Protein AF-A0A933KL88-F1 (afdb_monomer)

Solvent-accessible surface area (backbone atoms only — not comparable to full-atom values): 32385 Å² total; per-residue (Å²): 132,87,79,74,75,41,72,62,46,71,28,42,40,29,30,40,75,36,37,40,25,54,46,57,71,41,48,44,57,28,49,48,54,51,18,50,75,52,71,33,67,76,51,72,70,63,48,58,71,41,65,68,48,38,50,62,62,43,23,50,46,39,34,72,66,16,49,31,92,62,56,46,70,56,41,38,51,53,42,50,52,48,29,47,59,48,43,73,76,52,72,50,65,30,69,37,33,69,60,52,49,51,48,38,50,75,68,71,41,49,28,28,38,44,35,46,54,45,59,85,54,51,53,57,59,56,67,75,43,65,88,80,66,50,82,45,78,41,33,33,80,78,49,94,49,54,56,47,42,27,53,50,49,43,50,45,22,52,76,71,73,46,58,29,66,44,21,33,29,40,22,19,33,59,38,42,44,45,7,32,38,71,37,42,18,45,30,37,34,28,49,58,94,46,84,56,77,89,60,88,63,48,46,77,38,90,39,60,67,69,57,53,49,45,73,60,22,46,79,74,93,85,78,84,82,84,81,80,88,85,84,83,86,85,91,88,90,83,70,78,77,70,55,70,76,62,73,81,66,84,89,70,84,77,73,83,62,77,74,76,74,62,57,36,45,31,30,29,33,35,38,61,96,40,39,69,46,19,36,51,44,35,64,76,47,18,47,41,31,53,32,38,20,44,46,44,36,31,32,68,50,46,80,40,73,44,66,56,91,89,59,56,69,68,58,54,50,50,37,54,51,38,36,51,76,38,70,19,39,46,28,37,30,38,33,58,61,54,61,79,53,44,60,49,50,37,43,61,37,70,67,42,36,51,42,31,44,48,44,54,51,50,50,33,63,73,73,64,39,49,23,38,24,43,35,70,49,49,67,77,75,64,31,60,77,85,51,31,80,68,34,27,62,27,51,52,53,50,51,46,55,38,31,57,57,29,49,77,69,73,20,44,34,33,36,46,41,68,44,32,57,42,88,80,67,48,89,78,14,46,49,52,48,59,52,52,40,63,45,56,77,50,43,64,32,42,33,33,44,43,45,68,71,35,74,95,52,87,52,56,35,44,38,47,63,60,38,49,44,27,52,52,25,48,46,73,42,25,93,54,46,63,30,36,21,45,31,40,51,23,32,30,41,34,30,64,77,46,73,48,74,46,62,37,96,82,60,80,65,70,42,80,38,32,37,49,53,45,61,58,51,33,63,76,61,72,38,68,76,45,75,40,81,80,38,40,34,35,34,37,54,45,78,45,81,45,69,74,89,83,35,46,19,36,34,38,34,42,31,24,27,28,40,50,67,26,45,46,54,53,53,51,45,36,39,73,70,55,38,40,21,36,28,35,46,35,42,51,21,57,41,76,67,36,53,59,58,42,66,76,48,37,43,46,54,82,78,76,114

Mean predicted aligned error: 15.86 Å

Foldseek 3Di:
DDDDFDAAFLAEEEEDDQTFFPLLVQLLVLLCVQLVVQVFDDDPVLSLVCVQPAQLVNLVSCVPRSVRPDDSVVSSVSSLVSSQVVVVVPTGGFPCNLVVLVVCVVVVHAYEYFYSADPVNVVSVQVVHPPRSHPYYFYNVNDPDGFPALGRLCVRCVVSVHQLLSYEYEEADPRPQNNSQVSNHQYEHAHGSDDDDDDPRYHYDPGNVPDDCSNNNHDDPPDDDDDDDDDDDDDDDPPPPVVVVVPPPDPPPPPPPDPPLAFAQEAAEQEQVLLVLLLVLCQVQLLLHQEYADAFWEDAFLQDIDGHPPHDPVSVVSSVVSNVVSPHFYAYEYEYPYDECRVLVLLLDPVSLVSNLVNVLCVCVVVVGQAYEYEYCRCQPPYDLVCLVSSLVSVLVSLQVSLVSQVVVNHFYEYEDEFAQAQPSDPNRHRCSHQLASCLVRGQAYEYAQFCPDDPDDDATHFPVSSLSRLVRSVVRYPDLLRYAYEDEQWWKKAQPDKDWFADPPDDGIDIAGLVCVVVVCVVFVWDWDADPRRRWIKTWGWDWHDPPPTIMITTMIIIGHHLRSRLSVSVSCSVSVGNHYYYPHRSSDDPSNSVSSVVRGDRPVNVD

Nearest PDB structures (foldseek):
  1z4o-assembly2_B  TM=8.300E-01  e=5.161E-13  Lactococcus lactis
  7ocr-assembly1_A  TM=4.753E-01  e=1.460E-17  Acinetobacter baumannii ATCC 19606 = CIP 70.34 = JCM 6841
  7ocs-assembly2_B  TM=4.943E-01  e=5.968E-17  Acinetobacter baumannii ATCC 19606 = CIP 70.34 = JCM 6841
  3s6j-assembly3_D  TM=8.040E-01  e=1.714E-09  Pseudomonas syringae pv. tomato
  4rn3-assembly1_A  TM=6.513E-01  e=1.439E-10  Geobacter sulfurreducens PCA

Sequence (609 aa):
MTTSAAARPAAILWDMDGTLVDTEPYWIATEFALVEEFGGQWNDSDARSLVGYDLRNAAAILRERGGVKLSDDEIVNRLLDGVIQRVHKKVPWRPGARTLLAELRRQHIPCALVTMSWRRFTDQIVRALPAGSFDVVITGDQVANGKPHPEPYLAAAAALGVKATDCVAIEDSPTGVRSAVEAGCRTFAVPNAVSVQPGRGYTVVDSLDRIDREALGLRSPLSGTRFGRWGARGQLATLLAMVAAATAIVFAVRDDSPPPLADIPISGWAPYWVLPQATETVGTNGALLHEVSPFWFTTTGAVTIEVAANVEPSAMQALIAQIRSTGGRVVPSITDGMGKAEMAAMLADPVSRSRHIATIADLVTREGFDGIDIDYEGFAFVDDYASWETTRPNWVIFLRQLATSLHARGARLVVSVPPIYDTERTPESGRWVYDYAAMGAIVDNIRIMGYDYSVSAPGPIAPIGWVRSAIQAAKEAVEDDSKLVLGIPLYGRNWVVSVVGTCPADAEGTVPITQASATELIAKRGAVPVYDYNINETMFTYQLELTDGVSTCTQNREVHYVDPVGSRARLDLARTERIGGVAFWALGFDNPQTWASVAEVATPIAAQV

Secondary structure (DSSP, 8-state):
---PPPPPPSEEEE--BTTTB--HHHHHHHHHHHHHHTT----HHHHHTTTT--HHHHHHHHHHTT---S-HHHHHHHHHHHHHHHHHH---BPTTHHHHHHHHHHTT--EEEE-SS-HHHHHHHHHTSPTTS-SEEE-GGG-SS-TTSSHHHHHHHHHTTS-GGGEEEEESSHHHHHHHHHTT-EEEE--SSS-----TTEEE-S-GGGS-TTTTTPPPS---------------SSSSSSSTTSSSS-------SPPP---B-EEEEEEGGGHHHHHHHHHHHGGGEEEEEEEEEEEEETTEEEEPTT--HHHHHHHHHHHHHTT-EE--EEEE-SPTTHHHHHHHSHHHHHHHHHHHHHHHHHHT-SEEEEE--HHHHTS-GGGHHHHHHHHHHHHHHHHHHHHTTT-EEEEEE--BS-SS-STTSBSTTS-HHHHHTT-SEEEE----SSSSSSS-SS-HHHHHHHHHHHHHH-S-GGGEEEEEESEEEEEEEEEEE---TT---SEEEEHHHHHHHHHHHT---EEETTTTEEEEEEEEEEE-SS-EEEEEEEEEE--HHHHHHHHHHHHHHT-SEEEEETTTS--HHHHHHHHTTBPPGGGG-

Structure (mmCIF, N/CA/C/O backbone):
data_AF-A0A933KL88-F1
#
_entry.id   AF-A0A933KL88-F1
#
loop_
_atom_site.group_PDB
_atom_site.id
_atom_site.type_symbol
_atom_site.label_atom_id
_atom_site.label_alt_id
_atom_site.label_comp_id
_atom_site.label_asym_id
_atom_site.label_entity_id
_atom_site.label_seq_id
_atom_site.pdbx_PDB_ins_code
_atom_site.Cartn_x
_atom_site.Cartn_y
_atom_site.Cartn_z
_atom_site.occupancy
_atom_site.B_iso_or_equiv
_atom_site.auth_seq_id
_atom_site.auth_comp_id
_atom_site.auth_asym_id
_atom_site.auth_atom_id
_atom_site.pdbx_PDB_model_num
ATOM 1 N N . MET A 1 1 ? -30.710 -21.611 -15.265 1.00 32.94 1 MET A N 1
ATOM 2 C CA . MET A 1 1 ? -30.359 -23.042 -15.392 1.00 32.94 1 MET A CA 1
ATOM 3 C C . MET A 1 1 ? -30.065 -23.541 -13.993 1.00 32.94 1 MET A C 1
ATOM 5 O O . MET A 1 1 ? -29.242 -22.940 -13.325 1.00 32.94 1 MET A O 1
ATOM 9 N N . THR A 1 2 ? -30.802 -24.536 -13.511 1.00 28.83 2 THR A N 1
ATOM 10 C CA . THR A 1 2 ? -30.616 -25.135 -12.183 1.00 28.83 2 THR A CA 1
ATOM 11 C C . THR A 1 2 ? -29.304 -25.917 -12.154 1.00 28.83 2 THR A C 1
ATOM 13 O O . THR A 1 2 ? -29.180 -26.919 -12.859 1.00 28.83 2 THR A O 1
ATOM 16 N N . THR A 1 3 ? -28.322 -25.454 -11.385 1.00 34.81 3 THR A N 1
ATOM 17 C CA . THR A 1 3 ? -27.070 -26.171 -11.117 1.00 34.81 3 THR A CA 1
ATOM 18 C C . THR A 1 3 ? -27.396 -27.447 -10.341 1.00 34.81 3 THR A C 1
ATOM 20 O O . THR A 1 3 ? -27.911 -27.400 -9.229 1.00 34.81 3 THR A O 1
ATOM 23 N N . SER A 1 4 ? -27.161 -28.606 -10.955 1.00 43.62 4 SER A N 1
ATOM 24 C CA . SER A 1 4 ? -27.211 -29.893 -10.259 1.00 43.62 4 SER A CA 1
ATOM 25 C C . SER A 1 4 ? -26.030 -29.965 -9.293 1.00 43.62 4 SER A C 1
ATOM 27 O O . SER A 1 4 ? -24.895 -29.783 -9.729 1.00 43.62 4 SER A O 1
ATOM 29 N N . ALA A 1 5 ? -26.282 -30.260 -8.015 1.00 56.94 5 ALA A N 1
ATOM 30 C CA . ALA A 1 5 ? -25.231 -30.503 -7.026 1.00 56.94 5 ALA A CA 1
ATOM 31 C C . ALA A 1 5 ? -24.243 -31.574 -7.529 1.00 56.94 5 ALA A C 1
ATOM 33 O O . ALA A 1 5 ? -24.657 -32.576 -8.126 1.00 56.94 5 ALA A O 1
ATOM 34 N N . ALA A 1 6 ? -22.942 -31.359 -7.309 1.00 68.44 6 ALA A N 1
ATOM 35 C CA . ALA A 1 6 ? -21.912 -32.301 -7.730 1.00 68.44 6 ALA A CA 1
ATOM 36 C C . ALA A 1 6 ? -21.984 -33.598 -6.904 1.00 68.44 6 ALA A C 1
ATOM 38 O O . ALA A 1 6 ? -22.348 -33.594 -5.726 1.00 68.44 6 ALA A O 1
ATOM 39 N N . ALA A 1 7 ? -21.628 -34.729 -7.517 1.00 79.94 7 ALA A N 1
ATOM 40 C CA . ALA A 1 7 ? -21.535 -35.997 -6.800 1.00 79.94 7 ALA A CA 1
ATOM 41 C C . ALA A 1 7 ? -20.430 -35.934 -5.730 1.00 79.94 7 ALA A C 1
ATOM 43 O O . ALA A 1 7 ? -19.369 -35.345 -5.952 1.00 79.94 7 ALA A O 1
ATOM 44 N N . ARG A 1 8 ? -20.681 -36.562 -4.574 1.00 89.06 8 ARG A N 1
ATOM 45 C CA . ARG A 1 8 ? -19.703 -36.667 -3.485 1.00 89.06 8 ARG A CA 1
ATOM 46 C C . ARG A 1 8 ? -18.453 -37.417 -3.977 1.00 89.06 8 ARG A C 1
ATOM 48 O O . ARG A 1 8 ? -18.615 -38.527 -4.484 1.00 89.06 8 ARG A O 1
ATOM 55 N N . PRO A 1 9 ? -17.242 -36.862 -3.807 1.00 93.38 9 PRO A N 1
ATOM 56 C CA . PRO A 1 9 ? -16.018 -37.490 -4.278 1.00 93.38 9 PRO A CA 1
ATOM 57 C C . PRO A 1 9 ? -15.659 -38.706 -3.426 1.00 93.38 9 PRO A C 1
ATOM 59 O O . PRO A 1 9 ? -15.926 -38.743 -2.220 1.00 93.38 9 PRO A O 1
ATOM 62 N N . ALA A 1 10 ? -15.023 -39.687 -4.060 1.00 95.19 10 ALA A N 1
ATOM 63 C CA . ALA A 1 10 ? -14.464 -40.852 -3.387 1.00 95.19 10 ALA A CA 1
ATOM 64 C C . ALA A 1 10 ? -13.236 -40.479 -2.538 1.00 95.19 10 ALA A C 1
ATOM 66 O O . ALA A 1 10 ? -13.038 -41.065 -1.477 1.00 95.19 10 ALA A O 1
ATOM 67 N N . ALA A 1 11 ? -12.455 -39.487 -2.979 1.00 97.62 11 ALA A N 1
ATOM 68 C CA . ALA A 1 11 ? -11.334 -38.907 -2.242 1.00 97.62 11 ALA A CA 1
ATOM 69 C C . ALA A 1 11 ? -10.982 -37.498 -2.750 1.00 97.62 11 ALA A C 1
ATOM 71 O O . ALA A 1 11 ? -11.326 -37.139 -3.883 1.00 97.62 11 ALA A O 1
ATOM 72 N N . ILE A 1 12 ? -10.259 -36.729 -1.929 1.00 97.62 12 ILE A N 1
ATOM 73 C CA . ILE A 1 12 ? -9.593 -35.486 -2.343 1.00 97.62 12 ILE A CA 1
ATOM 74 C C . ILE A 1 12 ? -8.080 -35.719 -2.429 1.00 97.62 12 ILE A C 1
ATOM 76 O O . ILE A 1 12 ? -7.463 -36.194 -1.476 1.00 97.62 12 ILE A O 1
ATOM 80 N N . LEU A 1 13 ? -7.482 -35.380 -3.566 1.00 98.31 13 LEU A N 1
ATOM 81 C CA . LEU A 1 13 ? -6.051 -35.496 -3.833 1.00 98.31 13 LEU A CA 1
ATOM 82 C C . LEU A 1 13 ? -5.450 -34.087 -3.835 1.00 98.31 13 LEU A C 1
ATOM 84 O O . LEU A 1 13 ? -5.786 -33.258 -4.674 1.00 98.31 13 LEU A O 1
ATOM 88 N N . TRP A 1 14 ? -4.611 -33.806 -2.854 1.00 98.19 14 TRP A N 1
ATOM 89 C CA . TRP A 1 14 ? -4.061 -32.487 -2.588 1.00 98.19 14 TRP A CA 1
ATOM 90 C C . TRP A 1 14 ? -2.643 -32.397 -3.106 1.00 98.19 14 TRP A C 1
ATOM 92 O O . TRP A 1 14 ? -1.817 -33.226 -2.736 1.00 98.19 14 TRP A O 1
ATOM 102 N N . ASP A 1 15 ? -2.328 -31.364 -3.866 1.00 97.44 15 ASP A N 1
ATOM 103 C CA . ASP A 1 15 ? -0.947 -30.921 -3.950 1.00 97.44 15 ASP A CA 1
ATOM 104 C C . ASP A 1 15 ? -0.476 -30.268 -2.627 1.00 97.44 15 ASP A C 1
ATOM 106 O O . ASP A 1 15 ? -1.283 -29.933 -1.750 1.00 97.44 15 ASP A O 1
ATOM 110 N N . MET A 1 16 ? 0.846 -30.173 -2.437 1.00 96.19 16 MET A N 1
ATOM 111 C CA . MET A 1 16 ? 1.462 -29.636 -1.224 1.00 96.19 16 MET A CA 1
ATOM 112 C C . MET A 1 16 ? 2.020 -28.221 -1.405 1.00 96.19 16 MET A C 1
ATOM 114 O O . MET A 1 16 ? 1.590 -27.319 -0.683 1.00 96.19 16 MET A O 1
ATOM 118 N N . ASP A 1 17 ? 3.008 -28.060 -2.285 1.00 92.81 17 ASP A N 1
ATOM 119 C CA . ASP A 1 17 ? 3.788 -26.833 -2.448 1.00 92.81 17 ASP A CA 1
ATOM 120 C C . ASP A 1 17 ? 2.968 -25.814 -3.245 1.00 92.81 17 ASP A C 1
ATOM 122 O O . ASP A 1 17 ? 2.479 -26.111 -4.318 1.00 92.81 17 ASP A O 1
ATOM 126 N N . GLY A 1 18 ? 2.722 -24.638 -2.674 1.00 89.19 18 GLY A N 1
ATOM 127 C CA . GLY A 1 18 ? 1.839 -23.613 -3.236 1.00 89.19 18 GLY A CA 1
ATOM 128 C C . GLY A 1 18 ? 0.334 -23.902 -3.107 1.00 89.19 18 GLY A C 1
ATOM 129 O O . GLY A 1 18 ? -0.469 -22.964 -3.069 1.00 89.19 18 GLY A O 1
ATOM 130 N N . THR A 1 19 ? -0.060 -25.163 -2.904 1.00 95.50 19 THR A N 1
ATOM 131 C CA . THR A 1 19 ? -1.455 -25.557 -2.638 1.00 95.50 19 THR A CA 1
ATOM 132 C C . THR A 1 19 ? -1.796 -25.609 -1.147 1.00 95.50 19 THR A C 1
ATOM 134 O O . THR A 1 19 ? -2.639 -24.848 -0.678 1.00 95.50 19 THR A O 1
ATOM 137 N N . LEU A 1 20 ? -1.173 -26.506 -0.376 1.00 96.19 20 LEU A N 1
ATOM 138 C CA . LEU A 1 20 ? -1.426 -26.684 1.063 1.00 96.19 20 LEU A CA 1
ATOM 139 C C . LEU A 1 20 ? -0.626 -25.669 1.893 1.00 96.19 20 LEU A C 1
ATOM 141 O O . LEU A 1 20 ? -1.119 -25.132 2.893 1.00 96.19 20 LEU A O 1
ATOM 145 N N . VAL A 1 21 ? 0.614 -25.418 1.474 1.00 96.00 21 VAL A N 1
ATOM 146 C CA . VAL A 1 21 ? 1.576 -24.517 2.114 1.00 96.00 21 VAL A CA 1
ATOM 147 C C . VAL A 1 21 ? 2.274 -23.661 1.061 1.00 96.00 21 VAL A C 1
ATOM 149 O O . VAL A 1 21 ? 2.675 -24.166 0.025 1.00 96.00 21 VAL A O 1
ATOM 152 N N . ASP A 1 22 ? 2.434 -22.368 1.318 1.00 94.25 22 ASP A N 1
ATOM 153 C CA . ASP A 1 22 ? 3.140 -21.427 0.447 1.00 94.25 22 ASP A CA 1
ATOM 154 C C . ASP A 1 22 ? 4.657 -21.504 0.681 1.00 94.25 22 ASP A C 1
ATOM 156 O O . ASP A 1 22 ? 5.265 -20.667 1.348 1.00 94.25 22 ASP A O 1
ATOM 160 N N . THR A 1 23 ? 5.259 -22.598 0.221 1.00 93.00 23 THR A N 1
ATOM 161 C CA . THR A 1 23 ? 6.682 -22.923 0.407 1.00 93.00 23 THR A CA 1
ATOM 162 C C . THR A 1 23 ? 7.578 -22.376 -0.699 1.00 93.00 23 THR A C 1
ATOM 164 O O . THR A 1 23 ? 8.798 -22.387 -0.538 1.00 93.00 23 THR A O 1
ATOM 167 N N . GLU A 1 24 ? 7.006 -21.828 -1.772 1.00 90.94 24 GLU A N 1
ATOM 168 C CA . GLU A 1 24 ? 7.748 -21.270 -2.910 1.00 90.94 24 GLU A CA 1
ATOM 169 C C . GLU A 1 24 ? 8.742 -20.170 -2.505 1.00 90.94 24 GLU A C 1
ATOM 171 O O . GLU A 1 24 ? 9.907 -20.255 -2.896 1.00 90.94 24 GLU A O 1
ATOM 176 N N . PRO A 1 25 ? 8.407 -19.211 -1.615 1.00 90.69 25 PRO A N 1
ATOM 177 C CA . PRO A 1 25 ? 9.396 -18.247 -1.129 1.00 90.69 25 PRO A CA 1
ATOM 178 C C . PRO A 1 25 ? 10.602 -18.897 -0.431 1.00 90.69 25 PRO A C 1
ATOM 180 O O . PRO A 1 25 ? 11.704 -18.348 -0.444 1.00 90.69 25 PRO A O 1
ATOM 183 N N . TYR A 1 26 ? 10.424 -20.064 0.197 1.00 94.06 26 TYR A N 1
ATOM 184 C CA . TYR A 1 26 ? 11.512 -20.775 0.873 1.00 94.06 26 TYR A CA 1
ATOM 185 C C . TYR A 1 26 ? 12.392 -21.540 -0.113 1.00 94.06 26 TYR A C 1
ATOM 187 O O . TYR A 1 26 ? 13.614 -21.550 0.074 1.00 94.06 26 TYR A O 1
ATOM 195 N N . TRP A 1 27 ? 11.792 -22.143 -1.143 1.00 93.25 27 TRP A N 1
ATOM 196 C CA . TRP A 1 27 ? 12.507 -22.765 -2.257 1.00 93.25 27 TRP A CA 1
ATOM 197 C C . TRP A 1 27 ? 13.358 -21.731 -2.986 1.00 93.25 27 TRP A C 1
ATOM 199 O O . TRP A 1 27 ? 14.582 -21.850 -2.971 1.00 93.25 27 TRP A O 1
ATOM 209 N N . ILE A 1 28 ? 12.734 -20.645 -3.448 1.00 91.44 28 ILE A N 1
ATOM 210 C CA . ILE A 1 28 ? 13.393 -19.538 -4.150 1.00 91.44 28 ILE A CA 1
ATOM 211 C C . ILE A 1 28 ? 14.556 -18.985 -3.316 1.00 91.44 28 ILE A C 1
ATOM 213 O O . ILE A 1 28 ? 15.689 -18.915 -3.785 1.00 91.44 28 ILE A O 1
ATOM 217 N N . ALA A 1 29 ? 14.335 -18.672 -2.034 1.00 91.00 29 ALA A N 1
ATOM 218 C CA . ALA A 1 29 ? 15.406 -18.166 -1.172 1.00 91.00 29 ALA A CA 1
ATOM 219 C C . ALA A 1 29 ? 16.572 -19.158 -0.993 1.00 91.00 29 ALA A C 1
ATOM 221 O O . ALA A 1 29 ? 17.702 -18.743 -0.731 1.00 91.00 29 ALA A O 1
ATOM 222 N N . THR A 1 30 ? 16.314 -20.464 -1.082 1.00 94.44 30 THR A N 1
ATOM 223 C CA . THR A 1 30 ? 17.360 -21.491 -0.986 1.00 94.44 30 THR A CA 1
ATOM 224 C C . THR A 1 30 ? 18.095 -21.673 -2.315 1.00 94.44 30 THR A C 1
ATOM 226 O O . THR A 1 30 ? 19.308 -21.863 -2.301 1.00 94.44 30 THR A O 1
ATOM 229 N N . GLU A 1 31 ? 17.401 -21.551 -3.446 1.00 95.44 31 GLU A N 1
ATOM 230 C CA . GLU A 1 31 ? 18.001 -21.534 -4.784 1.00 95.44 31 GLU A CA 1
ATOM 231 C C . GLU A 1 31 ? 18.959 -20.356 -4.954 1.00 95.44 31 GLU A C 1
ATOM 233 O O . GLU A 1 31 ? 20.117 -20.567 -5.308 1.00 95.44 31 GLU A O 1
ATOM 238 N N . PHE A 1 32 ? 18.512 -19.137 -4.626 1.00 94.25 32 PHE A N 1
ATOM 239 C CA . PHE A 1 32 ? 19.350 -17.936 -4.675 1.00 94.25 32 PHE A CA 1
ATOM 240 C C . PHE A 1 32 ? 20.610 -18.098 -3.824 1.00 94.25 32 PHE A C 1
ATOM 242 O O . PHE A 1 32 ? 21.713 -17.880 -4.320 1.00 94.25 32 PHE A O 1
ATOM 249 N N . ALA A 1 33 ? 20.459 -18.550 -2.575 1.00 93.44 33 ALA A N 1
ATOM 250 C CA . ALA A 1 33 ? 21.592 -18.770 -1.679 1.00 93.44 33 ALA A CA 1
ATOM 251 C C . ALA A 1 33 ? 22.570 -19.826 -2.223 1.00 93.44 33 ALA A C 1
ATOM 253 O O . ALA A 1 33 ? 23.783 -19.668 -2.101 1.00 93.44 33 ALA A O 1
ATOM 254 N N . LEU A 1 34 ? 22.052 -20.899 -2.834 1.00 96.50 34 LEU A N 1
ATOM 255 C CA . LEU A 1 34 ? 22.886 -21.943 -3.419 1.00 96.50 34 LEU A CA 1
ATOM 256 C C . LEU A 1 34 ? 23.626 -21.443 -4.663 1.00 96.50 34 LEU A C 1
ATOM 258 O O . LEU A 1 34 ? 24.803 -21.736 -4.818 1.00 96.50 34 LEU A O 1
ATOM 262 N N . VAL A 1 35 ? 22.977 -20.688 -5.546 1.00 95.88 35 VAL A N 1
ATOM 263 C CA . VAL A 1 35 ? 23.627 -20.144 -6.750 1.00 95.88 35 VAL A CA 1
ATOM 264 C C . VAL A 1 35 ? 24.683 -19.096 -6.388 1.00 95.88 35 VAL A C 1
ATOM 266 O O . VAL A 1 35 ? 25.786 -19.116 -6.941 1.00 95.88 35 VAL A O 1
ATOM 269 N N . GLU A 1 36 ? 24.385 -18.233 -5.416 1.00 93.81 36 GLU A N 1
ATOM 270 C CA . GLU A 1 36 ? 25.316 -17.230 -4.897 1.00 93.81 36 GLU A CA 1
ATOM 271 C C . GLU A 1 36 ? 26.580 -17.873 -4.299 1.00 93.81 36 GLU A C 1
ATOM 273 O O . GLU A 1 36 ? 27.688 -17.415 -4.581 1.00 93.81 36 GLU A O 1
ATOM 278 N N . GLU A 1 37 ? 26.448 -18.985 -3.562 1.00 94.75 37 GLU A N 1
ATOM 279 C CA . GLU A 1 37 ? 27.583 -19.741 -2.997 1.00 94.75 37 GLU A CA 1
ATOM 280 C C . GLU A 1 37 ? 28.597 -20.176 -4.071 1.00 94.75 37 GLU A C 1
ATOM 282 O O . GLU A 1 37 ? 29.801 -20.236 -3.810 1.00 94.75 37 GLU A O 1
ATOM 287 N N . PHE A 1 38 ? 28.133 -20.438 -5.295 1.00 95.56 38 PHE A N 1
ATOM 288 C CA . PHE A 1 38 ? 28.977 -20.837 -6.425 1.00 95.56 38 PHE A CA 1
ATOM 289 C C . PHE A 1 38 ? 29.344 -19.676 -7.363 1.00 95.56 38 PHE A C 1
ATOM 291 O O . PHE A 1 38 ? 29.992 -19.903 -8.390 1.00 95.56 38 PHE A O 1
ATOM 298 N N . GLY A 1 39 ? 28.991 -18.437 -7.005 1.00 92.25 39 GLY A N 1
ATOM 299 C CA . GLY A 1 39 ? 29.282 -17.232 -7.785 1.00 92.25 39 GLY A CA 1
ATOM 300 C C . GLY A 1 39 ? 28.492 -17.131 -9.092 1.00 92.25 39 GLY A C 1
ATOM 301 O O . GLY A 1 39 ? 28.942 -16.460 -10.023 1.00 92.25 39 GLY A O 1
ATOM 302 N N . GLY A 1 40 ? 27.360 -17.833 -9.192 1.00 90.69 40 GLY A N 1
ATOM 303 C CA . GLY A 1 40 ? 26.469 -17.773 -10.344 1.00 90.69 40 GLY A CA 1
ATOM 304 C C . GLY A 1 40 ? 25.516 -16.579 -10.299 1.00 90.69 40 GLY A C 1
ATOM 305 O O . GLY A 1 40 ? 25.455 -15.836 -9.320 1.00 90.69 40 GLY A O 1
ATOM 306 N N . GLN A 1 41 ? 24.753 -16.402 -11.376 1.00 85.00 41 GLN A N 1
ATOM 307 C CA . GLN A 1 41 ? 23.656 -15.438 -11.433 1.00 85.00 41 GLN A CA 1
ATOM 308 C C . GLN A 1 41 ? 22.332 -16.197 -11.461 1.00 85.00 41 GLN A C 1
ATOM 310 O O . GLN A 1 41 ? 22.152 -17.097 -12.276 1.00 85.00 41 GLN A O 1
ATOM 315 N N . TRP A 1 42 ? 21.419 -15.816 -10.572 1.00 91.69 42 TRP A N 1
ATOM 316 C CA . TRP A 1 42 ? 20.047 -16.312 -10.513 1.00 91.69 42 TRP A CA 1
ATOM 317 C C . TRP A 1 42 ? 19.115 -15.108 -10.512 1.00 91.69 42 TRP A C 1
ATOM 319 O O . TRP A 1 42 ? 19.431 -14.093 -9.892 1.00 91.69 42 TRP A O 1
ATOM 329 N N . ASN A 1 43 ? 17.994 -15.188 -11.217 1.00 81.19 43 ASN A N 1
ATOM 330 C CA . ASN A 1 43 ? 16.977 -14.140 -11.211 1.00 81.19 43 ASN A CA 1
ATOM 331 C C . ASN A 1 43 ? 15.594 -14.750 -10.953 1.00 81.19 43 ASN A C 1
ATOM 333 O O . ASN A 1 43 ? 15.406 -15.965 -11.027 1.00 81.19 43 ASN A O 1
ATOM 337 N N . ASP A 1 44 ? 14.613 -13.893 -10.684 1.00 77.25 44 ASP A N 1
ATOM 338 C CA . ASP A 1 44 ? 13.247 -14.316 -10.366 1.00 77.25 44 ASP A CA 1
ATOM 339 C C . ASP A 1 44 ? 12.584 -15.120 -11.489 1.00 77.25 44 ASP A C 1
ATOM 341 O O . ASP A 1 44 ? 11.765 -15.992 -11.213 1.00 77.25 44 ASP A O 1
ATOM 345 N N . SER A 1 45 ? 12.923 -14.853 -12.754 1.00 77.75 45 SER A N 1
ATOM 346 C CA . SER A 1 45 ? 12.393 -15.613 -13.889 1.00 77.75 45 SER A CA 1
ATOM 347 C C . SER A 1 45 ? 12.934 -17.044 -13.897 1.00 77.75 45 SER A C 1
ATOM 349 O O . SER A 1 45 ? 12.174 -17.978 -14.155 1.00 77.75 45 SER A O 1
ATOM 351 N N . ASP A 1 46 ? 14.222 -17.229 -13.601 1.00 83.38 46 ASP A N 1
ATOM 352 C CA . ASP A 1 46 ? 14.832 -18.554 -13.469 1.00 83.38 46 ASP A CA 1
ATOM 353 C C . ASP A 1 46 ? 14.224 -19.316 -12.288 1.00 83.38 46 ASP A C 1
ATOM 355 O O . ASP A 1 46 ? 13.764 -20.441 -12.476 1.00 83.38 46 ASP A O 1
ATOM 359 N N . ALA A 1 47 ? 14.109 -18.680 -11.120 1.00 82.81 47 ALA A N 1
ATOM 360 C CA . ALA A 1 47 ? 13.505 -19.290 -9.936 1.00 82.81 47 ALA A CA 1
ATOM 361 C C . ALA A 1 47 ? 12.028 -19.673 -10.168 1.00 82.81 47 ALA A C 1
ATOM 363 O O . ALA A 1 47 ? 11.615 -20.806 -9.931 1.00 82.81 47 ALA A O 1
ATOM 364 N N . ARG A 1 48 ? 11.222 -18.772 -10.753 1.00 78.62 48 ARG A N 1
ATOM 365 C CA . ARG A 1 48 ? 9.814 -19.061 -11.093 1.00 78.62 48 ARG A CA 1
ATOM 366 C C . ARG A 1 48 ? 9.662 -20.165 -12.134 1.00 78.62 48 ARG A C 1
ATOM 368 O O . ARG A 1 48 ? 8.644 -20.850 -12.137 1.00 78.62 48 ARG A O 1
ATOM 375 N N . SER A 1 49 ? 10.649 -20.354 -13.012 1.00 79.00 49 SER A N 1
ATOM 376 C CA . SER A 1 49 ? 10.624 -21.449 -13.987 1.00 79.00 49 SER A CA 1
ATOM 377 C C . SER A 1 49 ? 10.744 -22.834 -13.343 1.00 79.00 49 SER A C 1
ATOM 379 O O . SER A 1 49 ? 10.411 -23.821 -13.994 1.00 79.00 49 SER A O 1
ATOM 381 N N . LEU A 1 50 ? 11.181 -22.901 -12.078 1.00 83.38 50 LEU A N 1
ATOM 382 C CA . LEU A 1 50 ? 11.283 -24.134 -11.299 1.00 83.38 50 LEU A CA 1
ATOM 383 C C . LEU A 1 50 ? 10.024 -24.446 -10.477 1.00 83.38 50 LEU A C 1
ATOM 385 O O . LEU A 1 50 ? 9.880 -25.570 -9.998 1.00 83.38 50 LEU A O 1
ATOM 389 N N . VAL A 1 51 ? 9.088 -23.501 -10.347 1.00 77.88 51 VAL A N 1
ATOM 390 C CA . VAL A 1 51 ? 7.843 -23.702 -9.589 1.00 77.88 51 VAL A CA 1
ATOM 391 C C . VAL A 1 51 ? 7.051 -24.873 -10.178 1.00 77.88 51 VAL A C 1
ATOM 393 O O . VAL A 1 51 ? 6.744 -24.909 -11.374 1.00 77.88 51 VAL A O 1
ATOM 396 N N . GLY A 1 52 ? 6.713 -25.846 -9.332 1.00 71.56 52 GLY A N 1
ATOM 397 C CA . GLY A 1 52 ? 5.977 -27.051 -9.726 1.00 71.56 52 GLY A CA 1
ATOM 398 C C . GLY A 1 52 ? 6.774 -28.078 -10.549 1.00 71.56 52 GLY A C 1
ATOM 399 O O . GLY A 1 52 ? 6.167 -29.024 -11.068 1.00 71.56 52 GLY A O 1
ATOM 400 N N . TYR A 1 53 ? 8.096 -27.918 -10.695 1.00 79.00 53 TYR A N 1
ATOM 401 C CA . TYR A 1 53 ? 8.984 -28.932 -11.280 1.00 79.00 53 TYR A CA 1
ATOM 402 C C . TYR A 1 53 ? 9.414 -29.963 -10.232 1.00 79.00 53 TYR A C 1
ATOM 404 O O . TYR A 1 53 ? 9.357 -29.728 -9.025 1.00 79.00 53 TYR A O 1
ATOM 412 N N . ASP A 1 54 ? 9.868 -31.133 -10.681 1.00 82.56 54 ASP A N 1
ATOM 413 C CA . ASP A 1 54 ? 10.530 -32.069 -9.779 1.00 82.56 54 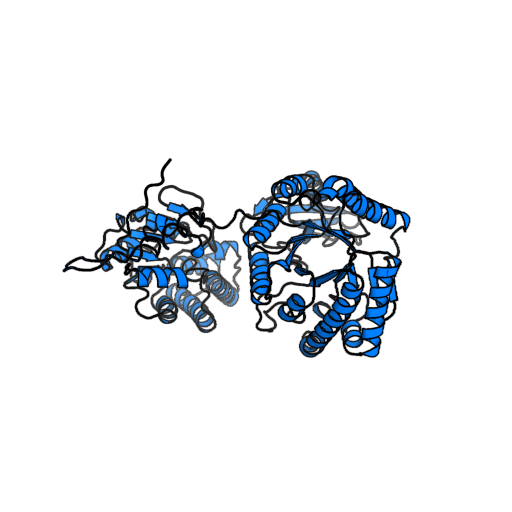ASP A CA 1
ATOM 414 C C . ASP A 1 54 ? 11.942 -31.595 -9.411 1.00 82.56 54 ASP A C 1
ATOM 416 O O . ASP A 1 54 ? 12.648 -30.950 -10.191 1.00 82.56 54 ASP A O 1
ATOM 420 N N . LEU A 1 55 ? 12.376 -31.987 -8.213 1.00 87.75 55 LEU A N 1
ATOM 421 C CA . LEU A 1 55 ? 13.647 -31.543 -7.650 1.00 87.75 55 LEU A CA 1
ATOM 422 C C . LEU A 1 55 ? 14.867 -31.970 -8.484 1.00 87.75 55 LEU A C 1
ATOM 424 O O . LEU A 1 55 ? 15.867 -31.256 -8.480 1.00 87.75 55 LEU A O 1
ATOM 428 N N . ARG A 1 56 ? 14.816 -33.088 -9.225 1.00 85.81 56 ARG A N 1
ATOM 429 C CA . ARG A 1 56 ? 15.957 -33.514 -10.056 1.00 85.81 56 ARG A CA 1
ATOM 430 C C . ARG A 1 56 ? 16.087 -32.641 -11.300 1.00 85.81 56 ARG A C 1
ATOM 432 O O . ARG A 1 56 ? 17.200 -32.250 -11.643 1.00 85.81 56 ARG A O 1
ATOM 439 N N . ASN A 1 57 ? 14.971 -32.280 -11.933 1.00 85.44 57 ASN A N 1
ATOM 440 C CA . ASN A 1 57 ? 14.986 -31.307 -13.025 1.00 85.44 57 ASN A CA 1
ATOM 441 C C . ASN A 1 57 ? 15.416 -29.917 -12.536 1.00 85.44 57 ASN A C 1
ATOM 443 O O . ASN A 1 57 ? 16.233 -29.273 -13.194 1.00 85.44 57 ASN A O 1
ATOM 447 N N . ALA A 1 58 ? 14.942 -29.480 -11.364 1.00 88.44 58 ALA A N 1
ATOM 448 C CA . ALA A 1 58 ? 15.394 -28.234 -10.742 1.00 88.44 58 ALA A CA 1
ATOM 449 C C . ALA A 1 58 ? 16.913 -28.233 -10.497 1.00 88.44 58 ALA A C 1
ATOM 451 O O . ALA A 1 58 ? 17.599 -27.271 -10.846 1.00 88.44 58 ALA A O 1
ATOM 452 N N . ALA A 1 59 ? 17.464 -29.337 -9.983 1.00 93.25 59 ALA A N 1
ATOM 453 C CA . ALA A 1 59 ? 18.900 -29.491 -9.773 1.00 93.25 59 ALA A CA 1
ATOM 454 C C . ALA A 1 59 ? 19.710 -29.408 -11.074 1.00 93.25 59 ALA A C 1
ATOM 456 O O . ALA A 1 59 ? 20.716 -28.694 -11.126 1.00 93.25 59 ALA A O 1
ATOM 457 N N . ALA A 1 60 ? 19.237 -30.055 -12.144 1.00 90.25 60 ALA A N 1
ATOM 458 C CA . ALA A 1 60 ? 19.875 -29.967 -13.452 1.00 90.25 60 ALA A CA 1
ATOM 459 C C . ALA A 1 60 ? 19.906 -28.518 -13.974 1.00 90.25 60 ALA A C 1
ATOM 461 O O . ALA A 1 60 ? 20.944 -28.064 -14.457 1.00 90.25 60 ALA A O 1
ATOM 462 N N . ILE A 1 61 ? 18.811 -27.766 -13.813 1.00 90.56 61 ILE A N 1
ATOM 463 C CA . ILE A 1 61 ? 18.715 -26.363 -14.245 1.00 90.56 61 ILE A CA 1
ATOM 464 C C . ILE A 1 61 ? 19.618 -25.449 -13.396 1.00 90.56 61 ILE A C 1
ATOM 466 O O . ILE A 1 61 ? 20.315 -24.600 -13.952 1.00 90.56 61 ILE A O 1
ATOM 470 N N . LEU A 1 62 ? 19.689 -25.652 -12.076 1.00 93.56 62 LEU A N 1
ATOM 471 C CA . LEU A 1 62 ? 20.608 -24.926 -11.181 1.00 93.56 62 LEU A CA 1
ATOM 472 C C . LEU A 1 62 ? 22.081 -25.175 -11.527 1.00 93.56 62 LEU A C 1
ATOM 474 O O . LEU A 1 62 ? 22.904 -24.261 -11.463 1.00 93.56 62 LEU A O 1
ATOM 478 N N . ARG A 1 63 ? 22.425 -26.394 -11.943 1.00 94.44 63 ARG A N 1
ATOM 479 C CA . ARG A 1 63 ? 23.767 -26.715 -12.438 1.00 94.44 63 ARG A CA 1
ATOM 480 C C . ARG A 1 63 ? 24.053 -26.031 -13.774 1.00 94.44 63 ARG A C 1
ATOM 482 O O . ARG A 1 63 ? 25.097 -25.403 -13.930 1.00 94.44 63 ARG A O 1
ATOM 489 N N . GLU A 1 64 ? 23.145 -26.163 -14.739 1.00 90.75 64 GLU A N 1
ATOM 490 C CA . GLU A 1 64 ? 23.350 -25.699 -16.118 1.00 90.75 64 GLU A CA 1
ATOM 491 C C . GLU A 1 64 ? 23.306 -24.175 -16.255 1.00 90.75 64 GLU A C 1
ATOM 493 O O . GLU A 1 64 ? 24.143 -23.600 -16.949 1.00 90.75 64 GLU A O 1
ATOM 498 N N . ARG A 1 65 ? 22.343 -23.521 -15.601 1.00 90.00 65 ARG A N 1
ATOM 499 C CA . ARG A 1 65 ? 22.131 -22.068 -15.688 1.00 90.00 65 ARG A CA 1
ATOM 500 C C . ARG A 1 65 ? 22.722 -21.318 -14.504 1.00 90.00 65 ARG A C 1
ATOM 502 O O . ARG A 1 65 ? 23.278 -20.242 -14.684 1.00 90.00 65 ARG A O 1
ATOM 509 N N . GLY A 1 66 ? 22.624 -21.897 -13.310 1.00 88.44 66 GLY A N 1
ATOM 510 C CA . GLY A 1 66 ? 23.053 -21.261 -12.062 1.00 88.44 66 GLY A CA 1
ATOM 511 C C . GLY A 1 66 ? 24.534 -21.471 -11.767 1.00 88.44 66 GLY A C 1
ATOM 512 O O . GLY A 1 66 ? 25.067 -20.885 -10.834 1.00 88.44 66 GLY A O 1
ATOM 513 N N . GLY A 1 67 ? 25.229 -22.304 -12.545 1.00 92.19 67 GLY A N 1
ATOM 514 C CA . GLY A 1 67 ? 26.660 -22.547 -12.370 1.00 92.19 67 GLY A CA 1
ATOM 515 C C . GLY A 1 67 ? 27.015 -23.324 -11.097 1.00 92.19 67 GLY A C 1
ATOM 516 O O . GLY A 1 67 ? 28.184 -23.331 -10.702 1.00 92.19 67 GLY A O 1
ATOM 517 N N . VAL A 1 68 ? 26.043 -23.991 -10.462 1.00 95.62 68 VAL A N 1
ATOM 518 C CA . VAL A 1 68 ? 26.258 -24.789 -9.247 1.00 95.62 68 VAL A CA 1
ATOM 519 C C . VAL A 1 68 ? 27.097 -26.028 -9.576 1.00 95.62 68 VAL A C 1
ATOM 521 O O . VAL A 1 68 ? 26.733 -26.835 -10.428 1.00 95.62 68 VAL A O 1
ATOM 524 N N . LYS A 1 69 ? 28.234 -26.204 -8.891 1.00 94.25 69 LYS A N 1
ATOM 525 C CA . LYS A 1 69 ? 29.218 -27.274 -9.174 1.00 94.25 69 LYS A CA 1
ATOM 526 C C . LYS A 1 69 ? 29.078 -28.462 -8.221 1.00 94.25 69 LYS A C 1
ATOM 528 O O . LYS A 1 69 ? 30.060 -28.903 -7.628 1.00 94.25 69 LYS A O 1
ATOM 533 N N . LEU A 1 70 ? 27.854 -28.956 -8.077 1.00 95.31 70 LEU A N 1
ATOM 534 C CA . LEU A 1 70 ? 27.499 -30.121 -7.265 1.00 95.31 70 LEU A CA 1
ATOM 535 C C . LEU A 1 70 ? 26.800 -31.175 -8.137 1.00 95.31 70 LEU A C 1
ATOM 537 O O . LEU A 1 70 ? 26.323 -30.869 -9.233 1.00 95.31 70 LEU A O 1
ATOM 541 N N . SER A 1 71 ? 26.749 -32.421 -7.667 1.00 95.00 71 SER A N 1
ATOM 542 C CA . SER A 1 71 ? 25.893 -33.444 -8.280 1.00 95.00 71 SER A CA 1
ATOM 543 C C . SER A 1 71 ? 24.408 -33.132 -8.053 1.00 95.00 71 SER A C 1
ATOM 545 O O . SER A 1 71 ? 24.060 -32.423 -7.110 1.00 95.00 71 SER A O 1
ATOM 547 N N . ASP A 1 72 ? 23.517 -33.678 -8.890 1.00 89.69 72 ASP A N 1
ATOM 548 C CA . ASP A 1 72 ? 22.075 -33.404 -8.770 1.00 89.69 72 ASP A CA 1
ATOM 549 C C . ASP A 1 72 ? 21.535 -33.803 -7.390 1.00 89.69 72 ASP A C 1
ATOM 551 O O . ASP A 1 72 ? 20.818 -33.032 -6.758 1.00 89.69 72 ASP A O 1
ATOM 555 N N . ASP A 1 73 ? 21.958 -34.956 -6.867 1.00 89.69 73 ASP A N 1
ATOM 556 C CA . ASP A 1 73 ? 21.559 -35.411 -5.533 1.00 89.69 73 ASP A CA 1
ATOM 557 C C . ASP A 1 73 ? 22.057 -34.467 -4.426 1.00 89.69 73 ASP A C 1
ATOM 559 O O . ASP A 1 73 ? 21.334 -34.202 -3.465 1.00 89.69 73 ASP A O 1
ATOM 563 N N . GLU A 1 74 ? 23.271 -33.923 -4.537 1.00 94.81 74 GLU A N 1
ATOM 564 C CA . GLU A 1 74 ? 23.783 -32.935 -3.580 1.00 94.81 74 GLU A CA 1
ATOM 565 C C . GLU A 1 74 ? 22.986 -31.629 -3.637 1.00 94.81 74 GLU A C 1
ATOM 567 O O . GLU A 1 74 ? 22.624 -31.102 -2.584 1.00 94.81 74 GLU A O 1
ATOM 572 N N . ILE A 1 75 ? 22.656 -31.134 -4.836 1.00 95.88 75 ILE A N 1
ATOM 573 C CA . ILE A 1 75 ? 21.833 -29.929 -5.013 1.00 95.88 75 ILE A CA 1
ATOM 574 C C . ILE A 1 75 ? 20.464 -30.131 -4.371 1.00 95.88 75 ILE A C 1
ATOM 576 O O . ILE A 1 75 ? 20.063 -29.331 -3.525 1.00 95.88 75 ILE A O 1
ATOM 580 N N . VAL A 1 76 ? 19.775 -31.228 -4.698 1.00 93.31 76 VAL A N 1
ATOM 581 C CA . VAL A 1 76 ? 18.460 -31.529 -4.121 1.00 93.31 76 VAL A CA 1
ATOM 582 C C . VAL A 1 76 ? 18.533 -31.598 -2.599 1.00 93.31 76 VAL A C 1
ATOM 584 O O . VAL A 1 76 ? 17.695 -31.019 -1.905 1.00 93.31 76 VAL A O 1
ATOM 587 N N . ASN A 1 77 ? 19.558 -32.260 -2.059 1.00 93.75 77 ASN A N 1
ATOM 588 C CA . ASN A 1 77 ? 19.742 -32.341 -0.619 1.00 93.75 77 ASN A CA 1
ATOM 589 C C . ASN A 1 77 ? 19.961 -30.957 0.012 1.00 93.75 77 ASN A C 1
ATOM 591 O O . ASN A 1 77 ? 19.368 -30.686 1.053 1.00 93.75 77 ASN A O 1
ATOM 595 N N . ARG A 1 78 ? 20.732 -30.062 -0.613 1.00 96.00 78 ARG A N 1
ATOM 596 C CA . ARG A 1 78 ? 20.951 -28.697 -0.106 1.00 96.00 78 ARG A CA 1
ATOM 597 C C . ARG A 1 78 ? 19.685 -27.842 -0.158 1.00 96.00 78 ARG A C 1
ATOM 599 O O . ARG A 1 78 ? 19.406 -27.135 0.810 1.00 96.00 78 ARG A O 1
ATOM 606 N N . LEU A 1 79 ? 18.902 -27.940 -1.235 1.00 95.12 79 LEU A N 1
ATOM 607 C CA . LEU A 1 79 ? 17.616 -27.246 -1.348 1.00 95.12 79 LEU A CA 1
ATOM 608 C C . LEU A 1 79 ? 16.656 -27.687 -0.237 1.00 95.12 79 LEU A C 1
ATOM 610 O O . LEU A 1 79 ? 16.135 -26.865 0.516 1.00 95.12 79 LEU A O 1
ATOM 614 N N . LEU A 1 80 ? 16.492 -29.000 -0.075 1.00 94.31 80 LEU A N 1
ATOM 615 C CA . LEU A 1 80 ? 15.638 -29.572 0.962 1.00 94.31 80 LEU A CA 1
ATOM 616 C C . LEU A 1 80 ? 16.077 -29.148 2.374 1.00 94.31 80 LEU A C 1
ATOM 618 O O . LEU A 1 80 ? 15.218 -28.846 3.196 1.00 94.31 80 LEU A O 1
ATOM 622 N N . ASP A 1 81 ? 17.381 -29.095 2.673 1.00 95.06 81 ASP A N 1
ATOM 623 C CA . ASP A 1 81 ? 17.874 -28.650 3.987 1.00 95.06 81 ASP A CA 1
ATOM 624 C C . ASP A 1 81 ? 17.492 -27.194 4.268 1.00 95.06 81 ASP A C 1
ATOM 626 O O . ASP A 1 81 ? 16.977 -26.881 5.347 1.00 95.06 81 ASP A O 1
ATOM 630 N N . GLY A 1 82 ? 17.685 -26.312 3.284 1.00 93.25 82 GLY A N 1
ATOM 631 C CA . GLY A 1 82 ? 17.344 -24.899 3.417 1.00 93.25 82 GLY A CA 1
ATOM 632 C C . GLY A 1 82 ? 15.844 -24.662 3.602 1.00 93.25 82 GLY A C 1
ATOM 633 O O . GLY A 1 82 ? 15.454 -23.824 4.424 1.00 93.25 82 GLY A O 1
ATOM 634 N N . VAL A 1 83 ? 14.993 -25.413 2.901 1.00 93.38 83 VAL A N 1
ATOM 635 C CA . VAL A 1 83 ? 13.536 -25.290 3.050 1.00 93.38 83 VAL A CA 1
ATOM 636 C C . VAL A 1 83 ? 13.048 -25.894 4.363 1.00 93.38 83 VAL A C 1
ATOM 638 O O . VAL A 1 83 ? 12.275 -25.251 5.076 1.00 93.38 83 VAL A O 1
ATOM 641 N N . ILE A 1 84 ? 13.552 -27.066 4.758 1.00 94.88 84 ILE A N 1
ATOM 642 C CA . ILE A 1 84 ? 13.221 -27.695 6.047 1.00 94.88 84 ILE A CA 1
ATOM 643 C C . ILE A 1 84 ? 13.580 -26.770 7.213 1.00 94.88 84 ILE A C 1
ATOM 645 O O . ILE A 1 84 ? 12.770 -26.584 8.123 1.00 94.88 84 ILE A O 1
ATOM 649 N N . GLN A 1 85 ? 14.753 -26.131 7.176 1.00 92.19 85 GLN A N 1
ATOM 650 C CA . GLN A 1 85 ? 15.169 -25.188 8.214 1.00 92.19 85 GLN A CA 1
ATOM 651 C C . GLN A 1 85 ? 14.190 -24.012 8.362 1.00 92.19 85 GLN A C 1
ATOM 653 O O . GLN A 1 85 ? 13.924 -23.567 9.481 1.00 92.19 85 GLN A O 1
ATOM 658 N N . ARG A 1 86 ? 13.647 -23.503 7.251 1.00 91.94 86 ARG A N 1
ATOM 659 C CA . ARG A 1 86 ? 12.673 -22.400 7.252 1.00 91.94 86 ARG A CA 1
ATOM 660 C C . ARG A 1 86 ? 11.305 -22.859 7.753 1.00 91.94 86 ARG A C 1
ATOM 662 O O . ARG A 1 86 ? 10.742 -22.219 8.638 1.00 91.94 86 ARG A O 1
ATOM 669 N N . VAL A 1 87 ? 10.831 -24.014 7.289 1.00 91.25 87 VAL A N 1
ATOM 670 C CA . VAL A 1 87 ? 9.556 -24.607 7.726 1.00 91.25 87 VAL A CA 1
ATOM 671 C C . VAL A 1 87 ? 9.553 -24.956 9.216 1.00 91.25 87 VAL A C 1
ATOM 673 O O . VAL A 1 87 ? 8.528 -24.797 9.876 1.00 91.25 87 VAL A O 1
ATOM 676 N N . HIS A 1 88 ? 10.696 -25.350 9.786 1.00 88.88 88 HIS A N 1
ATOM 677 C CA . HIS A 1 88 ? 10.822 -25.544 11.234 1.00 88.88 88 HIS A CA 1
ATOM 678 C C . HIS A 1 88 ? 10.585 -24.267 12.048 1.00 88.88 88 HIS A C 1
ATOM 680 O O . HIS A 1 88 ? 10.155 -24.365 13.196 1.00 88.88 88 HIS A O 1
ATOM 686 N N . LYS A 1 89 ? 10.857 -23.086 11.480 1.00 87.88 89 LYS A N 1
ATOM 687 C CA . LYS A 1 89 ? 10.557 -21.805 12.131 1.00 87.88 89 LYS A CA 1
ATOM 688 C C . LYS A 1 89 ? 9.078 -21.453 11.991 1.00 87.88 89 LYS A C 1
ATOM 690 O O . LYS A 1 89 ? 8.453 -21.057 12.969 1.00 87.88 89 LYS A O 1
ATOM 695 N N . LYS A 1 90 ? 8.524 -21.597 10.785 1.00 89.56 90 LYS A N 1
ATOM 696 C CA . LYS A 1 90 ? 7.123 -21.286 10.484 1.00 89.56 90 LYS A CA 1
ATOM 697 C C . LYS A 1 90 ? 6.655 -22.109 9.291 1.00 89.56 90 LYS A C 1
ATOM 699 O O . LYS A 1 90 ? 7.286 -22.086 8.240 1.00 89.56 90 LYS A O 1
ATOM 704 N N . VAL A 1 91 ? 5.525 -22.799 9.439 1.00 93.00 91 VAL A N 1
ATOM 705 C CA . VAL A 1 91 ? 4.856 -23.468 8.315 1.00 93.00 91 VAL A CA 1
ATOM 706 C C . VAL A 1 91 ? 3.906 -22.463 7.649 1.00 93.00 91 VAL A C 1
ATOM 708 O O . VAL A 1 91 ? 2.958 -22.023 8.309 1.00 93.00 91 VAL A O 1
ATOM 711 N N . PRO A 1 92 ? 4.129 -22.077 6.381 1.00 92.88 92 PRO A N 1
ATOM 712 C CA . PRO A 1 92 ? 3.343 -21.041 5.716 1.00 92.88 92 PRO A CA 1
ATOM 713 C C . PRO A 1 92 ? 2.037 -21.627 5.158 1.00 92.88 92 PRO A C 1
ATOM 715 O O . PRO A 1 92 ? 1.920 -21.895 3.971 1.00 92.88 92 PRO A O 1
ATOM 718 N N . TRP A 1 93 ? 1.043 -21.899 6.005 1.00 95.88 93 TRP A N 1
ATOM 719 C CA . TRP A 1 93 ? -0.234 -22.471 5.551 1.00 95.88 93 TRP A CA 1
ATOM 720 C C . TRP A 1 93 ? -0.963 -21.559 4.562 1.00 95.88 93 TRP A C 1
ATOM 722 O O . TRP A 1 93 ? -1.138 -20.371 4.831 1.00 95.88 93 TRP A O 1
ATOM 732 N N . ARG A 1 94 ? -1.471 -22.130 3.465 1.00 95.12 94 ARG A N 1
ATOM 733 C CA . ARG A 1 94 ? -2.336 -21.392 2.536 1.00 95.12 94 ARG A CA 1
ATOM 734 C C . ARG A 1 94 ? -3.686 -21.072 3.206 1.00 95.12 94 ARG A C 1
ATOM 736 O O . ARG A 1 94 ? -4.192 -21.903 3.975 1.00 95.12 94 ARG A O 1
ATOM 743 N N . PRO A 1 95 ? -4.289 -19.896 2.941 1.00 90.12 95 PRO A N 1
ATOM 744 C CA . PRO A 1 95 ? -5.601 -19.541 3.482 1.00 90.12 95 PRO A CA 1
ATOM 745 C C . PRO A 1 95 ? -6.634 -20.637 3.201 1.00 90.12 95 PRO A C 1
ATOM 747 O O . PRO A 1 95 ? -6.714 -21.145 2.085 1.00 90.12 95 PRO A O 1
ATOM 750 N N . GLY A 1 96 ? -7.361 -21.062 4.234 1.00 91.94 96 GLY A N 1
ATOM 751 C CA . GLY A 1 96 ? -8.380 -22.111 4.148 1.00 91.94 96 GLY A CA 1
ATOM 752 C C . GLY A 1 96 ? -7.890 -23.554 4.145 1.00 91.94 96 GLY A C 1
ATOM 753 O O . GLY A 1 96 ? -8.699 -24.457 4.361 1.00 91.94 96 GLY A O 1
ATOM 754 N N . ALA A 1 97 ? -6.587 -23.806 3.995 1.00 95.25 97 ALA A N 1
ATOM 755 C CA . ALA A 1 97 ? -6.056 -25.158 3.832 1.00 95.25 97 ALA A CA 1
ATOM 756 C C . ALA A 1 97 ? -6.362 -26.070 5.026 1.00 95.25 97 ALA A C 1
ATOM 758 O O . ALA A 1 97 ? -6.968 -27.135 4.888 1.00 95.25 97 ALA A O 1
ATOM 759 N N . ARG A 1 98 ? -6.024 -25.611 6.236 1.00 95.12 98 ARG A N 1
ATOM 760 C CA . ARG A 1 98 ? -6.274 -26.366 7.474 1.00 95.12 98 ARG A CA 1
ATOM 761 C C . ARG A 1 98 ? -7.767 -26.516 7.769 1.00 95.12 98 ARG A C 1
ATOM 763 O O . ARG A 1 98 ? -8.188 -27.566 8.250 1.00 95.12 98 ARG A O 1
ATOM 770 N N . THR A 1 99 ? -8.560 -25.488 7.472 1.00 92.69 99 THR A N 1
ATOM 771 C CA . THR A 1 99 ? -10.013 -25.485 7.693 1.00 92.69 99 THR A CA 1
ATOM 772 C C . THR A 1 99 ? -10.710 -26.490 6.783 1.00 92.69 99 THR A C 1
ATOM 774 O O . THR A 1 99 ? -11.488 -27.313 7.268 1.00 92.69 99 THR A O 1
ATOM 777 N N . LEU A 1 100 ? -10.397 -26.471 5.484 1.00 93.44 100 LEU A N 1
ATOM 778 C CA . LEU A 1 100 ? -10.969 -27.387 4.503 1.00 93.44 100 LEU A CA 1
ATOM 779 C C . LEU A 1 100 ? -10.543 -28.833 4.785 1.00 93.44 100 LEU A C 1
ATOM 781 O O . LEU A 1 100 ? -11.387 -29.727 4.800 1.00 93.44 100 LEU A O 1
ATOM 785 N N . LEU A 1 101 ? -9.272 -29.069 5.115 1.00 94.44 101 LEU A N 1
ATOM 786 C CA . LEU A 1 101 ? -8.789 -30.405 5.471 1.00 94.44 101 LEU A CA 1
ATOM 787 C C . LEU A 1 101 ? -9.493 -30.961 6.723 1.00 94.44 101 LEU A C 1
ATOM 789 O O . LEU A 1 101 ? -9.930 -32.114 6.746 1.00 94.44 101 LEU A O 1
ATOM 793 N N . ALA A 1 102 ? -9.690 -30.125 7.749 1.00 91.19 102 ALA A N 1
ATOM 794 C CA . ALA A 1 102 ? -10.454 -30.501 8.938 1.00 91.19 102 ALA A CA 1
ATOM 795 C C . ALA A 1 102 ? -11.931 -30.794 8.615 1.00 91.19 102 ALA A C 1
ATOM 797 O O . ALA A 1 102 ? -12.524 -31.712 9.187 1.00 91.19 102 ALA A O 1
ATOM 798 N N . GLU A 1 103 ? -12.535 -30.039 7.696 1.00 91.25 103 GLU A N 1
ATOM 799 C CA . GLU A 1 103 ? -13.907 -30.254 7.244 1.00 91.25 103 GLU A CA 1
ATOM 800 C C . GLU A 1 103 ? -14.071 -31.594 6.516 1.00 91.25 103 GLU A C 1
ATOM 802 O O . GLU A 1 103 ? -14.953 -32.377 6.880 1.00 91.25 103 GLU A O 1
ATOM 807 N N . LEU A 1 104 ? -13.197 -31.890 5.551 1.00 92.19 104 LEU A N 1
ATOM 808 C CA . LEU A 1 104 ? -13.187 -33.158 4.816 1.00 92.19 104 LEU A CA 1
ATOM 809 C C . LEU A 1 104 ? -13.044 -34.351 5.760 1.00 92.19 104 LEU A C 1
ATOM 811 O O . LEU A 1 104 ? -13.792 -35.329 5.653 1.00 92.19 104 LEU A O 1
ATOM 815 N N . ARG A 1 105 ? -12.160 -34.229 6.755 1.00 90.25 105 ARG A N 1
ATOM 816 C CA . ARG A 1 105 ? -11.981 -35.243 7.794 1.00 90.25 105 ARG A CA 1
ATOM 817 C C . ARG A 1 105 ? -13.250 -35.451 8.620 1.00 90.25 105 ARG A C 1
ATOM 819 O O . ARG A 1 105 ? -13.655 -36.593 8.818 1.00 90.25 105 ARG A O 1
ATOM 826 N N . ARG A 1 106 ? -13.929 -34.383 9.067 1.00 90.19 106 ARG A N 1
ATOM 827 C CA . ARG A 1 106 ? -15.225 -34.508 9.776 1.00 90.19 106 ARG A CA 1
ATOM 828 C C . ARG A 1 106 ? -16.280 -35.206 8.919 1.00 90.19 106 ARG A C 1
ATOM 830 O O . ARG A 1 106 ? -17.124 -35.931 9.444 1.00 90.19 106 ARG A O 1
ATOM 837 N N . GLN A 1 107 ? -16.232 -35.001 7.607 1.00 89.06 107 GLN A N 1
ATOM 838 C CA . GLN A 1 107 ? -17.137 -35.644 6.661 1.00 89.06 107 GLN A CA 1
ATOM 839 C C . GLN A 1 107 ? -16.704 -37.061 6.266 1.00 89.06 107 GLN A C 1
ATOM 841 O O . GLN A 1 107 ? -17.452 -37.712 5.538 1.00 89.06 107 GLN A O 1
ATOM 846 N N . HIS A 1 108 ? -15.582 -37.574 6.784 1.00 91.44 108 HIS A N 1
ATOM 847 C CA . HIS A 1 108 ? -15.020 -38.889 6.456 1.00 91.44 108 HIS A CA 1
ATOM 848 C C . HIS A 1 108 ? -14.749 -39.042 4.953 1.00 91.44 108 HIS A C 1
ATOM 850 O O . HIS A 1 108 ? -15.139 -40.035 4.336 1.00 91.44 108 HIS A O 1
ATOM 856 N N . ILE A 1 109 ? -14.159 -38.015 4.342 1.00 94.62 109 ILE A N 1
ATOM 857 C CA . ILE A 1 109 ? -13.693 -38.075 2.957 1.00 94.62 109 ILE A CA 1
ATOM 858 C C . ILE A 1 109 ? -12.187 -38.339 2.977 1.00 94.62 109 ILE A C 1
ATOM 860 O O . ILE A 1 109 ? -11.459 -37.517 3.541 1.00 94.62 109 ILE A O 1
ATOM 864 N N . PRO A 1 110 ? -11.725 -39.457 2.387 1.00 97.12 110 PRO A N 1
ATOM 865 C CA . PRO A 1 110 ? -10.308 -39.777 2.317 1.00 97.12 110 PRO A CA 1
ATOM 866 C C . PRO A 1 110 ? -9.511 -38.677 1.623 1.00 97.12 110 PRO A C 1
ATOM 868 O O . PRO A 1 110 ? -9.958 -38.121 0.613 1.00 97.12 110 PRO A O 1
ATOM 871 N N . CYS A 1 111 ? -8.331 -38.380 2.154 1.00 98.00 111 CYS A N 1
ATOM 872 C CA . CYS A 1 111 ? -7.433 -37.377 1.594 1.00 98.00 111 CYS A CA 1
ATOM 873 C C . CYS A 1 111 ? -6.068 -37.996 1.298 1.00 98.00 111 CYS A C 1
ATOM 875 O O . CYS A 1 111 ? -5.475 -38.635 2.167 1.00 98.00 111 CYS A O 1
ATOM 877 N N . ALA A 1 112 ? -5.534 -37.764 0.099 1.00 98.38 112 ALA A N 1
ATOM 878 C CA . ALA A 1 112 ? -4.134 -38.050 -0.206 1.00 98.38 112 ALA A CA 1
ATOM 879 C C . ALA A 1 112 ? -3.365 -36.766 -0.499 1.00 98.38 112 ALA A C 1
ATOM 881 O O . ALA A 1 112 ? -3.924 -35.838 -1.075 1.00 98.38 112 ALA A O 1
ATOM 882 N N . LEU A 1 113 ? -2.085 -36.741 -0.137 1.00 98.25 113 LEU A N 1
ATOM 883 C CA . LEU A 1 113 ? -1.143 -35.694 -0.523 1.00 98.25 113 LEU A CA 1
ATOM 884 C C . LEU A 1 113 ? -0.301 -36.183 -1.713 1.00 98.25 113 LEU A C 1
ATOM 886 O O . LEU A 1 113 ? 0.194 -37.309 -1.679 1.00 98.25 113 LEU A O 1
ATOM 890 N N . VAL A 1 114 ? -0.147 -35.361 -2.748 1.00 97.81 114 VAL A N 1
ATOM 891 C CA . VAL A 1 114 ? 0.493 -35.676 -4.034 1.00 97.81 114 VAL A CA 1
ATOM 892 C C . VAL A 1 114 ? 1.438 -34.538 -4.421 1.00 97.81 114 VAL A C 1
ATOM 894 O O . VAL A 1 114 ? 1.018 -33.530 -4.981 1.00 97.81 114 VAL A O 1
ATOM 897 N N . THR A 1 115 ? 2.731 -34.699 -4.152 1.00 95.69 115 THR A N 1
ATOM 898 C CA . THR A 1 115 ? 3.739 -33.636 -4.328 1.00 95.69 115 THR A CA 1
ATOM 899 C C . THR A 1 115 ? 4.963 -34.127 -5.095 1.00 95.69 115 THR A C 1
ATOM 901 O O . THR A 1 115 ? 5.290 -35.311 -5.046 1.00 95.69 115 THR A O 1
ATOM 904 N N . MET A 1 116 ? 5.647 -33.213 -5.791 1.00 92.00 116 MET A N 1
ATOM 905 C CA . MET A 1 116 ? 6.962 -33.461 -6.405 1.00 92.00 116 MET A CA 1
ATOM 906 C C . MET A 1 116 ? 8.136 -33.256 -5.441 1.00 92.00 116 MET A C 1
ATOM 908 O O . MET A 1 116 ? 9.264 -33.645 -5.751 1.00 92.00 116 MET A O 1
ATOM 912 N N . SER A 1 117 ? 7.865 -32.738 -4.245 1.00 92.44 117 SER A N 1
ATOM 913 C CA . SER A 1 117 ? 8.801 -32.750 -3.128 1.00 92.44 117 SER A CA 1
ATOM 914 C C . SER A 1 117 ? 9.107 -34.172 -2.651 1.00 92.44 117 SER A C 1
ATOM 916 O O . SER A 1 117 ? 8.368 -35.121 -2.922 1.00 92.44 117 SER A O 1
ATOM 918 N N . TRP A 1 118 ? 10.208 -34.327 -1.912 1.00 93.06 118 TRP A N 1
ATOM 919 C CA . TRP A 1 118 ? 10.633 -35.615 -1.358 1.00 93.06 118 TRP A CA 1
ATOM 920 C C . TRP A 1 118 ? 10.078 -35.871 0.040 1.00 93.06 118 TRP A C 1
ATOM 922 O O . TRP A 1 118 ? 9.895 -34.944 0.839 1.00 93.06 118 TRP A O 1
ATOM 932 N N . ARG A 1 119 ? 9.925 -37.158 0.382 1.00 94.06 119 ARG A N 1
ATOM 933 C CA . ARG A 1 119 ? 9.350 -37.612 1.659 1.00 94.06 119 ARG A CA 1
ATOM 934 C C . ARG A 1 119 ? 9.928 -36.924 2.891 1.00 94.06 119 ARG A C 1
ATOM 936 O O . ARG A 1 119 ? 9.174 -36.549 3.782 1.00 94.06 119 ARG A O 1
ATOM 943 N N . ARG A 1 120 ? 11.242 -36.692 2.939 1.00 93.25 120 ARG A N 1
ATOM 944 C CA . ARG A 1 120 ? 11.889 -36.078 4.113 1.00 93.25 120 ARG A CA 1
ATOM 945 C C . ARG A 1 120 ? 11.357 -34.674 4.438 1.00 93.25 120 ARG A C 1
ATOM 947 O O . ARG A 1 120 ? 11.342 -34.294 5.609 1.00 93.25 120 ARG A O 1
ATOM 954 N N . PHE A 1 121 ? 10.967 -33.913 3.415 1.00 94.88 121 PHE A N 1
ATOM 955 C CA . PHE A 1 121 ? 10.390 -32.583 3.569 1.00 94.88 121 PHE A CA 1
ATOM 956 C C . PHE A 1 121 ? 8.883 -32.673 3.801 1.00 94.88 121 PHE A C 1
ATOM 958 O O . PHE A 1 121 ? 8.376 -32.104 4.767 1.00 94.88 121 PHE A O 1
ATOM 965 N N . THR A 1 122 ? 8.189 -33.471 2.989 1.00 95.88 122 THR A N 1
ATOM 966 C CA . THR A 1 122 ? 6.746 -33.706 3.117 1.00 95.88 122 THR A CA 1
ATOM 967 C C . THR A 1 122 ? 6.355 -34.174 4.520 1.00 95.88 122 THR A C 1
ATOM 969 O O . THR A 1 122 ? 5.377 -33.689 5.087 1.00 95.88 122 THR A O 1
ATOM 972 N N . ASP A 1 123 ? 7.153 -35.050 5.135 1.00 94.06 123 ASP A N 1
ATOM 973 C CA . ASP A 1 123 ? 6.923 -35.532 6.497 1.00 94.06 123 ASP A CA 1
ATOM 974 C C . ASP A 1 123 ? 6.939 -34.392 7.536 1.00 94.06 123 ASP A C 1
ATOM 976 O O . ASP A 1 123 ? 6.233 -34.486 8.540 1.00 94.06 123 ASP A O 1
ATOM 980 N N . GLN A 1 124 ? 7.691 -33.304 7.318 1.00 95.19 124 GLN A N 1
ATOM 981 C CA . GLN A 1 124 ? 7.678 -32.142 8.222 1.00 95.19 124 GLN A CA 1
ATOM 982 C C . GLN A 1 124 ? 6.331 -31.417 8.174 1.00 95.19 124 GLN A C 1
ATOM 984 O O . GLN A 1 124 ? 5.771 -31.084 9.218 1.00 95.19 124 GLN A O 1
ATOM 989 N N . ILE A 1 125 ? 5.783 -31.230 6.970 1.00 96.69 125 ILE A N 1
ATOM 990 C CA . ILE A 1 125 ? 4.479 -30.589 6.763 1.00 96.69 125 ILE A CA 1
ATOM 991 C C . ILE A 1 125 ? 3.361 -31.456 7.346 1.00 96.69 125 ILE A C 1
ATOM 993 O O . ILE A 1 125 ? 2.519 -30.967 8.099 1.00 96.69 125 ILE A O 1
ATOM 997 N N . VAL A 1 126 ? 3.383 -32.763 7.071 1.00 95.88 126 VAL A N 1
ATOM 998 C CA . VAL A 1 126 ? 2.374 -33.702 7.582 1.00 95.88 126 VAL A CA 1
ATOM 999 C C . VAL A 1 126 ? 2.399 -33.778 9.112 1.00 95.88 126 VAL A C 1
ATOM 1001 O O . VAL A 1 126 ? 1.337 -33.814 9.731 1.00 95.88 126 VAL A O 1
ATOM 1004 N N . ARG A 1 127 ? 3.578 -33.743 9.751 1.00 93.50 127 ARG A N 1
ATOM 1005 C CA . ARG A 1 127 ? 3.702 -33.721 11.225 1.00 93.50 127 ARG A CA 1
ATOM 1006 C C . ARG A 1 127 ? 3.137 -32.458 11.868 1.00 93.50 127 ARG A C 1
ATOM 1008 O O . ARG A 1 127 ? 2.749 -32.505 13.032 1.00 93.50 127 ARG A O 1
ATOM 1015 N N . ALA A 1 128 ? 3.091 -31.347 11.138 1.00 93.00 128 ALA A N 1
ATOM 1016 C CA . ALA A 1 128 ? 2.502 -30.101 11.615 1.00 93.00 128 ALA A CA 1
ATOM 1017 C C . ALA A 1 128 ? 0.958 -30.093 11.533 1.00 93.00 128 ALA A C 1
ATOM 1019 O O . ALA A 1 128 ? 0.316 -29.161 12.026 1.00 93.00 128 ALA A O 1
ATOM 1020 N N . LEU A 1 129 ? 0.349 -31.129 10.942 1.00 93.94 129 LEU A N 1
ATOM 1021 C CA . LEU A 1 129 ? -1.099 -31.327 10.874 1.00 93.94 129 LEU A CA 1
ATOM 1022 C C . LEU A 1 129 ? -1.592 -32.338 11.923 1.00 93.94 129 LEU A C 1
ATOM 1024 O O . LEU A 1 129 ? -0.834 -33.191 12.386 1.00 93.94 129 LEU A O 1
ATOM 1028 N N . PRO A 1 130 ? -2.890 -32.301 12.286 1.00 93.00 130 PRO A N 1
ATOM 1029 C CA . PRO A 1 130 ? -3.494 -33.345 13.108 1.00 93.00 130 PRO A CA 1
ATOM 1030 C C . PRO A 1 130 ? -3.286 -34.746 12.510 1.00 93.00 130 PRO A C 1
ATOM 1032 O O . PRO A 1 130 ? -3.393 -34.938 11.297 1.00 93.00 130 PRO A O 1
ATOM 1035 N N . ALA A 1 131 ? -3.043 -35.748 13.357 1.00 89.62 131 ALA A N 1
ATOM 1036 C CA . ALA A 1 131 ? -2.869 -37.128 12.905 1.00 89.62 131 ALA A CA 1
ATOM 1037 C C . ALA A 1 131 ? -4.077 -37.629 12.084 1.00 89.62 131 ALA A C 1
ATOM 1039 O O . ALA A 1 131 ? -5.237 -37.437 12.464 1.00 89.62 131 ALA A O 1
ATOM 1040 N N . GLY A 1 132 ? -3.792 -38.294 10.959 1.00 87.19 132 GLY A N 1
ATOM 1041 C CA . GLY A 1 132 ? -4.805 -38.755 10.003 1.00 87.19 132 GLY A CA 1
ATOM 1042 C C . GLY A 1 132 ? -5.458 -37.625 9.202 1.00 87.19 132 GLY A C 1
ATOM 1043 O O . GLY A 1 132 ? -6.642 -37.714 8.886 1.00 87.19 132 GLY A O 1
ATOM 1044 N N . SER A 1 133 ? -4.727 -36.537 8.937 1.00 93.19 133 SER A N 1
ATOM 1045 C CA . SER A 1 133 ? -5.156 -35.517 7.967 1.00 93.19 133 SER A CA 1
ATOM 1046 C C . SER A 1 133 ? -5.019 -36.003 6.520 1.00 93.19 133 SER A C 1
ATOM 1048 O O . SER A 1 133 ? -5.793 -35.589 5.667 1.00 93.19 133 SER A O 1
ATOM 1050 N N . PHE A 1 134 ? -4.078 -36.918 6.269 1.00 97.56 134 PHE A N 1
ATOM 1051 C CA . PHE A 1 134 ? -3.922 -37.635 5.007 1.00 97.56 134 PHE A CA 1
ATOM 1052 C C . PHE A 1 134 ? -3.840 -39.137 5.278 1.00 97.56 134 PHE A C 1
ATOM 1054 O O . PHE A 1 134 ? -3.133 -39.564 6.194 1.00 97.56 134 PHE A O 1
ATOM 1061 N N . ASP A 1 135 ? -4.557 -39.918 4.478 1.00 97.25 135 ASP A N 1
ATOM 1062 C CA . ASP A 1 135 ? -4.553 -41.382 4.499 1.00 97.25 135 ASP A CA 1
ATOM 1063 C C . ASP A 1 135 ? -3.388 -41.944 3.672 1.00 97.25 135 ASP A C 1
ATOM 1065 O O . ASP A 1 135 ? -2.816 -42.982 4.000 1.00 97.25 135 ASP A O 1
ATOM 1069 N N . VAL A 1 136 ? -3.018 -41.235 2.602 1.00 97.25 136 VAL A N 1
ATOM 1070 C CA . VAL A 1 136 ? -1.942 -41.598 1.673 1.00 97.25 136 VAL A CA 1
ATOM 1071 C C . VAL A 1 136 ? -1.081 -40.371 1.380 1.00 97.25 136 VAL A C 1
ATOM 1073 O O . VAL A 1 136 ? -1.579 -39.256 1.262 1.00 97.25 136 VAL A O 1
ATOM 1076 N N . VAL A 1 137 ? 0.227 -40.577 1.232 1.00 97.88 137 VAL A N 1
ATOM 1077 C CA . VAL A 1 137 ? 1.174 -39.547 0.789 1.00 97.88 137 VAL A CA 1
ATOM 1078 C C . VAL A 1 137 ? 2.008 -40.128 -0.345 1.00 97.88 137 VAL A C 1
ATOM 1080 O O . VAL A 1 137 ? 2.710 -41.115 -0.117 1.00 97.88 137 VAL A O 1
ATOM 1083 N N . ILE A 1 138 ? 1.928 -39.510 -1.522 1.00 97.69 138 ILE A N 1
ATOM 1084 C CA . ILE A 1 138 ? 2.741 -39.798 -2.706 1.00 97.69 138 ILE A CA 1
ATOM 1085 C C . ILE A 1 138 ? 3.716 -38.639 -2.912 1.00 97.69 138 ILE A C 1
ATOM 1087 O O . ILE A 1 138 ? 3.300 -37.495 -3.107 1.00 97.69 138 ILE A O 1
ATOM 1091 N N . THR A 1 139 ? 5.010 -38.938 -2.858 1.00 95.94 139 THR A N 1
ATOM 1092 C CA . THR A 1 139 ? 6.094 -37.964 -3.038 1.00 95.94 139 THR A CA 1
ATOM 1093 C C . THR A 1 139 ? 6.855 -38.194 -4.343 1.00 95.94 139 THR A C 1
ATOM 1095 O O . THR A 1 139 ? 6.788 -39.276 -4.931 1.00 95.94 139 THR A O 1
ATOM 1098 N N . GLY A 1 140 ? 7.595 -37.185 -4.810 1.00 88.38 140 GLY A N 1
ATOM 1099 C CA . GLY A 1 140 ? 8.300 -37.228 -6.096 1.00 88.38 140 GLY A CA 1
ATOM 1100 C C . GLY A 1 140 ? 9.370 -38.322 -6.170 1.00 88.38 140 GLY A C 1
ATOM 1101 O O . GLY A 1 140 ? 9.650 -38.851 -7.240 1.00 88.38 140 GLY A O 1
ATOM 1102 N N . ASP A 1 141 ? 9.926 -38.725 -5.027 1.00 88.31 141 ASP A N 1
ATOM 1103 C CA . ASP A 1 141 ? 10.881 -39.829 -4.897 1.00 88.31 141 ASP A CA 1
ATOM 1104 C C . ASP A 1 141 ? 10.235 -41.231 -4.914 1.00 88.31 141 ASP A C 1
ATOM 1106 O O . ASP A 1 141 ? 10.953 -42.229 -4.878 1.00 88.31 141 ASP A O 1
ATOM 1110 N N . GLN A 1 142 ? 8.902 -41.328 -4.998 1.00 90.25 142 GLN A N 1
ATOM 1111 C CA . GLN A 1 142 ? 8.152 -42.595 -5.026 1.00 90.25 142 GLN A CA 1
ATOM 1112 C C . GLN A 1 142 ? 7.596 -42.967 -6.408 1.00 90.25 142 GLN A C 1
ATOM 1114 O O . GLN A 1 142 ? 7.055 -44.062 -6.564 1.00 90.25 142 GLN A O 1
ATOM 1119 N N . VAL A 1 143 ? 7.714 -42.078 -7.396 1.00 90.69 143 VAL A N 1
ATOM 1120 C CA . VAL A 1 143 ? 7.174 -42.255 -8.752 1.00 90.69 143 VAL A CA 1
ATOM 1121 C C . VAL A 1 143 ? 8.291 -42.285 -9.789 1.00 90.69 143 VAL A C 1
ATOM 1123 O O . VAL A 1 143 ? 9.350 -41.684 -9.602 1.00 90.69 143 VAL A O 1
ATOM 1126 N N . ALA A 1 144 ? 8.057 -42.987 -10.895 1.00 89.3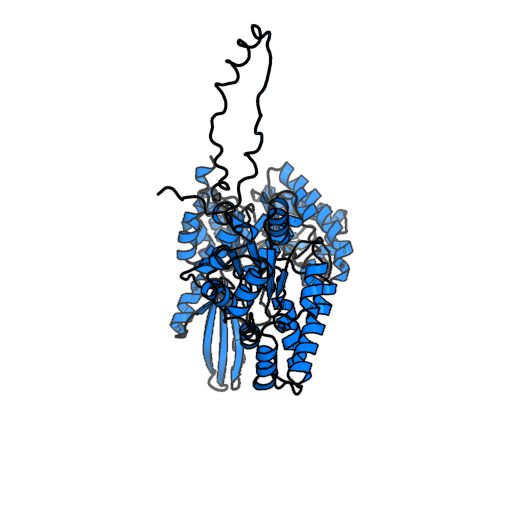8 144 ALA A N 1
ATOM 1127 C CA . ALA A 1 144 ? 8.966 -43.002 -12.034 1.00 89.38 144 ALA A CA 1
ATOM 1128 C C . ALA A 1 144 ? 8.831 -41.722 -12.869 1.00 89.38 144 ALA A C 1
ATOM 1130 O O . ALA A 1 144 ? 9.839 -41.166 -13.303 1.00 89.38 144 ALA A O 1
ATOM 1131 N N . ASN A 1 145 ? 7.598 -41.242 -13.068 1.00 89.31 145 ASN A N 1
ATOM 1132 C CA . ASN A 1 145 ? 7.304 -40.027 -13.822 1.00 89.31 145 ASN A CA 1
ATOM 1133 C C . ASN A 1 145 ? 6.558 -39.014 -12.942 1.00 89.31 145 ASN A C 1
ATOM 1135 O O . ASN A 1 145 ? 5.417 -39.243 -12.532 1.00 89.31 145 ASN A O 1
ATOM 1139 N N . GLY A 1 146 ? 7.199 -37.876 -12.673 1.00 88.06 146 GLY A N 1
ATOM 1140 C CA . GLY A 1 146 ? 6.595 -36.753 -11.956 1.00 88.06 146 GLY A CA 1
ATOM 1141 C C . GLY A 1 146 ? 5.592 -35.949 -12.795 1.00 88.06 146 GLY A C 1
ATOM 1142 O O . GLY A 1 146 ? 5.417 -36.184 -13.993 1.00 88.06 146 GLY A O 1
ATOM 1143 N N . LYS A 1 147 ? 4.940 -34.962 -12.169 1.00 90.94 147 LYS A N 1
ATOM 1144 C CA . LYS A 1 147 ? 4.084 -33.968 -12.839 1.00 90.94 147 LYS A CA 1
ATOM 1145 C C . LYS A 1 147 ? 4.881 -33.322 -13.997 1.00 90.94 147 LYS A C 1
ATOM 1147 O O . LYS A 1 147 ? 6.053 -33.011 -13.806 1.00 90.94 147 LYS A O 1
ATOM 1152 N N . PRO A 1 148 ? 4.301 -33.135 -15.199 1.00 91.38 148 PRO A N 1
ATOM 1153 C CA . PRO A 1 148 ? 2.879 -33.208 -15.534 1.00 91.38 148 PRO A CA 1
ATOM 1154 C C . PRO A 1 148 ? 2.345 -34.606 -15.883 1.00 91.38 148 PRO A C 1
ATOM 1156 O O . PRO A 1 148 ? 1.183 -34.711 -16.257 1.00 91.38 148 PRO A O 1
ATOM 1159 N N . HIS A 1 149 ? 3.142 -35.674 -15.790 1.00 93.44 149 HIS A N 1
ATOM 1160 C CA . HIS A 1 149 ? 2.651 -37.028 -16.063 1.00 93.44 149 HIS A CA 1
ATOM 1161 C C . HIS A 1 149 ? 1.553 -37.420 -15.049 1.00 93.44 149 HIS A C 1
ATOM 1163 O O . HIS A 1 149 ? 1.677 -37.049 -13.882 1.00 93.44 149 HIS A O 1
ATOM 1169 N N . PRO A 1 150 ? 0.496 -38.170 -15.422 1.00 97.00 150 PRO A N 1
ATOM 1170 C CA . PRO A 1 150 ? -0.626 -38.485 -14.521 1.00 97.00 150 PRO A CA 1
ATOM 1171 C C . PRO A 1 150 ? -0.313 -39.523 -13.428 1.00 97.00 150 PRO A C 1
ATOM 1173 O O . PRO A 1 150 ? -1.121 -39.734 -12.523 1.00 97.00 150 PRO A O 1
ATOM 1176 N N . GLU A 1 151 ? 0.845 -40.188 -13.500 1.00 97.00 151 GLU A N 1
ATOM 1177 C CA . GLU A 1 151 ? 1.259 -41.258 -12.573 1.00 97.00 151 GLU A CA 1
ATOM 1178 C C . GLU A 1 151 ? 1.088 -40.918 -11.081 1.00 97.00 151 GLU A C 1
ATOM 1180 O O . GLU A 1 151 ? 0.521 -41.756 -10.380 1.00 97.00 151 GLU A O 1
ATOM 1185 N N . PRO A 1 152 ? 1.478 -39.733 -10.567 1.00 97.12 152 PRO A N 1
ATOM 1186 C CA . PRO A 1 152 ? 1.363 -39.431 -9.139 1.00 97.12 152 PRO A CA 1
ATOM 1187 C C . PRO A 1 152 ? -0.086 -39.457 -8.634 1.00 97.12 152 PRO A C 1
ATOM 1189 O O . PRO A 1 152 ? -0.372 -40.014 -7.573 1.00 97.12 152 PRO A O 1
ATOM 1192 N N . TYR A 1 153 ? -1.022 -38.917 -9.421 1.00 98.00 153 TYR A N 1
ATOM 1193 C CA . TYR A 1 153 ? -2.448 -38.915 -9.088 1.00 98.00 153 TYR A CA 1
ATOM 1194 C C . TYR A 1 153 ? -3.083 -40.298 -9.230 1.00 98.00 153 TYR A C 1
ATOM 1196 O O . TYR A 1 153 ? -3.888 -40.698 -8.385 1.00 98.00 153 TYR A O 1
ATOM 1204 N N . LEU A 1 154 ? -2.692 -41.057 -10.258 1.00 98.00 154 LEU A N 1
ATOM 1205 C CA . LEU A 1 154 ? -3.128 -42.444 -10.429 1.00 98.00 154 LEU A CA 1
ATOM 1206 C C . LEU A 1 154 ? -2.639 -43.330 -9.275 1.00 98.00 154 LEU A C 1
ATOM 1208 O O . LEU A 1 154 ? -3.410 -44.136 -8.754 1.00 98.00 154 LEU A O 1
ATOM 1212 N N . ALA A 1 155 ? -1.391 -43.149 -8.837 1.00 97.94 155 ALA A N 1
ATOM 1213 C CA . ALA A 1 155 ? -0.814 -43.854 -7.698 1.00 97.94 155 ALA A CA 1
ATOM 1214 C C . ALA A 1 155 ? -1.547 -43.515 -6.392 1.00 97.94 155 ALA A C 1
ATOM 1216 O O . ALA A 1 155 ? -1.875 -44.420 -5.624 1.00 97.94 155 ALA A O 1
ATOM 1217 N N . ALA A 1 156 ? -1.869 -42.237 -6.165 1.00 98.25 156 ALA A N 1
ATOM 1218 C CA . ALA A 1 156 ? -2.619 -41.801 -4.989 1.00 98.25 156 ALA A CA 1
ATOM 1219 C C . ALA A 1 156 ? -4.030 -42.411 -4.944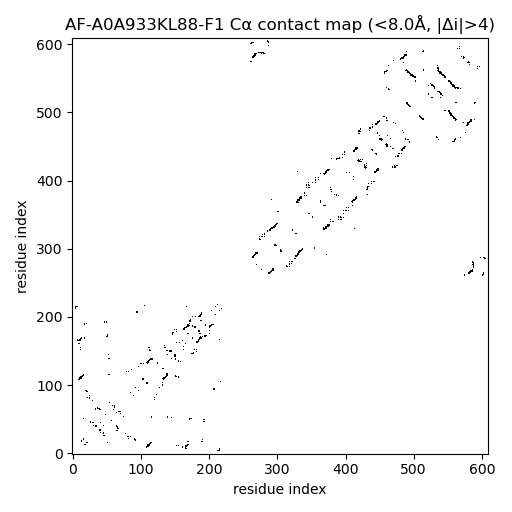 1.00 98.25 156 ALA A C 1
ATOM 1221 O O . ALA A 1 156 ? -4.432 -42.967 -3.921 1.00 98.25 156 ALA A O 1
ATOM 1222 N N . ALA A 1 157 ? -4.760 -42.374 -6.063 1.00 97.88 157 ALA A N 1
ATOM 1223 C CA . ALA A 1 157 ? -6.085 -42.983 -6.166 1.00 97.88 157 ALA A CA 1
ATOM 1224 C C . ALA A 1 157 ? -6.035 -44.508 -5.955 1.00 97.88 157 ALA A C 1
ATOM 1226 O O . ALA A 1 157 ? -6.833 -45.054 -5.190 1.00 97.88 157 ALA A O 1
ATOM 1227 N N . ALA A 1 158 ? -5.059 -45.190 -6.565 1.00 97.75 158 ALA A N 1
ATOM 1228 C CA . ALA A 1 158 ? -4.870 -46.630 -6.408 1.00 97.75 158 ALA A CA 1
ATOM 1229 C C . ALA A 1 158 ? -4.543 -47.024 -4.958 1.00 97.75 158 ALA A C 1
ATOM 1231 O O . ALA A 1 158 ? -5.115 -47.986 -4.446 1.00 97.75 158 ALA A O 1
ATOM 1232 N N . ALA A 1 159 ? -3.682 -46.265 -4.276 1.00 97.75 159 ALA A N 1
ATOM 1233 C CA . ALA A 1 159 ? -3.331 -46.496 -2.874 1.00 97.75 159 ALA A CA 1
ATOM 1234 C C . ALA A 1 159 ? -4.518 -46.282 -1.917 1.00 97.75 159 ALA A C 1
ATOM 1236 O O . ALA A 1 159 ? -4.609 -46.952 -0.891 1.00 97.75 159 ALA A O 1
ATOM 1237 N N . LEU A 1 160 ? -5.453 -45.398 -2.275 1.00 97.50 160 LEU A N 1
ATOM 1238 C CA . LEU A 1 160 ? -6.726 -45.212 -1.571 1.00 97.50 160 LEU A CA 1
ATOM 1239 C C . LEU A 1 160 ? -7.802 -46.246 -1.957 1.00 97.50 160 LEU A C 1
ATOM 1241 O O . LEU A 1 160 ? -8.865 -46.281 -1.338 1.00 97.50 160 LEU A O 1
ATOM 1245 N N . GLY A 1 161 ? -7.561 -47.080 -2.974 1.00 97.25 161 GLY A N 1
ATOM 1246 C CA . GLY A 1 161 ? -8.527 -48.066 -3.466 1.00 97.25 161 GLY A CA 1
ATOM 1247 C C . GLY A 1 161 ? -9.709 -47.464 -4.237 1.00 97.25 161 GLY A C 1
ATOM 1248 O O . GLY A 1 161 ? -10.779 -48.072 -4.285 1.00 97.25 161 GLY A O 1
ATOM 1249 N N . VAL A 1 162 ? -9.537 -46.282 -4.837 1.00 97.56 162 VAL A N 1
ATOM 1250 C CA . VAL A 1 162 ? -10.576 -45.552 -5.586 1.00 97.56 162 VAL A CA 1
ATOM 1251 C C . VAL A 1 162 ? -10.148 -45.297 -7.036 1.00 97.56 162 VAL A C 1
ATOM 1253 O O . VAL A 1 162 ? -8.978 -45.433 -7.391 1.00 97.56 162 VAL A O 1
ATOM 1256 N N . LYS A 1 163 ? -11.094 -44.930 -7.908 1.00 96.75 163 LYS A N 1
ATOM 1257 C CA . LYS A 1 163 ? -10.776 -44.507 -9.281 1.00 96.75 163 LYS A CA 1
ATOM 1258 C C . LYS A 1 163 ? -10.476 -43.014 -9.299 1.00 96.75 163 LYS A C 1
ATOM 1260 O O . LYS A 1 163 ? -11.237 -42.242 -8.729 1.00 96.75 163 LYS A O 1
ATOM 1265 N N . ALA A 1 164 ? -9.443 -42.601 -10.032 1.00 95.88 164 ALA A N 1
ATOM 1266 C CA . ALA A 1 164 ? -9.097 -41.185 -10.188 1.00 95.88 164 ALA A CA 1
ATOM 1267 C C . ALA A 1 164 ? -10.261 -40.340 -10.751 1.00 95.88 164 ALA A C 1
ATOM 1269 O O . ALA A 1 164 ? -10.458 -39.208 -10.324 1.00 95.88 164 ALA A O 1
ATOM 1270 N N . THR A 1 165 ? -11.110 -40.916 -11.610 1.00 96.38 165 THR A N 1
ATOM 1271 C CA . THR A 1 165 ? -12.323 -40.261 -12.143 1.00 96.38 165 THR A CA 1
ATOM 1272 C C . THR A 1 165 ? -13.398 -39.964 -11.101 1.00 96.38 165 THR A C 1
ATOM 1274 O O . THR A 1 165 ? -14.277 -39.142 -11.348 1.00 96.38 165 THR A O 1
ATOM 1277 N N . ASP A 1 166 ? -13.337 -40.628 -9.947 1.00 95.69 166 ASP A N 1
ATOM 1278 C CA . ASP A 1 166 ? -14.243 -40.408 -8.819 1.00 95.69 166 ASP A CA 1
ATOM 1279 C C . ASP A 1 166 ? -13.604 -39.482 -7.761 1.00 95.69 166 ASP A C 1
ATOM 1281 O O . ASP A 1 166 ? -14.214 -39.195 -6.727 1.00 95.69 166 ASP A O 1
ATOM 1285 N N . CYS A 1 167 ? -12.377 -39.007 -8.005 1.00 96.75 167 CYS A N 1
ATOM 1286 C CA . CYS A 1 167 ? -11.628 -38.121 -7.123 1.00 96.75 167 CYS A CA 1
ATOM 1287 C C . CYS A 1 167 ? -11.731 -36.657 -7.555 1.00 96.75 167 CYS A C 1
ATOM 1289 O O . CYS A 1 167 ? -11.949 -36.322 -8.724 1.00 96.75 167 CYS A O 1
ATOM 1291 N N . VAL A 1 168 ? -11.499 -35.776 -6.584 1.00 96.56 168 VAL A N 1
ATOM 1292 C CA . VAL A 1 168 ? -11.231 -34.361 -6.837 1.00 96.56 168 VAL A CA 1
ATOM 1293 C C . VAL A 1 168 ? -9.769 -34.068 -6.542 1.00 96.56 168 VAL A C 1
ATOM 1295 O O . VAL A 1 168 ? -9.272 -34.496 -5.506 1.00 96.56 168 VAL A O 1
ATOM 1298 N N . ALA A 1 169 ? -9.097 -33.332 -7.421 1.00 97.81 169 ALA A N 1
ATOM 1299 C CA . ALA A 1 169 ? -7.748 -32.833 -7.189 1.00 97.81 169 ALA A CA 1
ATOM 1300 C C . ALA A 1 169 ? -7.756 -31.331 -6.876 1.00 97.81 169 ALA A C 1
ATOM 1302 O O . ALA A 1 169 ? -8.584 -30.594 -7.416 1.00 97.81 169 ALA A O 1
ATOM 1303 N N . ILE A 1 170 ? -6.837 -30.885 -6.022 1.00 97.56 170 ILE A N 1
ATOM 1304 C CA . ILE A 1 170 ? -6.594 -29.470 -5.722 1.00 97.56 170 ILE A CA 1
ATOM 1305 C C . ILE A 1 170 ? -5.117 -29.187 -6.009 1.00 97.56 170 ILE A C 1
ATOM 1307 O O . ILE A 1 170 ? -4.260 -29.871 -5.456 1.00 97.56 170 ILE A O 1
ATOM 1311 N N . GLU A 1 171 ? -4.850 -28.220 -6.883 1.00 96.12 171 GLU A N 1
ATOM 1312 C CA . GLU A 1 171 ? -3.526 -27.915 -7.453 1.00 96.12 171 GLU A CA 1
ATOM 1313 C C . GLU A 1 171 ? -3.323 -26.411 -7.610 1.00 96.12 171 GLU A C 1
ATOM 1315 O O . GLU A 1 171 ? -4.304 -25.697 -7.771 1.00 96.12 171 GLU A O 1
ATOM 1320 N N . ASP A 1 172 ? -2.085 -25.927 -7.659 1.00 94.00 172 ASP A N 1
ATOM 1321 C CA . ASP A 1 172 ? -1.761 -24.501 -7.810 1.00 94.00 172 ASP A CA 1
ATOM 1322 C C . ASP A 1 172 ? -0.978 -24.172 -9.096 1.00 94.00 172 ASP A C 1
ATOM 1324 O O . ASP A 1 172 ? -0.930 -23.010 -9.502 1.00 94.00 172 ASP A O 1
ATOM 1328 N N . SER A 1 173 ? -0.397 -25.180 -9.758 1.00 89.75 173 SER A N 1
ATOM 1329 C CA . SER A 1 173 ? 0.540 -25.002 -10.873 1.00 89.75 173 SER A CA 1
ATOM 1330 C C . SER A 1 173 ? 0.037 -25.599 -12.198 1.00 89.75 173 SER A C 1
ATOM 1332 O O . SER A 1 173 ? -0.706 -26.587 -12.209 1.00 89.75 173 SER A O 1
ATOM 1334 N N . PRO A 1 174 ? 0.459 -25.068 -13.366 1.00 88.31 174 PRO A N 1
ATOM 1335 C CA . PRO A 1 174 ? 0.079 -25.630 -14.664 1.00 88.31 174 PRO A CA 1
ATOM 1336 C C . PRO A 1 174 ? 0.506 -27.093 -14.856 1.00 88.31 174 PRO A C 1
ATOM 1338 O O . PRO A 1 174 ? -0.236 -27.880 -15.451 1.00 88.31 174 PRO A O 1
ATOM 1341 N N . THR A 1 175 ? 1.690 -27.472 -14.359 1.00 88.12 175 THR A N 1
ATOM 1342 C CA . THR A 1 175 ? 2.206 -28.848 -14.437 1.00 88.12 175 THR A CA 1
ATOM 1343 C C . THR A 1 175 ? 1.348 -29.795 -13.604 1.00 88.12 175 THR A C 1
ATOM 1345 O O . THR A 1 175 ? 0.974 -30.870 -14.083 1.00 88.12 175 THR A O 1
ATOM 1348 N N . GLY A 1 176 ? 0.975 -29.384 -12.394 1.00 93.50 176 GLY A N 1
ATOM 1349 C CA . GLY A 1 176 ? 0.138 -30.174 -11.505 1.00 93.50 176 GLY A CA 1
ATOM 1350 C C . GLY A 1 176 ? -1.307 -30.300 -11.963 1.00 93.50 176 GLY A C 1
ATOM 1351 O O . GLY A 1 176 ? -1.828 -31.414 -12.057 1.00 93.50 176 GLY A O 1
ATOM 1352 N N . VAL A 1 177 ? -1.925 -29.195 -12.387 1.00 94.62 177 VAL A N 1
ATOM 1353 C CA . VAL A 1 177 ? -3.272 -29.214 -12.978 1.00 94.62 177 VAL A CA 1
ATOM 1354 C C . VAL A 1 177 ? -3.326 -30.162 -14.174 1.00 94.62 177 VAL A C 1
ATOM 1356 O O . VAL A 1 177 ? -4.258 -30.962 -14.282 1.00 94.62 177 VAL A O 1
ATOM 1359 N N . ARG A 1 178 ? -2.312 -30.133 -15.047 1.00 91.81 178 ARG A N 1
ATOM 1360 C CA . ARG A 1 178 ? -2.225 -31.050 -16.187 1.00 91.81 178 ARG A CA 1
ATOM 1361 C C . ARG A 1 178 ? -2.146 -32.513 -15.746 1.00 91.81 178 ARG A C 1
ATOM 1363 O O . ARG A 1 178 ? -2.906 -33.325 -16.264 1.00 91.81 178 ARG A O 1
ATOM 1370 N N . SER A 1 179 ? -1.295 -32.826 -14.771 1.00 95.38 179 SER A N 1
ATOM 1371 C CA . SER A 1 179 ? -1.159 -34.179 -14.213 1.00 95.38 179 SER A CA 1
ATOM 1372 C C . SER A 1 179 ? -2.481 -34.710 -13.656 1.00 95.38 179 SER A C 1
ATOM 1374 O O . SER A 1 179 ? -2.903 -35.819 -13.991 1.00 95.38 179 SER A O 1
ATOM 1376 N N . ALA A 1 180 ? -3.185 -33.895 -12.869 1.00 97.19 180 ALA A N 1
ATOM 1377 C CA . ALA A 1 180 ? -4.462 -34.268 -12.277 1.00 97.19 180 ALA A CA 1
ATOM 1378 C C . ALA A 1 180 ? -5.561 -34.485 -13.330 1.00 97.19 180 ALA A C 1
ATOM 1380 O O . ALA A 1 180 ? -6.303 -35.467 -13.270 1.00 97.19 180 ALA A O 1
ATOM 1381 N N . VAL A 1 181 ? -5.654 -33.587 -14.317 1.00 95.94 181 VAL A N 1
ATOM 1382 C CA . VAL A 1 181 ? -6.646 -33.679 -15.399 1.00 95.94 181 VAL A CA 1
ATOM 1383 C C . VAL A 1 181 ? -6.376 -34.885 -16.298 1.00 95.94 181 VAL A C 1
ATOM 1385 O O . VAL A 1 181 ? -7.311 -35.609 -16.637 1.00 95.94 181 VAL A O 1
ATOM 1388 N N . GLU A 1 182 ? -5.116 -35.150 -16.657 1.00 93.81 182 GLU A N 1
ATOM 1389 C CA . GLU A 1 182 ? -4.738 -36.324 -17.456 1.00 93.81 182 GLU A CA 1
ATOM 1390 C C . GLU A 1 182 ? -4.984 -37.643 -16.701 1.00 93.81 182 GLU A C 1
ATOM 1392 O O . GLU A 1 182 ? -5.315 -38.652 -17.325 1.00 93.81 182 GLU A O 1
ATOM 1397 N N . ALA A 1 183 ? -4.911 -37.641 -15.363 1.00 96.75 183 ALA A N 1
ATOM 1398 C CA . ALA A 1 183 ? -5.304 -38.781 -14.530 1.00 96.75 183 ALA A CA 1
ATOM 1399 C C . ALA A 1 183 ? -6.831 -39.002 -14.487 1.00 96.75 183 ALA A C 1
ATOM 1401 O O . ALA A 1 183 ? -7.295 -40.047 -14.026 1.00 96.75 183 ALA A O 1
ATOM 1402 N N . GLY A 1 184 ? -7.617 -38.039 -14.979 1.00 95.25 184 GLY A N 1
ATOM 1403 C CA . GLY A 1 184 ? -9.077 -38.073 -15.000 1.00 95.25 184 GLY A CA 1
ATOM 1404 C C . GLY A 1 184 ? -9.738 -37.476 -13.759 1.00 95.25 184 GLY A C 1
ATOM 1405 O O . GLY A 1 184 ? -10.959 -37.570 -13.640 1.00 95.25 184 GLY A O 1
ATOM 1406 N N . CYS A 1 185 ? -8.973 -36.865 -12.851 1.00 96.00 185 CYS A N 1
ATOM 1407 C CA . CYS A 1 185 ? -9.524 -36.194 -11.679 1.00 96.00 185 CYS A CA 1
ATOM 1408 C C . CYS A 1 185 ? -10.347 -34.974 -12.095 1.00 96.00 185 CYS A C 1
ATOM 1410 O O . CYS A 1 185 ? -10.008 -34.248 -13.032 1.00 96.00 185 CYS A O 1
ATOM 1412 N N . ARG A 1 186 ? -11.400 -34.688 -11.331 1.00 93.94 186 ARG A N 1
ATOM 1413 C CA . ARG A 1 186 ? -12.028 -33.369 -11.380 1.00 93.94 186 ARG A CA 1
ATOM 1414 C C . ARG A 1 186 ? -11.149 -32.387 -10.614 1.00 93.94 186 ARG A C 1
ATOM 1416 O O . ARG A 1 186 ? -10.962 -32.568 -9.418 1.00 93.94 186 ARG A O 1
ATOM 1423 N N . THR A 1 187 ? -10.639 -31.349 -11.263 1.00 95.56 187 THR A N 1
ATOM 1424 C CA . THR A 1 187 ? -9.574 -30.533 -10.658 1.00 95.56 187 THR A CA 1
ATOM 1425 C C . THR A 1 187 ? -10.040 -29.120 -10.308 1.00 95.56 187 THR A C 1
ATOM 1427 O O . THR A 1 187 ? -10.741 -28.473 -11.086 1.00 95.56 187 THR A O 1
ATOM 1430 N N . PHE A 1 188 ? -9.628 -28.626 -9.143 1.00 95.12 188 PHE A N 1
ATOM 1431 C CA . PHE A 1 188 ? -9.672 -27.214 -8.778 1.00 95.12 188 PHE A CA 1
ATOM 1432 C C . PHE A 1 188 ? -8.251 -26.657 -8.796 1.00 95.12 188 PHE A C 1
ATOM 1434 O O . PHE A 1 188 ? -7.388 -27.142 -8.070 1.00 95.12 188 PHE A O 1
ATOM 1441 N N . ALA A 1 189 ? -8.022 -25.656 -9.640 1.00 94.19 189 ALA A N 1
ATOM 1442 C CA . ALA A 1 189 ? -6.772 -24.916 -9.687 1.00 94.19 189 ALA A CA 1
ATOM 1443 C C . ALA A 1 189 ? -6.875 -23.708 -8.748 1.00 94.19 189 ALA A C 1
ATOM 1445 O O . ALA A 1 189 ? -7.795 -22.906 -8.894 1.00 94.19 189 ALA A O 1
ATOM 1446 N N . VAL A 1 190 ? -5.949 -23.566 -7.806 1.00 94.06 190 VAL A N 1
ATOM 1447 C CA . VAL A 1 190 ? -5.884 -22.499 -6.806 1.00 94.06 190 VAL A CA 1
ATOM 1448 C C . VAL A 1 190 ? -4.524 -21.808 -6.912 1.00 94.06 190 VAL A C 1
ATOM 1450 O O . VAL A 1 190 ? -3.632 -22.104 -6.114 1.00 94.06 190 VAL A O 1
ATOM 1453 N N . PRO A 1 191 ? -4.340 -20.918 -7.909 1.00 89.31 191 PRO A N 1
ATOM 1454 C CA . PRO A 1 191 ? -3.043 -20.328 -8.224 1.00 89.31 191 PRO A CA 1
ATOM 1455 C C . PRO A 1 191 ? -2.360 -19.679 -7.017 1.00 89.31 191 PRO A C 1
ATOM 1457 O O . PRO A 1 191 ? -3.012 -19.092 -6.142 1.00 89.31 191 PRO A O 1
ATOM 1460 N N . ASN A 1 192 ? -1.033 -19.773 -6.988 1.00 88.38 192 ASN A N 1
ATOM 1461 C CA . ASN A 1 192 ? -0.201 -19.159 -5.960 1.00 88.38 192 ASN A CA 1
ATOM 1462 C C . ASN A 1 192 ? 0.984 -18.394 -6.565 1.00 88.38 192 ASN A C 1
ATOM 1464 O O . ASN A 1 192 ? 0.854 -17.209 -6.861 1.00 88.38 192 ASN A O 1
ATOM 1468 N N . ALA A 1 193 ? 2.121 -19.062 -6.776 1.00 77.88 193 ALA A N 1
ATOM 1469 C CA . ALA A 1 193 ? 3.342 -18.427 -7.276 1.00 77.88 193 ALA A CA 1
ATOM 1470 C C . ALA A 1 193 ? 3.359 -18.269 -8.806 1.00 77.88 193 ALA A C 1
ATOM 1472 O O . ALA A 1 193 ? 4.062 -17.412 -9.344 1.00 77.88 193 ALA A O 1
ATOM 1473 N N . VAL A 1 194 ? 2.572 -19.083 -9.513 1.00 77.69 194 VAL A N 1
ATOM 1474 C CA . VAL A 1 194 ? 2.427 -19.054 -10.970 1.00 77.69 194 VAL A CA 1
ATOM 1475 C C . VAL A 1 194 ? 0.957 -18.980 -11.362 1.00 77.69 194 VAL A C 1
ATOM 1477 O O . VAL A 1 194 ? 0.083 -19.544 -10.704 1.00 77.69 194 VAL A O 1
ATOM 1480 N N . SER A 1 195 ? 0.670 -18.285 -12.463 1.00 75.50 195 SER A N 1
ATOM 1481 C CA . SER A 1 195 ? -0.691 -18.212 -12.992 1.00 75.50 195 SER A CA 1
ATOM 1482 C C . SER A 1 195 ? -1.107 -19.546 -13.616 1.00 75.50 195 SER A C 1
ATOM 1484 O O . SER A 1 195 ? -0.360 -20.120 -14.414 1.00 75.50 195 SER A O 1
ATOM 1486 N N . VAL A 1 196 ? -2.332 -19.988 -13.337 1.00 79.19 196 VAL A N 1
ATOM 1487 C CA . VAL A 1 196 ? -2.994 -21.058 -14.091 1.00 79.19 196 VAL A CA 1
ATOM 1488 C C . VAL A 1 196 ? -4.084 -20.419 -14.935 1.00 79.19 196 VAL A C 1
ATOM 1490 O O . VAL A 1 196 ? -5.083 -19.923 -14.417 1.00 79.19 196 VAL A O 1
ATOM 1493 N N . GLN A 1 197 ? -3.876 -20.407 -16.249 1.00 72.31 197 GLN A N 1
ATOM 1494 C CA . GLN A 1 197 ? -4.868 -19.893 -17.191 1.00 72.31 197 GLN A CA 1
ATOM 1495 C C . GLN A 1 197 ? -6.134 -20.759 -17.147 1.00 72.31 197 GLN A C 1
ATOM 1497 O O . GLN A 1 197 ? -6.013 -21.965 -16.970 1.00 72.31 197 GLN A O 1
ATOM 1502 N N . PRO A 1 198 ? -7.345 -20.215 -17.336 1.00 72.56 198 PRO A N 1
ATOM 1503 C CA . PRO A 1 198 ? -8.547 -21.036 -17.433 1.00 72.56 198 PRO A CA 1
ATOM 1504 C C . PRO A 1 198 ? -8.443 -22.068 -18.565 1.00 72.56 198 PRO A C 1
ATOM 1506 O O . PRO A 1 198 ? -8.044 -21.749 -19.687 1.00 72.56 198 PRO A O 1
ATOM 1509 N N . GLY A 1 199 ? -8.840 -23.309 -18.290 1.00 72.31 199 GLY A N 1
ATOM 1510 C CA . GLY A 1 199 ? -8.733 -24.412 -19.240 1.00 72.31 199 GLY A CA 1
ATOM 1511 C C . GLY A 1 199 ? -9.875 -25.414 -19.128 1.00 72.31 199 GLY A C 1
ATOM 1512 O O . GLY A 1 199 ? -10.794 -25.275 -18.325 1.00 72.31 199 GLY A O 1
ATOM 1513 N N . ARG A 1 200 ? -9.842 -26.444 -19.978 1.00 77.50 200 ARG A N 1
ATOM 1514 C CA . ARG A 1 200 ? -10.815 -27.542 -19.921 1.00 77.50 200 ARG A CA 1
ATOM 1515 C C . ARG A 1 200 ? -10.386 -28.575 -18.881 1.00 77.50 200 ARG A C 1
ATOM 1517 O O . ARG A 1 200 ? -9.217 -28.934 -18.822 1.00 77.50 200 ARG A O 1
ATOM 1524 N N . GLY A 1 201 ? -11.353 -29.102 -18.131 1.00 76.81 201 GLY A N 1
ATOM 1525 C CA . GLY A 1 201 ? -11.137 -30.190 -17.167 1.00 76.81 201 GLY A CA 1
ATOM 1526 C C . GLY A 1 201 ? -10.887 -29.740 -15.726 1.00 76.81 201 GLY A C 1
ATOM 1527 O O . GLY A 1 201 ? -10.796 -30.588 -14.844 1.00 76.81 201 GLY A O 1
ATOM 1528 N N . TYR A 1 202 ? -10.829 -28.432 -15.468 1.00 91.12 202 TYR A N 1
ATOM 1529 C CA . TYR A 1 202 ? -10.644 -27.882 -14.128 1.00 91.12 202 TYR A CA 1
ATOM 1530 C C . TYR A 1 202 ? -11.345 -26.536 -13.949 1.00 91.12 202 TYR A C 1
ATOM 1532 O O . TYR A 1 202 ? -11.688 -25.866 -14.923 1.00 91.12 202 TYR A O 1
ATOM 1540 N N . THR A 1 203 ? -11.533 -26.146 -12.691 1.00 88.38 203 THR A N 1
ATOM 1541 C CA . THR A 1 203 ? -12.077 -24.844 -12.293 1.00 88.38 203 THR A CA 1
ATOM 1542 C C . THR A 1 203 ? -10.994 -24.046 -11.584 1.00 88.38 203 THR A C 1
ATOM 1544 O O . THR A 1 203 ? -10.418 -24.541 -10.620 1.00 88.38 203 THR A O 1
ATOM 1547 N N . VAL A 1 204 ? -10.727 -22.820 -12.035 1.00 86.81 204 VAL A N 1
ATOM 1548 C CA . VAL A 1 204 ? -9.817 -21.899 -11.336 1.00 86.81 204 VAL A CA 1
ATOM 1549 C C . VAL A 1 204 ? -10.575 -21.206 -10.202 1.00 86.81 204 VAL A C 1
ATOM 1551 O O . VAL A 1 204 ? -11.692 -20.734 -10.412 1.00 86.81 204 VAL A O 1
ATOM 1554 N N . VAL A 1 205 ? -9.988 -21.172 -9.008 1.00 87.62 205 VAL A N 1
ATOM 1555 C CA . VAL A 1 205 ? -10.551 -20.566 -7.795 1.00 87.62 205 VAL A CA 1
ATOM 1556 C C . VAL A 1 205 ? -9.470 -19.742 -7.100 1.00 87.62 205 VAL A C 1
ATOM 1558 O O . VAL A 1 205 ? -8.332 -20.180 -7.001 1.00 87.62 205 VAL A O 1
ATOM 1561 N N . ASP A 1 206 ? -9.821 -18.570 -6.573 1.00 79.12 206 ASP A N 1
ATOM 1562 C CA . ASP A 1 206 ? -8.829 -17.639 -6.008 1.00 79.12 206 ASP A CA 1
ATOM 1563 C C . ASP A 1 206 ? -8.179 -18.124 -4.698 1.00 79.12 206 ASP A C 1
ATOM 1565 O O . ASP A 1 206 ? -7.105 -17.662 -4.325 1.00 79.12 206 ASP A O 1
ATOM 1569 N N . SER A 1 207 ? -8.862 -18.984 -3.934 1.00 86.75 207 SER A N 1
ATOM 1570 C CA . SER A 1 207 ? -8.409 -19.461 -2.620 1.00 86.75 207 SER A CA 1
ATOM 1571 C C . SER A 1 207 ? -9.152 -20.733 -2.203 1.00 86.75 207 SER A C 1
ATOM 1573 O O . SER A 1 207 ? -10.312 -20.930 -2.577 1.00 86.75 207 SER A O 1
ATOM 1575 N N . LEU A 1 208 ? -8.526 -21.560 -1.357 1.00 89.19 208 LEU A N 1
ATOM 1576 C CA . LEU A 1 208 ? -9.150 -22.753 -0.769 1.00 89.19 208 LEU A CA 1
ATOM 1577 C C . LEU A 1 208 ? -10.385 -22.402 0.073 1.00 89.19 208 LEU A C 1
ATOM 1579 O O . LEU A 1 208 ? -11.342 -23.175 0.117 1.00 89.19 208 LEU A O 1
ATOM 1583 N N . ASP A 1 209 ? -10.408 -21.217 0.692 1.00 85.81 209 ASP A N 1
ATOM 1584 C CA . ASP A 1 209 ? -11.574 -20.726 1.439 1.00 85.81 209 ASP A CA 1
ATOM 1585 C C . ASP A 1 209 ? -12.802 -20.539 0.545 1.00 85.81 209 ASP A C 1
ATOM 1587 O O . ASP A 1 209 ? -13.934 -20.710 1.000 1.00 85.81 209 ASP A O 1
ATOM 1591 N N . ARG A 1 210 ? -12.581 -20.248 -0.739 1.00 79.81 210 ARG A N 1
ATOM 1592 C CA . ARG A 1 210 ? -13.626 -19.943 -1.720 1.00 79.81 210 ARG A CA 1
ATOM 1593 C C . ARG A 1 210 ? -14.055 -21.135 -2.559 1.00 79.81 210 ARG A C 1
ATOM 1595 O O . ARG A 1 210 ? -14.936 -20.979 -3.400 1.00 79.81 210 ARG A O 1
ATOM 1602 N N . ILE A 1 211 ? -13.470 -22.316 -2.355 1.00 83.38 211 ILE A N 1
ATOM 1603 C CA . ILE A 1 211 ? -13.940 -23.499 -3.071 1.00 83.38 211 ILE A CA 1
ATOM 1604 C C . ILE A 1 211 ? -15.359 -23.812 -2.592 1.00 83.38 211 ILE A C 1
ATOM 1606 O O . ILE A 1 211 ? -15.573 -24.136 -1.426 1.00 83.38 211 ILE A O 1
ATOM 1610 N N . ASP A 1 212 ? -16.338 -23.725 -3.486 1.00 80.75 212 ASP A N 1
ATOM 1611 C CA . ASP A 1 212 ? -17.716 -24.072 -3.160 1.00 80.75 212 ASP A CA 1
ATOM 1612 C C . ASP A 1 212 ? -17.804 -25.535 -2.683 1.00 80.75 212 ASP A C 1
ATOM 1614 O O . ASP A 1 212 ? -17.341 -26.474 -3.336 1.00 80.75 212 ASP A O 1
ATOM 1618 N N . ARG A 1 213 ? -18.392 -25.723 -1.499 1.00 83.50 213 ARG A N 1
ATOM 1619 C CA . ARG A 1 213 ? -18.546 -27.023 -0.840 1.00 83.50 213 ARG A CA 1
ATOM 1620 C C . ARG A 1 213 ? -19.519 -27.901 -1.616 1.00 83.50 213 ARG A C 1
ATOM 1622 O O . ARG A 1 213 ? -19.254 -29.093 -1.757 1.00 83.50 213 ARG A O 1
ATOM 1629 N N . GLU A 1 214 ? -20.572 -27.333 -2.196 1.00 78.44 214 GLU A N 1
ATOM 1630 C CA . GLU A 1 214 ? -21.479 -28.086 -3.063 1.00 78.44 214 GLU A CA 1
ATOM 1631 C C . GLU A 1 214 ? -20.796 -28.473 -4.373 1.00 78.44 214 GLU A C 1
ATOM 1633 O O . GLU A 1 214 ? -20.934 -29.615 -4.824 1.00 78.44 214 GLU A O 1
ATOM 1638 N N . ALA A 1 215 ? -19.975 -27.583 -4.939 1.00 76.25 215 ALA A N 1
ATOM 1639 C CA . ALA A 1 215 ? -19.110 -27.927 -6.059 1.00 76.25 215 ALA A CA 1
ATOM 1640 C C . ALA A 1 215 ? -18.115 -29.036 -5.684 1.00 76.25 215 ALA A C 1
ATOM 1642 O O . ALA A 1 215 ? -17.869 -29.919 -6.498 1.00 76.25 215 ALA A O 1
ATOM 1643 N N . LEU A 1 216 ? -17.582 -29.089 -4.461 1.00 78.94 216 LEU A N 1
ATOM 1644 C CA . LEU A 1 216 ? -16.777 -30.221 -3.972 1.00 78.94 216 LEU A CA 1
ATOM 1645 C C . LEU A 1 216 ? -17.590 -31.499 -3.719 1.00 78.94 216 LEU A C 1
ATOM 1647 O O . LEU A 1 216 ? -16.991 -32.535 -3.453 1.00 78.94 216 LEU A O 1
ATOM 1651 N N . GLY A 1 217 ? -18.921 -31.471 -3.830 1.00 73.94 217 GLY A N 1
ATOM 1652 C CA . GLY A 1 217 ? -19.793 -32.604 -3.502 1.00 73.94 217 GLY A CA 1
ATOM 1653 C C . GLY A 1 217 ? -19.967 -32.825 -1.992 1.00 73.94 217 GLY A C 1
ATOM 1654 O O . GLY A 1 217 ? -20.352 -33.916 -1.559 1.00 73.94 217 GLY A O 1
ATOM 1655 N N . LEU A 1 218 ? -19.664 -31.806 -1.184 1.00 75.69 218 LEU A N 1
ATOM 1656 C CA . LEU A 1 218 ? -19.878 -31.767 0.260 1.00 75.69 218 LEU A CA 1
ATOM 1657 C C . LEU A 1 218 ? -21.302 -31.290 0.557 1.00 75.69 218 LEU A C 1
ATOM 1659 O O . LEU A 1 218 ? -21.852 -30.446 -0.146 1.00 75.69 218 LEU A O 1
ATOM 1663 N N . ARG A 1 219 ? -21.922 -31.836 1.608 1.00 65.62 219 ARG A N 1
ATOM 1664 C CA . ARG A 1 219 ? -23.257 -31.396 2.045 1.00 65.62 219 ARG A CA 1
ATOM 1665 C C . ARG A 1 219 ? -23.119 -30.286 3.081 1.00 65.62 219 ARG A C 1
ATOM 1667 O O . ARG A 1 219 ? -22.310 -30.416 3.996 1.00 65.62 219 ARG A O 1
ATOM 1674 N N . SER A 1 220 ? -23.954 -29.252 2.977 1.00 53.91 220 SER A N 1
ATOM 1675 C CA . SER A 1 220 ? -24.075 -28.218 4.011 1.00 53.91 220 SER A CA 1
ATOM 1676 C C . SER A 1 220 ? -24.422 -28.840 5.384 1.00 53.91 220 SER A C 1
ATOM 1678 O O . SER A 1 220 ? -25.193 -29.809 5.426 1.00 53.91 220 SER A O 1
ATOM 1680 N N . PRO A 1 221 ? -23.903 -28.318 6.519 1.00 42.38 221 PRO A N 1
ATOM 1681 C CA . PRO A 1 221 ? -24.081 -28.910 7.853 1.00 42.38 221 PRO A CA 1
ATOM 1682 C C . PRO A 1 221 ? -25.529 -29.008 8.367 1.00 42.38 221 PRO A C 1
ATOM 1684 O O . PRO A 1 221 ? -25.761 -29.606 9.417 1.00 42.38 221 PRO A O 1
ATOM 1687 N N . LEU A 1 222 ? -26.522 -28.458 7.665 1.00 43.47 222 LEU A N 1
ATOM 1688 C CA . LEU A 1 222 ? -27.914 -28.419 8.117 1.00 43.47 222 LEU A CA 1
ATOM 1689 C C . LEU A 1 222 ? -28.807 -29.415 7.364 1.00 43.47 222 LEU A C 1
ATOM 1691 O O . LEU A 1 222 ? -29.719 -29.036 6.641 1.00 43.47 222 LEU A O 1
ATOM 1695 N N . SER A 1 223 ? -28.588 -30.718 7.555 1.00 39.22 223 SER A N 1
ATOM 1696 C CA . SER A 1 223 ? -29.657 -31.718 7.374 1.00 39.22 223 SER A CA 1
ATOM 1697 C C . SER A 1 223 ? -29.295 -33.046 8.042 1.00 39.22 223 SER A C 1
ATOM 1699 O O . SER A 1 223 ? -28.622 -33.899 7.467 1.00 39.22 223 SER A O 1
ATOM 1701 N N . GLY A 1 224 ? -29.737 -33.249 9.287 1.00 30.00 224 GLY A N 1
ATOM 1702 C CA . GLY A 1 224 ? -29.302 -34.434 10.024 1.00 30.00 224 GLY A CA 1
ATOM 1703 C C . GLY A 1 224 ? -30.028 -34.783 11.316 1.00 30.00 224 GLY A C 1
ATOM 1704 O O . GLY A 1 224 ? -29.382 -35.286 12.223 1.00 30.00 224 GLY A O 1
ATOM 1705 N N . THR A 1 225 ? -31.346 -34.605 11.425 1.00 29.78 225 THR A N 1
ATOM 1706 C CA . THR A 1 225 ? -32.135 -35.319 12.449 1.00 29.78 225 THR A CA 1
ATOM 1707 C C . THR A 1 225 ? -33.222 -36.157 11.785 1.00 29.78 225 THR A C 1
ATOM 1709 O O . THR A 1 225 ? -34.362 -35.743 11.594 1.00 29.78 225 THR A O 1
ATOM 1712 N N . ARG A 1 226 ? -32.859 -37.394 11.423 1.00 31.50 226 ARG A N 1
ATOM 1713 C CA . ARG A 1 226 ? -33.836 -38.452 11.143 1.00 31.50 226 ARG A CA 1
ATOM 1714 C C . ARG A 1 226 ? -34.427 -38.921 12.472 1.00 31.50 226 ARG A C 1
ATOM 1716 O O . ARG A 1 226 ? -33.829 -39.738 13.163 1.00 31.50 226 ARG A O 1
ATOM 1723 N N . PHE A 1 227 ? -35.618 -38.437 12.806 1.00 30.31 227 PHE A N 1
ATOM 1724 C CA . PHE A 1 227 ? -36.469 -39.092 13.796 1.00 30.31 227 PHE A CA 1
ATOM 1725 C C . PHE A 1 227 ? -37.035 -40.386 13.196 1.00 30.31 227 PHE A C 1
ATOM 1727 O O . PHE A 1 227 ? -37.933 -40.363 12.352 1.00 30.31 227 PHE A O 1
ATOM 1734 N N . GLY A 1 228 ? -36.504 -41.526 13.637 1.00 27.25 228 GLY A N 1
ATOM 1735 C CA . GLY A 1 228 ? -37.152 -42.824 13.484 1.00 27.25 228 GLY A CA 1
ATOM 1736 C C . GLY A 1 228 ? -38.314 -42.942 14.469 1.00 27.25 228 GLY A C 1
ATOM 1737 O O . GLY A 1 228 ? -38.128 -42.830 15.677 1.00 27.25 228 GLY A O 1
ATOM 1738 N N . ARG A 1 229 ? -39.526 -43.129 13.940 1.00 27.55 229 ARG A N 1
ATOM 1739 C CA . ARG A 1 229 ? -40.755 -43.418 14.694 1.00 27.55 229 ARG A CA 1
ATOM 1740 C C . ARG A 1 229 ? -40.743 -44.846 15.258 1.00 27.55 229 ARG A C 1
ATOM 1742 O O . ARG A 1 229 ? -40.228 -45.738 14.594 1.00 27.55 229 ARG A O 1
ATOM 1749 N N . TRP A 1 230 ? -41.429 -45.010 16.397 1.00 26.16 230 TRP A N 1
ATOM 1750 C CA . TRP A 1 230 ? -42.368 -46.068 16.855 1.00 26.16 230 TRP A CA 1
ATOM 1751 C C . TRP A 1 230 ? -42.197 -46.192 18.391 1.00 26.16 230 TRP A C 1
ATOM 1753 O O . TRP A 1 230 ? -41.094 -46.437 18.850 1.00 26.16 230 TRP A O 1
ATOM 1763 N N . GLY A 1 231 ? -43.187 -46.001 19.268 1.00 26.72 231 GLY A N 1
ATOM 1764 C CA . GLY A 1 231 ? -44.611 -45.738 19.103 1.00 26.72 231 GLY A CA 1
ATOM 1765 C C . GLY A 1 231 ? -45.321 -45.511 20.453 1.00 26.72 231 GLY A C 1
ATOM 1766 O O . GLY A 1 231 ? -44.697 -45.488 21.506 1.00 26.72 231 GLY A O 1
ATOM 1767 N N . ALA A 1 232 ? -46.649 -45.407 20.351 1.00 29.69 232 ALA A N 1
ATOM 1768 C CA . ALA A 1 232 ? -47.675 -45.455 21.400 1.00 29.69 232 ALA A CA 1
ATOM 1769 C C . ALA A 1 232 ? -48.011 -44.172 22.202 1.00 29.69 232 ALA A C 1
ATOM 1771 O O . ALA A 1 232 ? -47.519 -43.921 23.290 1.00 29.69 232 ALA A O 1
ATOM 1772 N N . ARG A 1 233 ? -49.028 -43.483 21.656 1.00 34.16 233 ARG A N 1
ATOM 1773 C CA . ARG A 1 233 ? -50.282 -43.051 22.311 1.00 34.16 233 ARG A CA 1
ATOM 1774 C C . ARG A 1 233 ? -50.207 -42.109 23.525 1.00 34.16 233 ARG A C 1
ATOM 1776 O O . ARG A 1 233 ? -50.044 -42.548 24.653 1.00 34.16 233 ARG A O 1
ATOM 1783 N N . GLY A 1 234 ? -50.690 -40.888 23.286 1.00 31.00 234 GLY A N 1
ATOM 1784 C CA . GLY A 1 234 ? -51.738 -40.294 24.122 1.00 31.00 234 GLY A CA 1
ATOM 1785 C C . GLY A 1 234 ? -51.492 -38.849 24.543 1.00 31.00 234 GLY A C 1
ATOM 1786 O O . GLY A 1 234 ? -50.486 -38.557 25.164 1.00 31.00 234 GLY A O 1
ATOM 1787 N N . GLN A 1 235 ? -52.500 -38.007 24.284 1.00 34.19 235 GLN A N 1
ATOM 1788 C CA . GLN A 1 235 ? -52.716 -36.647 24.803 1.00 34.19 235 GLN A CA 1
ATOM 1789 C C . GLN A 1 235 ? -52.014 -35.495 24.062 1.00 34.19 235 GLN A C 1
ATOM 1791 O O . GLN A 1 235 ? -50.928 -35.058 24.415 1.00 34.19 235 GLN A O 1
ATOM 1796 N N . LEU A 1 236 ? -52.713 -34.924 23.072 1.00 31.73 236 LEU A N 1
ATOM 1797 C CA . LEU A 1 236 ? -52.455 -33.566 22.584 1.00 31.73 236 LEU A CA 1
ATOM 1798 C C . LEU A 1 236 ? -53.795 -32.878 22.276 1.00 31.73 236 LEU A C 1
ATOM 1800 O O . LEU A 1 236 ? -54.351 -33.028 21.193 1.00 31.73 236 LEU A O 1
ATOM 1804 N N . ALA A 1 237 ? -54.334 -32.148 23.250 1.00 32.62 237 ALA A N 1
ATOM 1805 C CA . ALA A 1 237 ? -55.467 -31.243 23.050 1.00 32.62 237 ALA A CA 1
ATOM 1806 C C . ALA A 1 237 ? -55.340 -30.005 23.953 1.00 32.62 237 ALA A C 1
ATOM 1808 O O . ALA A 1 237 ? -56.287 -29.626 24.630 1.00 32.62 237 ALA A O 1
ATOM 1809 N N . THR A 1 238 ? -54.153 -29.385 23.990 1.00 34.38 238 THR A N 1
ATOM 1810 C CA . THR A 1 238 ? -53.975 -28.086 24.678 1.00 34.38 238 THR A CA 1
ATOM 1811 C C . THR A 1 238 ? -52.833 -27.212 24.139 1.00 34.38 238 THR A C 1
ATOM 1813 O O . THR A 1 238 ? -52.568 -26.156 24.697 1.00 34.38 238 THR A O 1
ATOM 1816 N N . LEU A 1 239 ? -52.170 -27.590 23.036 1.00 33.28 239 LEU A N 1
ATOM 1817 C CA . LEU A 1 239 ? -50.987 -26.876 22.508 1.00 33.28 239 LEU A CA 1
ATOM 1818 C C . LEU A 1 239 ? -51.178 -26.240 21.118 1.00 33.28 239 LEU A C 1
ATOM 1820 O O . LEU A 1 239 ? -50.231 -25.712 20.546 1.00 33.28 239 LEU A O 1
ATOM 1824 N N . LEU A 1 240 ? -52.399 -26.260 20.573 1.00 34.78 240 LEU A N 1
ATOM 1825 C CA . LEU A 1 240 ? -52.689 -25.803 19.204 1.00 34.78 240 LEU A CA 1
ATOM 1826 C C . LEU A 1 240 ? -53.070 -24.317 19.080 1.00 34.78 240 LEU A C 1
ATOM 1828 O O . LEU A 1 240 ? -53.175 -23.822 17.965 1.00 34.78 240 LEU A O 1
ATOM 1832 N N . ALA A 1 241 ? -53.213 -23.582 20.189 1.00 34.19 241 ALA A N 1
ATOM 1833 C CA . ALA A 1 241 ? -53.547 -22.152 20.148 1.00 34.19 241 ALA A CA 1
ATOM 1834 C C . ALA A 1 241 ? -52.326 -21.212 20.238 1.00 34.19 241 ALA A C 1
ATOM 1836 O O . ALA A 1 241 ? -52.416 -20.072 19.797 1.00 34.19 241 ALA A O 1
ATOM 1837 N N . MET A 1 242 ? -51.171 -21.669 20.746 1.00 31.61 242 MET A N 1
ATOM 1838 C CA . MET A 1 242 ? -49.966 -20.822 20.873 1.00 31.61 242 MET A CA 1
ATOM 1839 C C . MET A 1 242 ? -48.982 -20.937 19.695 1.00 31.61 242 MET A C 1
ATOM 1841 O O . MET A 1 242 ? -48.133 -20.070 19.527 1.00 31.61 242 MET A O 1
ATOM 1845 N N . VAL A 1 243 ? -49.113 -21.954 18.836 1.00 37.81 243 VAL A N 1
ATOM 1846 C CA . VAL A 1 243 ? -48.203 -22.160 17.687 1.00 37.81 243 VAL A CA 1
ATOM 1847 C C . VAL A 1 243 ? -48.642 -21.374 16.441 1.00 37.81 243 VAL A C 1
ATOM 1849 O O . VAL A 1 243 ? -47.801 -20.989 15.631 1.00 37.81 243 VAL A O 1
ATOM 1852 N N . ALA A 1 244 ? -49.934 -21.053 16.310 1.00 33.91 244 ALA A N 1
ATOM 1853 C CA . ALA A 1 244 ? -50.477 -20.356 15.138 1.00 33.91 244 ALA A CA 1
ATOM 1854 C C . ALA A 1 244 ? -50.143 -18.849 15.087 1.00 33.91 244 ALA A C 1
ATOM 1856 O O . ALA A 1 244 ? -50.171 -18.258 14.014 1.00 33.91 244 ALA A O 1
ATOM 1857 N N . ALA A 1 245 ? -49.780 -18.228 16.217 1.00 34.56 245 ALA A N 1
ATOM 1858 C CA . ALA A 1 245 ? -49.351 -16.825 16.250 1.00 34.56 245 ALA A CA 1
ATOM 1859 C C . ALA A 1 245 ? -47.843 -16.640 15.980 1.00 34.56 245 ALA A C 1
ATOM 1861 O O . ALA A 1 245 ? -47.414 -15.544 15.635 1.00 34.56 245 ALA A O 1
ATOM 1862 N N . ALA A 1 246 ? -47.039 -17.705 16.088 1.00 37.00 246 ALA A N 1
ATOM 1863 C CA . ALA A 1 246 ? -45.588 -17.658 15.877 1.00 37.00 246 ALA A CA 1
ATOM 1864 C C . ALA A 1 246 ? -45.145 -18.127 14.476 1.00 37.00 246 ALA A C 1
ATOM 1866 O O . ALA A 1 246 ? -43.962 -18.082 14.164 1.00 37.00 246 ALA A O 1
ATOM 1867 N N . THR A 1 247 ? -46.071 -18.572 13.620 1.00 33.72 247 THR A N 1
ATOM 1868 C CA . THR A 1 247 ? -45.767 -19.115 12.278 1.00 33.72 247 THR A CA 1
ATOM 1869 C C . THR A 1 247 ? -46.035 -18.144 11.123 1.00 33.72 247 THR A C 1
ATOM 1871 O O . THR A 1 247 ? -45.839 -18.509 9.967 1.00 33.72 247 THR A O 1
ATOM 1874 N N . ALA A 1 248 ? -46.423 -16.897 11.411 1.00 35.38 248 ALA A N 1
ATOM 1875 C CA . ALA A 1 248 ? -46.626 -15.852 10.400 1.00 35.38 248 ALA A CA 1
ATOM 1876 C C . ALA A 1 248 ? -45.487 -14.813 10.326 1.00 35.38 248 ALA A C 1
ATOM 1878 O O . ALA A 1 248 ? -45.569 -13.875 9.539 1.00 35.38 248 ALA A O 1
ATOM 1879 N N . ILE A 1 249 ? -44.412 -14.968 11.106 1.00 41.31 249 ILE A N 1
ATOM 1880 C CA . ILE A 1 249 ? -43.229 -14.102 11.031 1.00 41.31 249 ILE A CA 1
ATOM 1881 C C . ILE A 1 249 ? -42.005 -15.009 10.855 1.00 41.31 249 ILE A C 1
ATOM 1883 O O . ILE A 1 249 ? -41.786 -15.919 11.645 1.00 41.31 249 ILE A O 1
ATOM 1887 N N . VAL A 1 250 ? -41.214 -14.730 9.814 1.00 39.34 250 VAL A N 1
ATOM 1888 C CA . VAL A 1 250 ? -39.957 -15.397 9.413 1.00 39.34 250 VAL A CA 1
ATOM 1889 C C . VAL A 1 250 ? -40.092 -16.674 8.557 1.00 39.34 250 VAL A C 1
ATOM 1891 O O . VAL A 1 250 ? -39.588 -17.736 8.894 1.00 39.34 250 VAL A O 1
ATOM 1894 N N . PHE A 1 251 ? -40.657 -16.538 7.354 1.00 35.41 251 PHE A N 1
ATOM 1895 C CA . PHE A 1 251 ? -40.094 -17.204 6.166 1.00 35.41 251 PHE A CA 1
ATOM 1896 C C . PHE A 1 251 ? -39.581 -16.130 5.202 1.00 35.41 251 PHE A C 1
ATOM 1898 O O . PHE A 1 251 ? -40.081 -15.954 4.096 1.00 35.41 251 PHE A O 1
ATOM 1905 N N . ALA A 1 252 ? -38.586 -15.372 5.662 1.00 34.25 252 ALA A N 1
ATOM 1906 C CA . ALA A 1 252 ? -37.640 -14.730 4.765 1.00 34.25 252 ALA A CA 1
ATOM 1907 C C . ALA A 1 252 ? -36.515 -15.745 4.558 1.00 34.25 252 ALA A C 1
ATOM 1909 O O . ALA A 1 252 ? -35.814 -16.098 5.507 1.00 34.25 252 ALA A O 1
ATOM 1910 N N . VAL A 1 253 ? -36.406 -16.268 3.340 1.00 38.41 253 VAL A N 1
ATOM 1911 C CA . VAL A 1 253 ? -35.237 -17.022 2.887 1.00 38.41 253 VAL A CA 1
ATOM 1912 C C . VAL A 1 253 ? -34.024 -16.125 3.142 1.00 38.41 253 VAL A C 1
ATOM 1914 O O . VAL A 1 253 ? -33.910 -15.073 2.519 1.00 38.41 253 VAL A O 1
ATOM 1917 N N . ARG A 1 254 ? -33.170 -16.473 4.111 1.00 35.59 254 ARG A N 1
ATOM 1918 C CA . ARG A 1 254 ? -31.846 -15.856 4.208 1.00 35.59 254 ARG A CA 1
ATOM 1919 C C . ARG A 1 254 ? -31.025 -16.443 3.072 1.00 35.59 254 ARG A C 1
ATOM 1921 O O . ARG A 1 254 ? -30.714 -17.628 3.070 1.00 35.59 254 ARG A O 1
ATOM 1928 N N . ASP A 1 255 ? -30.809 -15.612 2.067 1.00 35.78 255 ASP A N 1
ATOM 1929 C CA . ASP A 1 255 ? -29.780 -15.792 1.060 1.00 35.78 255 ASP A CA 1
ATOM 1930 C C . ASP A 1 255 ? -28.429 -15.817 1.795 1.00 35.78 255 ASP A C 1
ATOM 1932 O O . ASP A 1 255 ? -28.002 -14.799 2.333 1.00 35.78 255 ASP A O 1
ATOM 1936 N N . ASP A 1 256 ? -27.824 -17.002 1.917 1.00 42.16 256 ASP A N 1
ATOM 1937 C CA . ASP A 1 256 ? -26.508 -17.199 2.549 1.00 42.16 256 ASP A CA 1
ATOM 1938 C C . ASP A 1 256 ? -25.352 -16.846 1.586 1.00 42.16 256 ASP A C 1
ATOM 1940 O O . ASP A 1 256 ? -24.182 -17.089 1.895 1.00 42.16 256 ASP A O 1
ATOM 1944 N N . SER A 1 257 ? -25.647 -16.250 0.422 1.00 37.72 257 SER A N 1
ATOM 1945 C CA . SER A 1 257 ? -24.625 -15.564 -0.369 1.00 37.72 257 SER A CA 1
ATOM 1946 C C . SER A 1 257 ? -23.978 -14.486 0.509 1.00 37.72 257 SER A C 1
ATOM 1948 O O . SER A 1 257 ? -24.701 -13.745 1.186 1.00 37.72 257 SER A O 1
ATOM 1950 N N . PRO A 1 258 ? -22.633 -14.351 0.534 1.00 44.50 258 PRO A N 1
ATOM 1951 C CA . PRO A 1 258 ? -22.026 -13.186 1.159 1.00 44.50 258 PRO A CA 1
ATOM 1952 C C . PRO A 1 258 ? -22.715 -11.945 0.586 1.00 44.50 258 PRO A C 1
ATOM 1954 O O . PRO A 1 258 ? -22.932 -11.904 -0.630 1.00 44.50 258 PRO A O 1
ATOM 1957 N N . PRO A 1 259 ? -23.091 -10.966 1.429 1.00 51.56 259 PRO A N 1
ATOM 1958 C CA . PRO A 1 259 ? -23.802 -9.797 0.946 1.00 51.56 259 PRO A CA 1
ATOM 1959 C C . PRO A 1 259 ? -23.015 -9.193 -0.222 1.00 51.56 259 PRO A C 1
ATOM 1961 O O . PRO A 1 259 ? -21.773 -9.227 -0.181 1.00 51.56 259 PRO A O 1
ATOM 1964 N N . PRO A 1 260 ? -23.708 -8.699 -1.267 1.00 60.97 260 PRO A N 1
ATOM 1965 C CA . PRO A 1 260 ? -23.048 -8.064 -2.398 1.00 60.97 260 PRO A CA 1
ATOM 1966 C C . PRO A 1 260 ? -22.032 -7.054 -1.870 1.00 60.97 260 PRO A C 1
ATOM 1968 O O . PRO A 1 260 ? -22.301 -6.367 -0.881 1.00 60.97 260 PRO A O 1
ATOM 1971 N N . LEU A 1 261 ? -20.842 -7.031 -2.479 1.00 67.19 261 LEU A N 1
ATOM 1972 C CA . LEU A 1 261 ? -19.774 -6.136 -2.047 1.00 67.19 261 LEU A CA 1
ATOM 1973 C C . LEU A 1 261 ? -20.324 -4.715 -2.040 1.00 67.19 261 LEU A C 1
ATOM 1975 O O . LEU A 1 261 ? -20.701 -4.202 -3.094 1.00 67.19 261 LEU A O 1
ATOM 1979 N N . ALA A 1 262 ? -20.386 -4.120 -0.852 1.00 73.25 262 ALA A N 1
ATOM 1980 C CA . ALA A 1 262 ? -20.876 -2.767 -0.704 1.00 73.25 262 ALA A CA 1
ATOM 1981 C C . ALA A 1 262 ? -20.046 -1.823 -1.576 1.00 73.25 262 ALA A C 1
ATOM 1983 O O . ALA A 1 262 ? -18.861 -2.066 -1.860 1.00 73.25 262 ALA A O 1
ATOM 1984 N N . ASP A 1 263 ? -20.697 -0.758 -2.014 1.00 84.44 263 ASP A N 1
ATOM 1985 C CA . ASP A 1 263 ? -19.987 0.382 -2.553 1.00 84.44 263 ASP A CA 1
ATOM 1986 C C . ASP A 1 263 ? -19.044 0.932 -1.474 1.00 84.44 263 ASP A C 1
ATOM 1988 O O . ASP A 1 263 ? -19.339 0.873 -0.273 1.00 84.44 263 ASP A O 1
ATOM 1992 N N . ILE A 1 264 ? -17.874 1.407 -1.895 1.00 89.38 264 ILE A N 1
ATOM 1993 C CA . ILE A 1 264 ? -16.801 1.794 -0.978 1.00 89.38 264 ILE A CA 1
ATOM 1994 C C . ILE A 1 264 ? -16.652 3.318 -0.911 1.00 89.38 264 ILE A C 1
ATOM 1996 O O . ILE A 1 264 ? -16.624 3.976 -1.956 1.00 89.38 264 ILE A O 1
ATOM 2000 N N . PRO A 1 265 ? -16.546 3.910 0.295 1.00 94.31 265 PRO A N 1
ATOM 2001 C CA . PRO A 1 265 ? -16.242 5.325 0.440 1.00 94.31 265 PRO A CA 1
ATOM 2002 C C . PRO A 1 265 ? -14.890 5.685 -0.179 1.00 94.31 265 PRO A C 1
ATOM 2004 O O . PRO A 1 265 ? -13.877 5.024 0.066 1.00 94.31 265 PRO A O 1
ATOM 2007 N N . ILE A 1 266 ? -14.882 6.765 -0.960 1.00 96.50 266 ILE A N 1
ATOM 2008 C CA . ILE A 1 266 ? -13.686 7.287 -1.622 1.00 96.50 266 ILE A CA 1
ATOM 2009 C C . ILE A 1 266 ? -13.253 8.581 -0.947 1.00 96.50 266 ILE A C 1
ATOM 2011 O O . ILE A 1 266 ? -14.061 9.490 -0.734 1.00 96.50 266 ILE A O 1
ATOM 2015 N N . SER A 1 267 ? -11.960 8.665 -0.669 1.00 97.31 267 SER A N 1
ATOM 2016 C CA . SER A 1 267 ? -11.268 9.872 -0.238 1.00 97.31 267 SER A CA 1
ATOM 2017 C C . SER A 1 267 ? -10.021 10.123 -1.092 1.00 97.31 267 SER A C 1
ATOM 2019 O O . SER A 1 267 ? -9.665 9.302 -1.943 1.00 97.31 267 SER A O 1
ATOM 2021 N N . GLY A 1 268 ? -9.346 11.255 -0.909 1.00 97.88 268 GLY A N 1
ATOM 2022 C CA . GLY A 1 268 ? -8.086 11.511 -1.606 1.00 97.88 268 GLY A CA 1
ATOM 2023 C C . GLY A 1 268 ? -7.322 12.712 -1.076 1.00 97.88 268 GLY A C 1
ATOM 2024 O O . GLY A 1 268 ? -7.912 13.653 -0.540 1.00 97.88 268 GLY A O 1
ATOM 2025 N N . TRP A 1 269 ? -6.002 12.683 -1.244 1.00 98.69 269 TRP A N 1
ATOM 2026 C CA . TRP A 1 269 ? -5.136 13.803 -0.890 1.00 98.69 269 TRP A CA 1
ATOM 2027 C C . TRP A 1 269 ? -5.024 14.791 -2.050 1.00 98.69 269 TRP A C 1
ATOM 2029 O O . TRP A 1 269 ? -4.901 14.394 -3.209 1.00 98.69 269 TRP A O 1
ATOM 2039 N N . ALA A 1 270 ? -5.053 16.082 -1.728 1.00 97.75 270 ALA A N 1
ATOM 2040 C CA . ALA A 1 270 ? -4.938 17.188 -2.674 1.00 97.75 270 ALA A CA 1
ATOM 2041 C C . ALA A 1 270 ? -3.660 17.996 -2.380 1.00 97.75 270 ALA A C 1
ATOM 2043 O O . ALA A 1 270 ? -3.696 18.964 -1.608 1.00 97.75 270 ALA A O 1
ATOM 2044 N N . PRO A 1 271 ? -2.510 17.591 -2.942 1.00 95.75 271 PRO A N 1
ATOM 2045 C CA . PRO A 1 271 ? -1.234 18.236 -2.680 1.00 95.75 271 PRO A CA 1
ATOM 2046 C C . PRO A 1 271 ? -1.108 19.595 -3.354 1.00 95.75 271 PRO A C 1
ATOM 2048 O O . PRO A 1 271 ? -1.658 19.851 -4.426 1.00 95.75 271 PRO A O 1
ATOM 2051 N N . TYR A 1 272 ? -0.348 20.485 -2.717 1.00 93.38 272 TYR A N 1
ATOM 2052 C CA . TYR A 1 272 ? -0.268 21.876 -3.152 1.00 93.38 272 TYR A CA 1
ATOM 2053 C C . TYR A 1 272 ? 0.421 22.072 -4.508 1.00 93.38 272 TYR A C 1
ATOM 2055 O O . TYR A 1 272 ? 0.106 23.019 -5.225 1.00 93.38 272 TYR A O 1
ATOM 2063 N N . TRP A 1 273 ? 1.349 21.189 -4.882 1.00 92.75 273 TRP A N 1
ATOM 2064 C CA . TRP A 1 273 ? 2.138 21.322 -6.112 1.00 92.75 273 TRP A CA 1
ATOM 2065 C C . TRP A 1 273 ? 1.369 20.951 -7.392 1.00 92.75 273 TRP A C 1
ATOM 2067 O O . TRP A 1 273 ? 1.851 21.231 -8.486 1.00 92.75 273 TRP A O 1
ATOM 2077 N N . VAL A 1 274 ? 0.173 20.365 -7.270 1.00 93.44 274 VAL A N 1
ATOM 2078 C CA . VAL A 1 274 ? -0.775 20.120 -8.380 1.00 93.44 274 VAL A CA 1
ATOM 2079 C C . VAL A 1 274 ? -2.183 20.610 -8.026 1.00 93.44 274 VAL A C 1
ATOM 2081 O O . VAL A 1 274 ? -3.192 20.048 -8.449 1.00 93.44 274 VAL A O 1
ATOM 2084 N N . LEU A 1 275 ? -2.268 21.666 -7.213 1.00 93.19 275 LEU A N 1
ATOM 2085 C CA . LEU A 1 275 ? -3.534 22.169 -6.687 1.00 93.19 275 LEU A CA 1
ATOM 2086 C C . LEU A 1 275 ? -4.574 22.532 -7.771 1.00 93.19 275 LEU A C 1
ATOM 2088 O O . LEU A 1 275 ? -5.749 22.210 -7.573 1.00 93.19 275 LEU A O 1
ATOM 2092 N N . PRO A 1 276 ? -4.210 23.139 -8.922 1.00 93.19 276 PRO A N 1
ATOM 2093 C CA . PRO A 1 276 ? -5.166 23.362 -10.006 1.00 93.19 276 PRO A CA 1
ATOM 2094 C C . PRO A 1 276 ? -5.784 22.059 -10.535 1.00 93.19 276 PRO A C 1
ATOM 2096 O O . PRO A 1 276 ? -7.005 21.966 -10.647 1.00 93.19 276 PRO A O 1
ATOM 2099 N N . GLN A 1 277 ? -4.964 21.033 -10.780 1.00 95.31 277 GLN A N 1
ATOM 2100 C CA . GLN A 1 277 ? -5.409 19.724 -11.269 1.00 95.31 277 GLN A CA 1
ATOM 2101 C C . GLN A 1 277 ? -6.246 18.984 -10.218 1.00 95.31 277 GLN A C 1
ATOM 2103 O O . GLN A 1 277 ? -7.274 18.389 -10.539 1.00 95.31 277 GLN A O 1
ATOM 2108 N N . ALA A 1 278 ? -5.857 19.066 -8.943 1.00 96.62 278 ALA A N 1
ATOM 2109 C CA . ALA A 1 278 ? -6.647 18.522 -7.843 1.00 96.62 278 ALA A CA 1
ATOM 2110 C C . ALA A 1 278 ? -8.014 19.224 -7.731 1.00 96.62 278 ALA A C 1
ATOM 2112 O O . ALA A 1 278 ? -9.032 18.572 -7.508 1.00 96.62 278 ALA A O 1
ATOM 2113 N N . THR A 1 279 ? -8.068 20.543 -7.942 1.00 96.88 279 THR A N 1
ATOM 2114 C CA . THR A 1 279 ? -9.328 21.306 -7.933 1.00 96.88 279 THR A CA 1
ATOM 2115 C C . THR A 1 279 ? -10.240 20.896 -9.087 1.00 96.88 279 THR A C 1
ATOM 2117 O O . THR A 1 279 ? -11.435 20.696 -8.877 1.00 96.88 279 THR A O 1
ATOM 2120 N N . GLU A 1 280 ? -9.688 20.705 -10.286 1.00 96.31 280 GLU A N 1
ATOM 2121 C CA . GLU A 1 280 ? -10.425 20.185 -11.445 1.00 96.31 280 GLU A CA 1
ATOM 2122 C C . GLU A 1 280 ? -10.954 18.763 -11.199 1.00 96.31 280 GLU A C 1
ATOM 2124 O O . GLU A 1 280 ? -12.117 18.465 -11.489 1.00 96.31 280 GLU A O 1
ATOM 2129 N N . THR A 1 281 ? -10.132 17.910 -10.586 1.00 96.88 281 THR A N 1
ATOM 2130 C CA . THR A 1 281 ? -10.500 16.546 -10.185 1.00 96.88 281 THR A CA 1
ATOM 2131 C C . THR A 1 281 ? -11.702 16.543 -9.248 1.00 96.88 281 THR A C 1
ATOM 2133 O O . THR A 1 281 ? -12.685 15.847 -9.507 1.00 96.88 281 THR A O 1
ATOM 2136 N N . VAL A 1 282 ? -11.654 17.345 -8.177 1.00 97.31 282 VAL A N 1
ATOM 2137 C CA . VAL A 1 282 ? -12.773 17.485 -7.235 1.00 97.31 282 VAL A CA 1
ATOM 2138 C C . VAL A 1 282 ? -13.984 18.099 -7.932 1.00 97.31 282 VAL A C 1
ATOM 2140 O O . VAL A 1 282 ? -15.112 17.690 -7.679 1.00 97.31 282 VAL A O 1
ATOM 2143 N N . GLY A 1 283 ? -13.782 19.047 -8.847 1.00 96.12 283 GLY A N 1
ATOM 2144 C CA . GLY A 1 283 ? -14.884 19.639 -9.597 1.00 96.12 283 GLY A CA 1
ATOM 2145 C C . GLY A 1 283 ? -15.633 18.646 -10.475 1.00 96.12 283 GLY A C 1
ATOM 2146 O O . GLY A 1 283 ? -16.861 18.684 -10.534 1.00 96.12 283 GLY A O 1
ATOM 2147 N N . THR A 1 284 ? -14.903 17.726 -11.095 1.00 95.50 284 THR A N 1
ATOM 2148 C CA . THR A 1 284 ? -15.465 16.723 -12.003 1.00 95.50 284 THR A CA 1
ATOM 2149 C C . THR A 1 284 ? -16.056 15.530 -11.251 1.00 95.50 284 THR A C 1
ATOM 2151 O O . THR A 1 284 ? -17.114 15.031 -11.627 1.00 95.50 284 THR A O 1
ATOM 2154 N N . ASN A 1 285 ? -15.403 15.087 -10.172 1.00 95.88 285 ASN A N 1
ATOM 2155 C CA . ASN A 1 285 ? -15.699 13.812 -9.507 1.00 95.88 285 ASN A CA 1
ATOM 2156 C C . ASN A 1 285 ? -16.166 13.956 -8.051 1.00 95.88 285 ASN A C 1
ATOM 2158 O O . ASN A 1 285 ? -16.364 12.955 -7.363 1.00 95.88 285 ASN A O 1
ATOM 2162 N N . GLY A 1 286 ? -16.357 15.183 -7.561 1.00 93.56 286 GLY A N 1
ATOM 2163 C CA . GLY A 1 286 ? -16.587 15.473 -6.143 1.00 93.56 286 GLY A CA 1
ATOM 2164 C C . GLY A 1 286 ? -17.789 14.760 -5.527 1.00 93.56 286 GLY A C 1
ATOM 2165 O O . GLY A 1 286 ? -17.748 14.408 -4.357 1.00 93.56 286 GLY A O 1
ATOM 2166 N N . ALA A 1 287 ? -18.816 14.435 -6.319 1.00 92.50 287 ALA A N 1
ATOM 2167 C CA . ALA A 1 287 ? -19.978 13.673 -5.852 1.00 92.50 287 ALA A CA 1
ATOM 2168 C C . ALA A 1 287 ? -19.645 12.243 -5.367 1.00 92.50 287 ALA A C 1
ATOM 2170 O O . ALA A 1 287 ? -20.457 11.631 -4.670 1.00 92.50 287 ALA A O 1
ATOM 2171 N N . LEU A 1 288 ? -18.478 11.706 -5.744 1.00 94.25 288 LEU A N 1
ATOM 2172 C CA . LEU A 1 288 ? -17.958 10.408 -5.297 1.00 94.25 288 LEU A CA 1
ATOM 2173 C C . LEU A 1 288 ? -16.939 10.552 -4.147 1.00 94.25 288 LEU A C 1
ATOM 2175 O O . LEU A 1 288 ? -16.635 9.576 -3.462 1.00 94.25 288 LEU A O 1
ATOM 2179 N N . LEU A 1 289 ? -16.409 11.760 -3.922 1.00 95.75 289 LEU A N 1
ATOM 2180 C CA . LEU A 1 289 ? -15.340 12.063 -2.966 1.00 95.75 289 LEU A CA 1
ATOM 2181 C C . LEU A 1 289 ? -15.908 12.496 -1.612 1.00 95.75 289 LEU A C 1
ATOM 2183 O O . LEU A 1 289 ? -16.150 13.673 -1.356 1.00 95.75 289 LEU A O 1
ATOM 2187 N N . HIS A 1 290 ? -16.067 11.539 -0.704 1.00 94.69 290 HIS A N 1
ATOM 2188 C CA . HIS A 1 290 ? -16.656 11.770 0.618 1.00 94.69 290 HIS A CA 1
ATOM 2189 C C . HIS A 1 290 ? -15.784 12.653 1.504 1.00 94.69 290 HIS A C 1
ATOM 2191 O O . HIS A 1 290 ? -16.279 13.334 2.402 1.00 94.69 290 HIS A O 1
ATOM 2197 N N . GLU A 1 291 ? -14.474 12.594 1.293 1.00 97.06 291 GLU A N 1
ATOM 2198 C CA . GLU A 1 291 ? -13.490 13.305 2.087 1.00 97.06 291 GLU A CA 1
ATOM 2199 C C . GLU A 1 291 ? -12.286 13.650 1.219 1.00 97.06 291 GLU A C 1
ATOM 2201 O O . GLU A 1 291 ? -11.731 12.795 0.531 1.00 97.06 291 GLU A O 1
ATOM 2206 N N . VAL A 1 292 ? -11.870 14.908 1.254 1.00 98.50 292 VAL A N 1
ATOM 2207 C CA . VAL A 1 292 ? -10.659 15.370 0.583 1.00 98.50 292 VAL A CA 1
ATOM 2208 C C . VAL A 1 292 ? -9.721 15.932 1.636 1.00 98.50 292 VAL A C 1
ATOM 2210 O O . VAL A 1 292 ? -10.129 16.698 2.515 1.00 98.50 292 VAL A O 1
ATOM 2213 N N . SER A 1 293 ? -8.454 15.549 1.528 1.00 98.44 293 SER A N 1
ATOM 2214 C CA . SER A 1 293 ? -7.396 15.951 2.444 1.00 98.44 293 SER A CA 1
ATOM 2215 C C . SER A 1 293 ? -6.430 16.910 1.764 1.00 98.44 293 SER A C 1
ATOM 2217 O O . SER A 1 293 ? -5.510 16.472 1.072 1.00 98.44 293 SER A O 1
ATOM 2219 N N . PRO A 1 294 ? -6.622 18.232 1.929 1.00 97.94 294 PRO A N 1
ATOM 2220 C CA . PRO A 1 294 ? -5.600 19.205 1.575 1.00 97.94 294 PRO A CA 1
ATOM 2221 C C . PRO A 1 294 ? -4.255 18.854 2.225 1.00 97.94 294 PRO A C 1
ATOM 2223 O O . PRO A 1 294 ? -4.169 18.750 3.448 1.00 97.94 294 PRO A O 1
ATOM 2226 N N . PHE A 1 295 ? -3.214 18.675 1.413 1.00 97.06 295 PHE A N 1
ATOM 2227 C CA . PHE A 1 295 ? -1.887 18.255 1.876 1.00 97.06 295 PHE A CA 1
ATOM 2228 C C . PHE A 1 295 ? -0.918 19.442 1.852 1.00 97.06 295 PHE A C 1
ATOM 2230 O O . PHE A 1 295 ? -0.069 19.553 0.965 1.00 97.06 295 PHE A O 1
ATOM 2237 N N . TRP A 1 296 ? -1.141 20.407 2.753 1.00 94.56 296 TRP A N 1
ATOM 2238 C CA . TRP A 1 296 ? -0.488 21.730 2.730 1.00 94.56 296 TRP A CA 1
ATOM 2239 C C . TRP A 1 296 ? 0.114 22.158 4.066 1.00 94.56 296 TRP A C 1
ATOM 2241 O O . TRP A 1 296 ? 0.871 23.128 4.090 1.00 94.56 296 TRP A O 1
ATOM 2251 N N . PHE A 1 297 ? -0.272 21.499 5.160 1.00 97.00 297 PHE A N 1
ATOM 2252 C CA . PHE A 1 297 ? 0.089 21.907 6.509 1.00 97.00 297 PHE A CA 1
ATOM 2253 C C . PHE A 1 297 ? 1.250 21.068 7.034 1.00 97.00 297 PHE A C 1
ATOM 2255 O O . PHE A 1 297 ? 1.251 19.844 6.909 1.00 97.00 297 PHE A O 1
ATOM 2262 N N . THR A 1 298 ? 2.201 21.730 7.681 1.00 97.25 298 THR A N 1
ATOM 2263 C CA . THR A 1 298 ? 3.357 21.096 8.315 1.00 97.25 298 THR A CA 1
ATOM 2264 C C . THR A 1 298 ? 3.522 21.652 9.715 1.00 97.25 298 THR A C 1
ATOM 2266 O O . THR A 1 298 ? 3.509 22.865 9.914 1.00 97.25 298 THR A O 1
ATOM 2269 N N . THR A 1 299 ? 3.672 20.781 10.707 1.00 97.69 299 THR A N 1
ATOM 2270 C CA . THR A 1 299 ? 4.005 21.214 12.063 1.00 97.69 299 THR A CA 1
ATOM 2271 C C . THR A 1 299 ? 5.512 21.385 12.209 1.00 97.69 299 THR A C 1
ATOM 2273 O O . THR A 1 299 ? 6.276 20.481 11.879 1.00 97.69 299 THR A O 1
ATOM 2276 N N . THR A 1 300 ? 5.937 22.535 12.726 1.00 96.44 300 THR A N 1
ATOM 2277 C CA . THR A 1 300 ? 7.354 22.867 12.984 1.00 96.44 300 THR A CA 1
ATOM 2278 C C . THR A 1 300 ? 7.637 23.083 14.474 1.00 96.44 300 THR A C 1
ATOM 2280 O O . THR A 1 300 ? 8.751 23.413 14.872 1.00 96.44 300 THR A O 1
ATOM 2283 N N . GLY A 1 301 ? 6.629 22.880 15.329 1.00 96.38 301 GLY A N 1
ATOM 2284 C CA . GLY A 1 301 ? 6.760 22.887 16.782 1.00 96.38 301 GLY A CA 1
ATOM 2285 C C . GLY A 1 301 ? 5.409 22.771 17.485 1.00 96.38 301 GLY A C 1
ATOM 2286 O O . GLY A 1 301 ? 4.360 22.819 16.852 1.00 96.38 301 GLY A O 1
ATOM 2287 N N . ALA A 1 302 ? 5.422 22.706 18.819 1.00 97.50 302 ALA A N 1
ATOM 2288 C CA . ALA A 1 302 ? 4.220 22.480 19.635 1.00 97.50 302 ALA A CA 1
ATOM 2289 C C . ALA A 1 302 ? 3.140 23.574 19.552 1.00 97.50 302 ALA A C 1
ATOM 2291 O O . ALA A 1 302 ? 2.069 23.410 20.128 1.00 97.50 302 ALA A O 1
ATOM 2292 N N . VAL A 1 303 ? 3.439 24.719 18.938 1.00 98.00 303 VAL A N 1
ATOM 2293 C CA . VAL A 1 303 ? 2.500 25.840 18.769 1.00 98.00 303 VAL A CA 1
ATOM 2294 C C . VAL A 1 303 ? 2.498 26.404 17.347 1.00 98.00 303 VAL A C 1
ATOM 2296 O O . VAL A 1 303 ? 1.900 27.454 17.112 1.00 98.00 303 VAL A O 1
ATOM 2299 N N . THR A 1 304 ? 3.158 25.726 16.404 1.00 97.38 304 THR A N 1
ATOM 2300 C CA . THR A 1 304 ? 3.389 26.246 15.053 1.00 97.38 304 THR A CA 1
ATOM 2301 C C . THR A 1 304 ? 2.998 25.206 14.013 1.00 97.38 304 THR A C 1
ATOM 2303 O O . THR A 1 304 ? 3.614 24.147 13.916 1.00 97.38 304 THR A O 1
ATOM 2306 N N . ILE A 1 305 ? 1.983 25.544 13.217 1.00 97.75 305 ILE A N 1
ATOM 2307 C CA . ILE A 1 305 ? 1.594 24.817 12.008 1.00 97.75 305 ILE A CA 1
ATOM 2308 C C . ILE A 1 305 ? 1.689 25.806 10.850 1.00 97.75 305 ILE A C 1
ATOM 2310 O O . ILE A 1 305 ? 1.013 26.837 10.850 1.00 97.75 305 ILE A O 1
ATOM 2314 N N . GLU A 1 306 ? 2.539 25.493 9.886 1.00 95.44 306 GLU A N 1
ATOM 2315 C CA . GLU A 1 306 ? 2.820 26.309 8.712 1.00 95.44 306 GLU A CA 1
ATOM 2316 C C . GLU A 1 306 ? 2.068 25.772 7.498 1.00 95.44 306 GLU A C 1
ATOM 2318 O O . GLU A 1 306 ? 1.788 24.578 7.395 1.00 95.44 306 GLU A O 1
ATOM 2323 N N . VAL A 1 307 ? 1.745 26.670 6.572 1.00 93.75 307 VAL A N 1
ATOM 2324 C CA . VAL A 1 307 ? 1.265 26.315 5.234 1.00 93.75 307 VAL A CA 1
ATOM 2325 C C . VAL A 1 307 ? 2.461 26.355 4.292 1.00 93.75 307 VAL A C 1
ATOM 2327 O O . VAL A 1 307 ? 3.303 27.246 4.411 1.00 93.75 307 VAL A O 1
ATOM 2330 N N . ALA A 1 308 ? 2.535 25.422 3.343 1.00 86.62 308 ALA A N 1
ATOM 2331 C CA . ALA A 1 308 ? 3.572 25.426 2.317 1.00 86.62 308 ALA A CA 1
ATOM 2332 C C . ALA A 1 308 ? 3.700 26.812 1.639 1.00 86.62 308 ALA A C 1
ATOM 2334 O O . ALA A 1 308 ? 2.715 27.425 1.229 1.00 86.62 308 ALA A O 1
ATOM 2335 N N . ALA A 1 309 ? 4.932 27.315 1.511 1.00 76.06 309 ALA A N 1
ATOM 2336 C CA . ALA A 1 309 ? 5.199 28.722 1.183 1.00 76.06 309 ALA A CA 1
ATOM 2337 C C . ALA A 1 309 ? 4.716 29.178 -0.210 1.00 76.06 309 ALA A C 1
ATOM 2339 O O . ALA A 1 309 ? 4.565 30.373 -0.443 1.00 76.06 309 ALA A O 1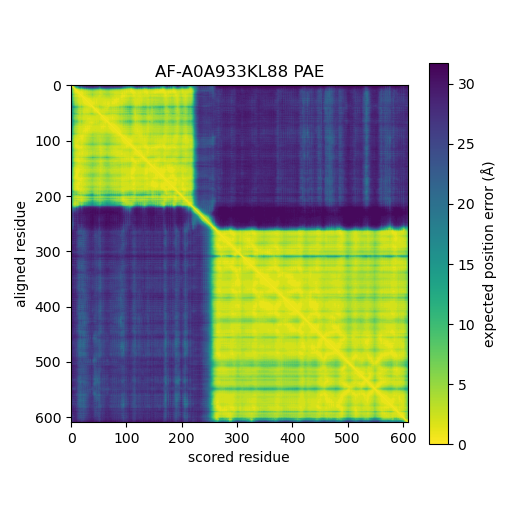
ATOM 2340 N N . ASN A 1 310 ? 4.473 28.241 -1.130 1.00 78.00 310 ASN A N 1
ATOM 2341 C CA . ASN A 1 310 ? 4.134 28.527 -2.529 1.00 78.00 310 ASN A CA 1
ATOM 2342 C C . ASN A 1 310 ? 2.645 28.326 -2.846 1.00 78.00 310 ASN A C 1
ATOM 2344 O O . ASN A 1 310 ? 2.282 28.168 -4.012 1.00 78.00 310 ASN A O 1
ATOM 2348 N N . VAL A 1 311 ? 1.786 28.271 -1.827 1.00 81.12 311 VAL A N 1
ATOM 2349 C CA . VAL A 1 311 ? 0.350 28.055 -2.025 1.00 81.12 311 VAL A CA 1
ATOM 2350 C C . VAL A 1 311 ? -0.391 29.374 -1.912 1.00 81.12 311 VAL A C 1
ATOM 2352 O O . VAL A 1 311 ? -0.464 29.975 -0.843 1.00 81.12 311 VAL A O 1
ATOM 2355 N N . GLU A 1 312 ? -0.969 29.815 -3.025 1.00 87.81 312 GLU A N 1
ATOM 2356 C CA . GLU A 1 312 ? -1.800 31.014 -3.047 1.00 87.81 312 GLU A CA 1
ATOM 2357 C C . GLU A 1 312 ? -3.068 30.805 -2.197 1.00 87.81 312 GLU A C 1
ATOM 2359 O O . GLU A 1 312 ? -3.823 29.855 -2.451 1.00 87.81 312 GLU A O 1
ATOM 2364 N N . PRO A 1 313 ? -3.379 31.698 -1.235 1.00 89.69 313 PRO A N 1
ATOM 2365 C CA . PRO A 1 313 ? -4.565 31.562 -0.388 1.00 89.69 313 PRO A CA 1
ATOM 2366 C C . PRO A 1 313 ? -5.876 31.457 -1.178 1.00 89.69 313 PRO A C 1
ATOM 2368 O O . PRO A 1 313 ? -6.798 30.747 -0.777 1.00 89.69 313 PRO A O 1
ATOM 2371 N N . SER A 1 314 ? -5.962 32.130 -2.328 1.00 91.50 314 SER A N 1
ATOM 2372 C CA . SER A 1 314 ? -7.127 32.064 -3.217 1.00 91.50 314 SER A CA 1
ATOM 2373 C C . SER A 1 314 ? -7.312 30.677 -3.841 1.00 91.50 314 SER A C 1
ATOM 2375 O O . SER A 1 314 ? -8.445 30.217 -3.970 1.00 91.50 314 SER A O 1
ATOM 2377 N N . ALA A 1 315 ? -6.223 29.978 -4.173 1.00 91.81 315 ALA A N 1
ATOM 2378 C CA . ALA A 1 315 ? -6.275 28.620 -4.705 1.00 91.81 315 ALA A CA 1
ATOM 2379 C C . ALA A 1 315 ? -6.709 27.614 -3.626 1.00 91.81 315 ALA A C 1
ATOM 2381 O O . ALA A 1 315 ? -7.525 26.732 -3.896 1.00 91.81 315 ALA A O 1
ATOM 2382 N N . MET A 1 316 ? -6.238 27.789 -2.386 1.00 92.94 316 MET A N 1
ATOM 2383 C CA . MET A 1 316 ? -6.690 26.985 -1.241 1.00 92.94 316 MET A CA 1
ATOM 2384 C C . MET A 1 316 ? -8.196 27.140 -1.014 1.00 92.94 316 MET A C 1
ATOM 2386 O O . MET A 1 316 ? -8.920 26.152 -0.886 1.00 92.94 316 MET A O 1
ATOM 2390 N N . GLN A 1 317 ? -8.678 28.388 -1.005 1.00 93.25 317 GLN A N 1
ATOM 2391 C CA . GLN A 1 317 ? -10.100 28.696 -0.852 1.00 93.25 317 GLN A CA 1
ATOM 2392 C C . GLN A 1 317 ? -10.936 28.127 -2.002 1.00 93.25 317 GLN A C 1
ATOM 2394 O O . GLN A 1 317 ? -12.028 27.619 -1.752 1.00 93.25 317 GLN A O 1
ATOM 2399 N N . ALA A 1 318 ? -10.425 28.166 -3.237 1.00 95.31 318 ALA A N 1
ATOM 2400 C CA . ALA A 1 318 ? -11.102 27.593 -4.395 1.00 95.31 318 ALA A CA 1
ATOM 2401 C C . ALA A 1 318 ? -11.299 26.077 -4.250 1.00 95.31 318 ALA A C 1
ATOM 2403 O O . ALA A 1 318 ? -12.421 25.600 -4.428 1.00 95.31 318 ALA A O 1
ATOM 2404 N N . LEU A 1 319 ? -10.261 25.328 -3.851 1.00 96.88 319 LEU A N 1
ATOM 2405 C CA . LEU A 1 319 ? -10.405 23.892 -3.597 1.00 96.88 319 LEU A CA 1
ATOM 2406 C C . LEU A 1 319 ? -11.408 23.627 -2.466 1.00 96.88 319 LEU A C 1
ATOM 2408 O O . LEU A 1 319 ? -12.311 22.813 -2.636 1.00 96.88 319 LEU A O 1
ATOM 2412 N N . ILE A 1 320 ? -11.287 24.320 -1.327 1.00 97.31 320 ILE A N 1
ATOM 2413 C CA . ILE A 1 320 ? -12.196 24.139 -0.181 1.00 97.31 320 ILE A CA 1
ATOM 2414 C C . ILE A 1 320 ? -13.650 24.399 -0.591 1.00 97.31 320 ILE A C 1
ATOM 2416 O O . ILE A 1 320 ? -14.539 23.619 -0.246 1.00 97.31 320 ILE A O 1
ATOM 2420 N N . ALA A 1 321 ? -13.903 25.467 -1.352 1.00 96.38 321 ALA A N 1
ATOM 2421 C CA . ALA A 1 321 ? -15.232 25.775 -1.865 1.00 96.38 321 ALA A CA 1
ATOM 2422 C C . ALA A 1 321 ? -15.752 24.675 -2.805 1.00 96.38 321 ALA A C 1
ATOM 2424 O O . ALA A 1 321 ? -16.925 24.311 -2.718 1.00 96.38 321 ALA A O 1
ATOM 2425 N N . GLN A 1 322 ? -14.888 24.112 -3.655 1.00 97.50 322 GLN A N 1
ATOM 2426 C CA . GLN A 1 322 ? -15.243 23.027 -4.571 1.00 97.50 322 GLN A CA 1
ATOM 2427 C C . GLN A 1 322 ? -15.559 21.711 -3.842 1.00 97.50 322 GLN A C 1
ATOM 2429 O O . GLN A 1 322 ? -16.510 21.015 -4.197 1.00 97.50 322 GLN A O 1
ATOM 2434 N N . ILE A 1 323 ? -14.803 21.375 -2.793 1.00 97.94 323 ILE A N 1
ATOM 2435 C CA . ILE A 1 323 ? -15.083 20.204 -1.948 1.00 97.94 323 ILE A CA 1
ATOM 2436 C C . ILE A 1 323 ? -16.459 20.367 -1.290 1.00 97.94 323 ILE A C 1
ATOM 2438 O O . ILE A 1 323 ? -17.321 19.497 -1.400 1.00 97.94 323 ILE A O 1
ATOM 2442 N N . ARG A 1 324 ? -16.708 21.526 -0.668 1.00 96.44 324 ARG A N 1
ATOM 2443 C CA . ARG A 1 324 ? -17.981 21.787 0.018 1.00 96.44 324 ARG A CA 1
ATOM 2444 C C . ARG A 1 324 ? -19.173 21.825 -0.936 1.00 96.44 324 ARG A C 1
ATOM 2446 O O . ARG A 1 324 ? -20.238 21.333 -0.577 1.00 96.44 324 ARG A O 1
ATOM 2453 N N . SER A 1 325 ? -19.017 22.380 -2.140 1.00 95.88 325 SER A N 1
ATOM 2454 C CA . SER A 1 325 ? -20.109 22.460 -3.123 1.00 95.88 325 SER A CA 1
ATOM 2455 C C . SER A 1 325 ? -20.557 21.088 -3.633 1.00 95.88 325 SER A C 1
ATOM 2457 O O . SER A 1 325 ? -21.700 20.940 -4.061 1.00 95.88 325 SER A O 1
ATOM 2459 N N . THR A 1 326 ? -19.681 20.084 -3.545 1.00 93.88 326 THR A N 1
ATOM 2460 C CA . THR A 1 326 ? -19.961 18.696 -3.931 1.00 93.88 326 THR A CA 1
ATOM 2461 C C . THR A 1 326 ? -20.385 17.813 -2.752 1.00 93.88 326 THR A C 1
ATOM 2463 O O . THR A 1 326 ? -20.750 16.658 -2.957 1.00 93.88 326 THR A O 1
ATOM 2466 N N . GLY A 1 327 ? -20.422 18.367 -1.533 1.00 93.44 327 GLY A N 1
ATOM 2467 C CA . GLY A 1 327 ? -20.848 17.677 -0.312 1.00 93.44 327 GLY A CA 1
ATOM 2468 C C . GLY A 1 327 ? -19.746 16.884 0.397 1.00 93.44 327 GLY A C 1
ATOM 2469 O O . GLY A 1 327 ? -20.040 16.193 1.370 1.00 93.44 327 GLY A O 1
ATOM 2470 N N . GLY A 1 328 ? -18.496 16.973 -0.068 1.00 95.75 328 GLY A N 1
ATOM 2471 C CA . GLY A 1 328 ? -17.356 16.303 0.554 1.00 95.75 328 GLY A CA 1
ATOM 2472 C C . GLY A 1 328 ? -16.907 16.976 1.855 1.00 95.75 328 GLY A C 1
ATOM 2473 O O . GLY A 1 328 ? -17.082 18.182 2.052 1.00 95.75 328 GLY A O 1
ATOM 2474 N N . ARG A 1 329 ? -16.287 16.192 2.740 1.00 97.75 329 ARG A N 1
ATOM 2475 C CA . ARG A 1 329 ? -15.623 16.684 3.955 1.00 97.75 329 ARG A CA 1
ATOM 2476 C C . ARG A 1 329 ? -14.230 17.225 3.648 1.00 97.75 329 ARG A C 1
ATOM 2478 O O . ARG A 1 329 ? -13.506 16.660 2.830 1.00 97.75 329 ARG A O 1
ATOM 2485 N N . VAL A 1 330 ? -13.830 18.275 4.355 1.00 98.56 330 VAL A N 1
ATOM 2486 C CA . VAL A 1 330 ? -12.486 18.861 4.304 1.00 98.56 330 VAL A CA 1
ATOM 2487 C C . VAL A 1 330 ? -11.714 18.426 5.549 1.00 98.56 330 VAL A C 1
ATOM 2489 O O . VAL A 1 330 ? -11.965 18.927 6.646 1.00 98.56 330 VAL A O 1
ATOM 2492 N N . VAL A 1 331 ? -10.774 17.494 5.376 1.00 98.69 331 VAL A N 1
ATOM 2493 C CA . VAL A 1 331 ? -9.982 16.884 6.462 1.00 98.69 331 VAL A CA 1
ATOM 2494 C C . VAL A 1 331 ? -8.494 17.014 6.121 1.00 98.69 331 VAL A C 1
ATOM 2496 O O . VAL A 1 331 ? -7.909 16.069 5.588 1.00 98.69 331 VAL A O 1
ATOM 2499 N N . PRO A 1 332 ? -7.880 18.197 6.310 1.00 98.31 332 PRO A N 1
ATOM 2500 C CA . PRO A 1 332 ? -6.510 18.446 5.876 1.00 98.31 332 PRO A CA 1
ATOM 2501 C C . PRO A 1 332 ? -5.493 17.607 6.642 1.00 98.31 332 PRO A C 1
ATOM 2503 O O . PRO A 1 332 ? -5.662 17.336 7.834 1.00 98.31 332 PRO A O 1
ATOM 2506 N N . SER A 1 333 ? -4.423 17.242 5.938 1.00 98.50 333 SER A N 1
ATOM 2507 C CA . SER A 1 333 ? -3.291 16.517 6.502 1.00 98.50 333 SER A CA 1
ATOM 2508 C C . SER A 1 333 ? -2.296 17.490 7.125 1.00 98.50 333 SER A C 1
ATOM 2510 O O . SER A 1 333 ? -1.972 18.519 6.524 1.00 98.50 333 SER A O 1
ATOM 2512 N N . ILE A 1 334 ? -1.802 17.155 8.317 1.00 98.62 334 ILE A N 1
ATOM 2513 C CA . ILE A 1 334 ? -0.684 17.847 8.965 1.00 98.62 334 ILE A CA 1
ATOM 2514 C C . ILE A 1 334 ? 0.513 16.901 8.975 1.00 98.62 334 ILE A C 1
ATOM 2516 O O . ILE A 1 334 ? 0.463 15.860 9.630 1.00 98.62 334 ILE A O 1
ATOM 2520 N N . THR A 1 335 ? 1.588 17.298 8.299 1.00 98.06 335 THR A N 1
ATOM 2521 C CA . THR A 1 335 ? 2.845 16.541 8.241 1.00 98.06 335 THR A CA 1
ATOM 2522 C C . THR A 1 335 ? 3.817 16.953 9.340 1.00 98.06 335 THR A C 1
ATOM 2524 O O . THR A 1 335 ? 3.708 18.047 9.903 1.00 98.06 335 THR A O 1
ATOM 2527 N N . ASP A 1 336 ? 4.777 16.083 9.649 1.00 96.69 336 ASP A N 1
ATOM 2528 C CA . ASP A 1 336 ? 5.898 16.378 10.546 1.00 96.69 336 ASP A CA 1
ATOM 2529 C C . ASP A 1 336 ? 7.040 17.080 9.792 1.00 96.69 336 ASP A C 1
ATOM 2531 O O . ASP A 1 336 ? 7.665 16.487 8.915 1.00 96.69 336 ASP A O 1
ATOM 2535 N N . GLY A 1 337 ? 7.305 18.346 10.123 1.00 95.06 337 GLY A N 1
ATOM 2536 C CA . GLY A 1 337 ? 8.412 19.130 9.564 1.00 95.06 337 GLY A CA 1
ATOM 2537 C C . GLY A 1 337 ? 9.558 19.374 10.537 1.00 95.06 337 GLY A C 1
ATOM 2538 O O . GLY A 1 337 ? 10.385 20.249 10.282 1.00 95.06 337 GLY A O 1
ATOM 2539 N N . MET A 1 338 ? 9.582 18.677 11.672 1.00 94.94 338 MET A N 1
ATOM 2540 C CA . MET A 1 338 ? 10.609 18.858 12.695 1.00 94.94 338 MET A CA 1
ATOM 2541 C C . MET A 1 338 ? 11.844 17.982 12.438 1.00 94.94 338 MET A C 1
ATOM 2543 O O . MET A 1 338 ? 11.866 17.118 11.560 1.00 94.94 338 MET A O 1
ATOM 2547 N N . GLY A 1 339 ? 12.915 18.230 13.194 1.00 95.19 339 GLY A N 1
ATOM 2548 C CA . GLY A 1 339 ? 14.153 17.459 13.108 1.00 95.19 339 GLY A CA 1
ATOM 2549 C C . GLY A 1 339 ? 14.047 16.050 13.707 1.00 95.19 339 GLY A C 1
ATOM 2550 O O . GLY A 1 339 ? 13.081 15.698 14.388 1.00 95.19 339 GLY A O 1
ATOM 2551 N N . LYS A 1 340 ? 15.100 15.243 13.501 1.00 96.19 340 LYS A N 1
ATOM 2552 C CA . LYS A 1 340 ? 15.227 13.892 14.080 1.00 96.19 340 LYS A CA 1
ATOM 2553 C C . LYS A 1 340 ? 14.943 13.918 15.591 1.00 96.19 340 LYS A C 1
ATOM 2555 O O . LYS A 1 340 ? 15.563 14.687 16.323 1.00 96.19 340 LYS A O 1
ATOM 2560 N N . ALA A 1 341 ? 14.053 13.041 16.045 1.00 96.38 341 ALA A N 1
ATOM 2561 C CA . ALA A 1 341 ? 13.581 12.847 17.416 1.00 96.38 341 ALA A CA 1
ATOM 2562 C C . ALA A 1 341 ? 12.801 14.012 18.052 1.00 96.38 341 ALA A C 1
ATOM 2564 O O . ALA A 1 341 ? 12.340 13.880 19.189 1.00 96.38 341 ALA A O 1
ATOM 2565 N N . GLU A 1 342 ? 12.592 15.131 17.354 1.00 97.62 342 GLU A N 1
ATOM 2566 C CA . GLU A 1 342 ? 11.897 16.294 17.920 1.00 97.62 342 GLU A CA 1
ATOM 2567 C C . GLU A 1 342 ? 10.396 16.036 18.090 1.00 97.62 342 GLU A C 1
ATOM 2569 O O . GLU A 1 342 ? 9.840 16.345 19.147 1.00 97.62 342 GLU A O 1
ATOM 2574 N N . MET A 1 343 ? 9.751 15.380 17.117 1.00 98.00 343 MET A N 1
ATOM 2575 C CA . MET A 1 343 ? 8.356 14.941 17.245 1.00 98.00 343 MET A CA 1
ATOM 2576 C C . MET A 1 343 ? 8.186 13.966 18.405 1.00 98.00 343 MET A C 1
ATOM 2578 O O . MET A 1 343 ? 7.351 14.190 19.280 1.00 98.00 343 MET A O 1
ATOM 2582 N N . ALA A 1 344 ? 9.019 12.925 18.480 1.00 97.81 344 ALA A N 1
ATOM 2583 C CA . ALA A 1 344 ? 8.975 11.963 19.578 1.00 97.81 344 ALA A CA 1
ATOM 2584 C C . ALA A 1 344 ? 9.157 12.642 20.952 1.00 97.81 344 ALA A C 1
ATOM 2586 O O . ALA A 1 344 ? 8.417 12.345 21.893 1.00 97.81 344 ALA A O 1
ATOM 2587 N N . ALA A 1 345 ? 10.084 13.601 21.066 1.00 98.00 345 ALA A N 1
ATOM 2588 C CA . ALA A 1 345 ? 10.306 14.369 22.290 1.00 98.00 345 ALA A CA 1
ATOM 2589 C C . ALA A 1 345 ? 9.109 15.265 22.652 1.00 98.00 345 ALA A C 1
ATOM 2591 O O . ALA A 1 345 ? 8.687 15.300 23.812 1.00 98.00 345 ALA A O 1
ATOM 2592 N N . MET A 1 346 ? 8.520 15.946 21.665 1.00 98.12 346 MET A N 1
ATOM 2593 C CA . MET A 1 346 ? 7.323 16.767 21.848 1.00 98.12 346 MET A CA 1
ATOM 2594 C C . MET A 1 346 ? 6.131 15.927 22.312 1.00 98.12 346 MET A C 1
ATOM 2596 O O . MET A 1 346 ? 5.396 16.339 23.212 1.00 98.12 346 MET A O 1
ATOM 2600 N N . LEU A 1 347 ? 5.953 14.737 21.730 1.00 98.31 347 LEU A N 1
ATOM 2601 C CA . LEU A 1 347 ? 4.913 13.798 22.131 1.00 98.31 347 LEU A CA 1
ATOM 2602 C C . LEU A 1 347 ? 5.183 13.184 23.505 1.00 98.31 347 LEU A C 1
ATOM 2604 O O . LEU A 1 347 ? 4.223 12.819 24.175 1.00 98.31 347 LEU A O 1
ATOM 2608 N N . ALA A 1 348 ? 6.432 13.076 23.958 1.00 98.44 348 ALA A N 1
ATOM 2609 C CA . ALA A 1 348 ? 6.759 12.579 25.293 1.00 98.44 348 ALA A CA 1
ATOM 2610 C C . ALA A 1 348 ? 6.436 13.601 26.399 1.00 98.44 348 ALA A C 1
ATOM 2612 O O . ALA A 1 348 ? 5.875 13.229 27.433 1.00 98.44 348 ALA A O 1
ATOM 2613 N N . ASP A 1 349 ? 6.720 14.888 26.177 1.00 98.62 349 ASP A N 1
ATOM 2614 C CA . ASP A 1 349 ? 6.457 15.952 27.152 1.00 98.62 349 ASP A CA 1
ATOM 2615 C C . ASP A 1 349 ? 4.954 16.297 27.252 1.00 98.62 349 ASP A C 1
ATOM 2617 O O . ASP A 1 349 ? 4.374 16.824 26.299 1.00 98.62 349 ASP A O 1
ATOM 2621 N N . PRO A 1 350 ? 4.289 16.080 28.407 1.00 98.56 350 PRO A N 1
ATOM 2622 C CA . PRO A 1 350 ? 2.864 16.374 28.558 1.00 98.56 350 PRO A CA 1
ATOM 2623 C C . PRO A 1 350 ? 2.489 17.835 28.300 1.00 98.56 350 PRO A C 1
ATOM 2625 O O . PRO A 1 350 ? 1.372 18.098 27.845 1.00 98.56 350 PRO A O 1
ATOM 2628 N N . VAL A 1 351 ? 3.388 18.782 28.586 1.00 98.50 351 VAL A N 1
ATOM 2629 C CA . VAL A 1 351 ? 3.120 20.212 28.387 1.00 98.50 351 VAL A CA 1
ATOM 2630 C C . VAL A 1 351 ? 3.119 20.543 26.898 1.00 98.50 351 VAL A C 1
ATOM 2632 O O . VAL A 1 351 ? 2.145 21.110 26.400 1.00 98.50 351 VAL A O 1
ATOM 2635 N N . SER A 1 352 ? 4.177 20.166 26.182 1.00 98.56 352 SER A N 1
ATOM 2636 C CA . SER A 1 352 ? 4.295 20.395 24.740 1.00 98.56 352 SER A CA 1
ATOM 2637 C C . SER A 1 352 ? 3.224 19.636 23.959 1.00 98.56 352 SER A C 1
ATOM 2639 O O . SER A 1 352 ? 2.547 20.239 23.130 1.00 98.56 352 SER A O 1
ATOM 2641 N N . ARG A 1 353 ? 2.953 18.372 24.307 1.00 98.50 353 ARG A N 1
ATOM 2642 C CA . ARG A 1 353 ? 1.849 17.591 23.730 1.00 98.50 353 ARG A CA 1
ATOM 2643 C C . ARG A 1 353 ? 0.493 18.284 23.898 1.00 98.50 353 ARG A C 1
ATOM 2645 O O . ARG A 1 353 ? -0.271 18.369 22.942 1.00 98.50 353 ARG A O 1
ATOM 2652 N N . SER A 1 354 ? 0.200 18.821 25.086 1.00 98.75 354 SER A N 1
ATOM 2653 C CA . SER A 1 354 ? -1.063 19.534 25.339 1.00 98.75 354 SER A CA 1
ATOM 2654 C C . SER A 1 354 ? -1.174 20.838 24.545 1.00 98.75 354 SER A C 1
ATOM 2656 O O . SER A 1 354 ? -2.253 21.156 24.050 1.00 98.75 354 SER A O 1
ATOM 2658 N N . ARG A 1 355 ? -0.070 21.587 24.400 1.00 98.81 355 ARG A N 1
ATOM 2659 C CA . ARG A 1 355 ? -0.027 22.792 23.554 1.00 98.81 355 ARG A CA 1
ATOM 2660 C C . ARG A 1 355 ? -0.294 22.447 22.094 1.00 98.81 355 ARG A C 1
ATOM 2662 O O . ARG A 1 355 ? -1.139 23.086 21.481 1.00 98.81 355 ARG A O 1
ATOM 2669 N N . HIS A 1 356 ? 0.326 21.378 21.603 1.00 98.81 356 HIS A N 1
ATOM 2670 C CA . HIS A 1 356 ? 0.160 20.933 20.225 1.00 98.81 356 HIS A CA 1
ATOM 2671 C C . HIS A 1 356 ? -1.281 20.529 19.908 1.00 98.81 356 HIS A C 1
ATOM 2673 O O . HIS A 1 356 ? -1.858 20.955 18.910 1.00 98.81 356 HIS A O 1
ATOM 2679 N N . ILE A 1 357 ? -1.920 19.787 20.817 1.00 98.88 357 ILE A N 1
ATOM 2680 C CA . ILE A 1 357 ? -3.345 19.437 20.706 1.00 98.88 357 ILE A CA 1
ATOM 2681 C C . ILE A 1 357 ? -4.225 20.692 20.644 1.00 98.88 357 ILE A C 1
ATOM 2683 O O . ILE A 1 357 ? -5.168 20.735 19.853 1.00 98.88 357 ILE A O 1
ATOM 2687 N N . ALA A 1 358 ? -3.932 21.708 21.463 1.00 98.81 358 ALA A N 1
ATOM 2688 C CA . ALA A 1 358 ? -4.664 22.972 21.429 1.00 98.81 358 ALA A CA 1
ATOM 2689 C C . ALA A 1 358 ? -4.470 23.693 20.087 1.00 98.81 358 ALA A C 1
ATOM 2691 O O . ALA A 1 358 ? -5.451 24.111 19.482 1.00 98.81 358 ALA A O 1
ATOM 2692 N N . THR A 1 359 ? -3.242 23.745 19.570 1.00 98.81 359 THR A N 1
ATOM 2693 C CA . THR A 1 359 ? -2.932 24.351 18.269 1.00 98.81 359 THR A CA 1
ATOM 2694 C C . THR A 1 359 ? -3.671 23.674 17.114 1.00 98.81 359 THR A C 1
ATOM 2696 O O . THR A 1 359 ? -4.235 24.368 16.267 1.00 98.81 359 THR A O 1
ATOM 2699 N N . ILE A 1 360 ? -3.747 22.339 17.096 1.00 98.81 360 ILE A N 1
ATOM 2700 C CA . ILE A 1 360 ? -4.528 21.600 16.090 1.00 98.81 360 ILE A CA 1
ATOM 2701 C C . ILE A 1 360 ? -6.029 21.900 16.238 1.00 98.81 360 ILE A C 1
ATOM 2703 O O . ILE A 1 360 ? -6.711 22.174 15.251 1.00 98.81 360 ILE A O 1
ATOM 2707 N N . ALA A 1 361 ? -6.563 21.883 17.461 1.00 98.56 361 ALA A N 1
ATOM 2708 C CA . ALA A 1 361 ? -7.984 22.144 17.701 1.00 98.56 361 ALA A CA 1
ATOM 2709 C C . ALA A 1 361 ? -8.396 23.587 17.345 1.00 98.56 361 ALA A C 1
ATOM 2711 O O . ALA A 1 361 ? -9.503 23.817 16.842 1.00 98.56 361 ALA A O 1
ATOM 2712 N N . ASP A 1 362 ? -7.508 24.553 17.576 1.00 98.50 362 ASP A N 1
ATOM 2713 C CA . ASP A 1 362 ? -7.701 25.949 17.192 1.00 98.50 362 ASP A CA 1
ATOM 2714 C C . ASP A 1 362 ? -7.682 26.108 15.669 1.00 98.50 362 ASP A C 1
ATOM 2716 O O . ASP A 1 362 ? -8.525 26.826 15.133 1.00 98.50 362 ASP A O 1
ATOM 2720 N N . LEU A 1 363 ? -6.794 25.399 14.958 1.00 97.88 363 LEU A N 1
ATOM 2721 C CA . LEU A 1 363 ? -6.786 25.357 13.491 1.00 97.88 363 LEU A CA 1
ATOM 2722 C C . LEU A 1 363 ? -8.128 24.845 12.944 1.00 97.88 363 LEU A C 1
ATOM 2724 O O . LEU A 1 363 ? -8.733 25.505 12.102 1.00 97.88 363 LEU A O 1
ATOM 2728 N N . VAL A 1 364 ? -8.626 23.719 13.467 1.00 98.31 364 VAL A N 1
ATOM 2729 C CA . VAL A 1 364 ? -9.924 23.143 13.065 1.00 98.31 364 VAL A CA 1
ATOM 2730 C C . VAL A 1 364 ? -11.063 24.131 13.271 1.00 98.31 364 VAL A C 1
ATOM 2732 O O . VAL A 1 364 ? -11.880 24.329 12.377 1.00 98.31 364 VAL A O 1
ATOM 2735 N N . THR A 1 365 ? -11.101 24.781 14.434 1.00 97.69 365 THR A N 1
ATOM 2736 C CA . THR A 1 365 ? -12.167 25.733 14.772 1.00 97.69 365 THR A CA 1
ATOM 2737 C C . THR A 1 365 ? -12.089 26.989 13.904 1.00 97.69 365 THR A C 1
ATOM 2739 O O . THR A 1 365 ? -13.114 27.474 13.431 1.00 97.69 365 THR A O 1
ATOM 2742 N N . ARG A 1 366 ? -10.880 27.522 13.692 1.00 96.50 366 ARG A N 1
ATOM 2743 C CA . ARG A 1 366 ? -10.649 28.765 12.946 1.00 96.50 366 ARG A CA 1
ATOM 2744 C C . ARG A 1 366 ? -10.998 28.624 11.468 1.00 96.50 366 ARG A C 1
ATOM 2746 O O . ARG A 1 366 ? -11.624 29.521 10.917 1.00 96.50 366 ARG A O 1
ATOM 2753 N N . GLU A 1 367 ? -10.599 27.517 10.849 1.00 95.25 367 GLU A N 1
ATOM 2754 C CA . GLU A 1 367 ? -10.811 27.276 9.414 1.00 95.25 367 GLU A CA 1
ATOM 2755 C C . GLU A 1 367 ? -12.115 26.507 9.124 1.00 95.25 367 GLU A C 1
ATOM 2757 O O . GLU A 1 367 ? -12.530 26.368 7.972 1.00 95.25 367 GLU A O 1
ATOM 2762 N N . GLY A 1 368 ? -12.779 26.000 10.169 1.00 96.25 368 GLY A N 1
ATOM 2763 C CA . GLY A 1 368 ? -14.023 25.240 10.064 1.00 96.25 368 GLY A CA 1
ATOM 2764 C C . GLY A 1 368 ? -13.852 23.877 9.390 1.00 96.25 368 GLY A C 1
ATOM 2765 O O . GLY A 1 368 ? -14.734 23.464 8.637 1.00 96.25 368 GLY A O 1
ATOM 2766 N N . PHE A 1 369 ? -12.718 23.202 9.590 1.00 98.25 369 PHE A N 1
ATOM 2767 C CA . PHE A 1 369 ? -12.470 21.877 9.012 1.00 98.25 369 PHE A CA 1
ATOM 2768 C C . PHE A 1 369 ? -13.359 20.799 9.643 1.00 98.25 369 PHE A C 1
ATOM 2770 O O . PHE A 1 369 ? -13.691 20.863 10.825 1.00 98.25 369 PHE A O 1
ATOM 2777 N N . ASP A 1 370 ? -13.711 19.779 8.857 1.00 98.62 370 ASP A N 1
ATOM 2778 C CA . ASP A 1 370 ? -14.557 18.662 9.303 1.00 98.62 370 ASP A CA 1
ATOM 2779 C C . ASP A 1 370 ? -13.763 17.619 10.116 1.00 98.62 370 ASP A C 1
ATOM 2781 O O . ASP A 1 370 ? -14.325 16.716 10.740 1.00 98.62 370 ASP A O 1
ATOM 2785 N N . GLY A 1 371 ? -12.437 17.736 10.121 1.00 98.50 371 GLY A N 1
ATOM 2786 C CA . GLY A 1 371 ? -11.515 16.869 10.841 1.00 98.50 371 GLY A CA 1
ATOM 2787 C C . GLY A 1 371 ? -10.064 17.210 10.538 1.00 98.50 371 GLY A C 1
ATOM 2788 O O . GLY A 1 371 ? -9.789 18.178 9.834 1.00 98.50 371 GLY A O 1
ATOM 2789 N N . ILE A 1 372 ? -9.145 16.398 11.054 1.00 98.75 372 ILE A N 1
ATOM 2790 C CA . ILE A 1 372 ? -7.712 16.452 10.739 1.00 98.75 372 ILE A CA 1
ATOM 2791 C C . ILE A 1 372 ? -7.203 15.051 10.440 1.00 98.75 372 ILE A C 1
ATOM 2793 O O . ILE A 1 372 ? -7.562 14.104 11.138 1.00 98.75 372 ILE A O 1
ATOM 2797 N N . ASP A 1 373 ? -6.344 14.956 9.433 1.00 98.88 373 ASP A N 1
ATOM 2798 C CA . ASP A 1 373 ? -5.519 13.790 9.142 1.00 98.88 373 ASP A CA 1
ATOM 2799 C C . ASP A 1 373 ? -4.108 14.023 9.711 1.00 98.88 373 ASP A C 1
ATOM 2801 O O . ASP A 1 373 ? -3.429 14.987 9.353 1.00 98.88 373 ASP A O 1
ATOM 2805 N N . ILE A 1 374 ? -3.680 13.199 10.666 1.00 98.81 374 ILE A N 1
ATOM 2806 C CA . ILE A 1 374 ? -2.327 13.272 11.229 1.00 98.81 374 ILE A CA 1
ATOM 2807 C C . ILE A 1 374 ? -1.409 12.363 10.424 1.00 98.81 374 ILE A C 1
ATOM 2809 O O . ILE A 1 374 ? -1.583 11.146 10.442 1.00 98.81 374 ILE A O 1
ATOM 2813 N N . ASP A 1 375 ? -0.399 12.965 9.802 1.00 98.62 375 ASP A N 1
ATOM 2814 C CA . ASP A 1 375 ? 0.574 12.293 8.943 1.00 98.62 375 ASP A CA 1
ATOM 2815 C C . ASP A 1 375 ? 2.001 12.496 9.481 1.00 98.62 375 ASP A C 1
ATOM 2817 O O . ASP A 1 375 ? 2.851 13.187 8.916 1.00 98.62 375 ASP A O 1
ATOM 2821 N N . TYR A 1 376 ? 2.232 11.995 10.698 1.00 98.44 376 TYR A N 1
ATOM 2822 C CA . TYR A 1 376 ? 3.514 12.140 11.393 1.00 98.44 376 TYR A CA 1
ATOM 2823 C C . TYR A 1 376 ? 4.394 10.930 11.123 1.00 98.44 376 TYR A C 1
ATOM 2825 O O . TYR A 1 376 ? 4.296 9.899 11.789 1.00 98.44 376 TYR A O 1
ATOM 2833 N N . GLU A 1 377 ? 5.265 11.088 10.133 1.00 96.44 377 GLU A N 1
ATOM 2834 C CA . GLU A 1 377 ? 6.139 10.038 9.613 1.00 96.44 377 GLU A CA 1
ATOM 2835 C C . GLU A 1 377 ? 7.575 10.099 10.161 1.00 96.44 377 GLU A C 1
ATOM 2837 O O . GLU A 1 377 ? 8.288 9.093 10.146 1.00 96.44 377 GLU A O 1
ATOM 2842 N N . GLY A 1 378 ? 8.011 11.249 10.692 1.00 94.38 378 GLY A N 1
ATOM 2843 C CA . GLY A 1 378 ? 9.407 11.498 11.072 1.00 94.38 378 GLY A CA 1
ATOM 2844 C C . GLY A 1 378 ? 9.993 10.419 11.985 1.00 94.38 378 GLY A C 1
ATOM 2845 O O . GLY A 1 378 ? 11.028 9.827 11.673 1.00 94.38 378 GLY A O 1
ATOM 2846 N N . PHE A 1 379 ? 9.287 10.051 13.056 1.00 94.75 379 PHE A N 1
ATOM 2847 C CA . PHE A 1 379 ? 9.769 9.018 13.979 1.00 94.75 379 PHE A CA 1
ATOM 2848 C C . PHE A 1 379 ? 9.801 7.594 13.391 1.00 94.75 379 PHE A C 1
ATOM 2850 O O . PHE A 1 379 ? 10.453 6.711 13.948 1.00 94.75 379 PHE A O 1
ATOM 2857 N N . ALA A 1 380 ? 9.123 7.337 12.271 1.00 93.38 380 ALA A N 1
ATOM 2858 C CA . ALA A 1 380 ? 9.127 6.033 11.611 1.00 93.38 380 ALA A CA 1
ATOM 2859 C C . ALA A 1 380 ? 10.194 5.902 10.513 1.00 93.38 380 ALA A C 1
ATOM 2861 O O . ALA A 1 380 ? 10.614 4.781 10.214 1.00 93.38 380 ALA A O 1
ATOM 2862 N N . PHE A 1 381 ? 10.631 7.013 9.913 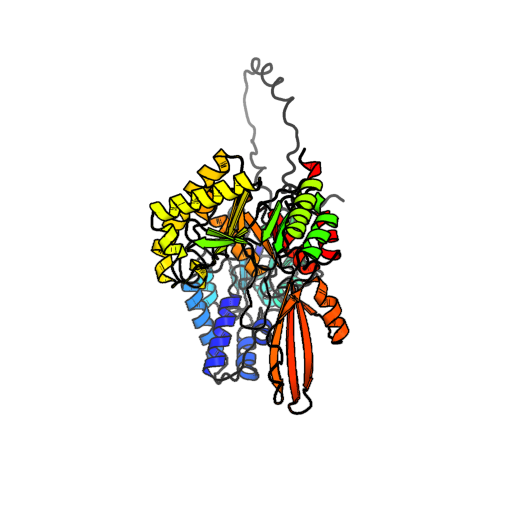1.00 93.06 381 PHE A N 1
ATOM 2863 C CA . PHE A 1 381 ? 11.582 7.000 8.792 1.00 93.06 381 PHE A CA 1
ATOM 2864 C C . PHE A 1 381 ? 12.918 7.686 9.079 1.00 93.06 381 PHE A C 1
ATOM 2866 O O . PHE A 1 381 ? 13.906 7.370 8.418 1.00 93.06 381 PHE A O 1
ATOM 2873 N N . VAL A 1 382 ? 12.964 8.608 10.041 1.00 93.56 382 VAL A N 1
ATOM 2874 C CA . VAL A 1 382 ? 14.151 9.419 10.355 1.00 93.56 382 VAL A CA 1
ATOM 2875 C C . VAL A 1 382 ? 14.777 9.007 11.689 1.00 93.56 382 VAL A C 1
ATOM 2877 O O . VAL A 1 382 ? 16.005 8.999 11.824 1.00 93.56 382 VAL A O 1
ATOM 2880 N N . ASP A 1 383 ? 13.952 8.654 12.675 1.00 93.62 383 ASP A N 1
ATOM 2881 C CA . ASP A 1 383 ? 14.430 8.258 14.001 1.00 93.62 383 ASP A CA 1
ATOM 2882 C C . ASP A 1 383 ? 14.988 6.831 14.023 1.00 93.62 383 ASP A C 1
ATOM 2884 O O . ASP A 1 383 ? 14.722 6.000 13.155 1.00 93.62 383 ASP A O 1
ATOM 2888 N N . ASP A 1 384 ? 15.778 6.534 15.055 1.00 91.62 384 ASP A N 1
ATOM 2889 C CA . ASP A 1 384 ? 16.348 5.202 15.232 1.00 91.62 384 ASP A CA 1
ATOM 2890 C C . ASP A 1 384 ? 15.266 4.218 15.684 1.00 91.62 384 ASP A C 1
ATOM 2892 O O . ASP A 1 384 ? 14.544 4.487 16.639 1.00 91.62 384 ASP A O 1
ATOM 2896 N N . TYR A 1 385 ? 15.224 3.028 15.082 1.00 91.38 385 TYR A N 1
ATOM 2897 C CA . TYR A 1 385 ? 14.261 1.966 15.414 1.00 91.38 385 TYR A CA 1
ATOM 2898 C C . TYR A 1 385 ? 14.152 1.667 16.926 1.00 91.38 385 TYR A C 1
ATOM 2900 O O . TYR A 1 385 ? 13.079 1.362 17.440 1.00 91.38 385 TYR A O 1
ATOM 2908 N N . ALA A 1 386 ? 15.252 1.800 17.675 1.00 92.50 386 ALA A N 1
ATOM 2909 C CA . ALA A 1 386 ? 15.267 1.597 19.125 1.00 92.50 386 ALA A CA 1
ATOM 2910 C C . ALA A 1 386 ? 14.404 2.609 19.915 1.00 92.50 386 ALA A C 1
ATOM 2912 O O . ALA A 1 386 ? 14.060 2.341 21.066 1.00 92.50 386 ALA A O 1
ATOM 2913 N N . SER A 1 387 ? 14.041 3.757 19.328 1.00 95.31 387 SER A N 1
ATOM 2914 C CA . SER A 1 387 ? 13.175 4.766 19.955 1.00 95.31 387 SER A CA 1
ATOM 2915 C C . SER A 1 387 ? 11.694 4.370 19.951 1.00 95.31 387 SER A C 1
ATOM 2917 O O . SER A 1 387 ? 10.879 4.997 20.631 1.00 95.31 387 SER A O 1
ATOM 2919 N N . TRP A 1 388 ? 11.308 3.346 19.189 1.00 96.75 388 TRP A N 1
ATOM 2920 C CA . TRP A 1 388 ? 9.899 3.041 18.951 1.00 96.75 388 TRP A CA 1
ATOM 2921 C C . TRP A 1 388 ? 9.177 2.529 20.196 1.00 96.75 388 TRP A C 1
ATOM 2923 O O . TRP A 1 388 ? 8.021 2.888 20.408 1.00 96.75 388 TRP A O 1
ATOM 2933 N N . GLU A 1 389 ? 9.862 1.788 21.072 1.00 95.81 389 GLU A N 1
ATOM 2934 C CA . GLU A 1 389 ? 9.290 1.319 22.346 1.00 95.81 389 GLU A CA 1
ATOM 2935 C C . GLU A 1 389 ? 8.837 2.475 23.250 1.00 95.81 389 GLU A C 1
ATOM 2937 O O . GLU A 1 389 ? 7.812 2.387 23.926 1.00 95.81 389 GLU A O 1
ATOM 2942 N N . THR A 1 390 ? 9.570 3.592 23.251 1.00 97.12 390 THR A N 1
ATOM 2943 C CA . THR A 1 390 ? 9.224 4.775 24.054 1.00 97.12 390 THR A CA 1
ATOM 2944 C C . THR A 1 390 ? 8.296 5.728 23.304 1.00 97.12 390 THR A C 1
ATOM 2946 O O . THR A 1 390 ? 7.454 6.381 23.922 1.00 97.12 390 THR A O 1
ATOM 2949 N N . THR A 1 391 ? 8.401 5.799 21.977 1.00 98.31 391 THR A N 1
ATOM 2950 C CA . THR A 1 391 ? 7.580 6.686 21.138 1.00 98.31 391 THR A CA 1
ATOM 2951 C C . THR A 1 391 ? 6.143 6.184 21.016 1.00 98.31 391 THR A C 1
ATOM 2953 O O . THR A 1 391 ? 5.201 6.950 21.222 1.00 98.31 391 THR A O 1
ATOM 2956 N N . ARG A 1 392 ? 5.954 4.882 20.776 1.00 98.25 392 ARG A N 1
ATOM 2957 C CA . ARG A 1 392 ? 4.649 4.228 20.587 1.00 98.25 392 ARG A CA 1
ATOM 2958 C C . ARG A 1 392 ? 3.610 4.544 21.680 1.00 98.25 392 ARG A C 1
ATOM 2960 O O . ARG A 1 392 ? 2.500 4.948 21.332 1.00 98.25 392 ARG A O 1
ATOM 2967 N N . PRO A 1 393 ? 3.889 4.412 22.994 1.00 98.50 393 PRO A N 1
ATOM 2968 C CA . PRO A 1 393 ? 2.900 4.761 24.018 1.00 98.50 393 PRO A CA 1
ATOM 2969 C C . PRO A 1 393 ? 2.577 6.264 24.055 1.00 98.50 393 PRO A C 1
ATOM 2971 O O . PRO A 1 393 ? 1.427 6.633 24.292 1.00 98.50 393 PRO A O 1
ATOM 2974 N N . ASN A 1 394 ? 3.551 7.139 23.785 1.00 98.75 394 ASN A N 1
ATOM 2975 C CA . ASN A 1 394 ? 3.338 8.591 23.753 1.00 98.75 394 ASN A CA 1
ATOM 2976 C C . ASN A 1 394 ? 2.486 9.023 22.555 1.00 98.75 394 ASN A C 1
ATOM 2978 O O . ASN A 1 394 ? 1.597 9.864 22.700 1.00 98.75 394 ASN A O 1
ATOM 2982 N N . TRP A 1 395 ? 2.697 8.383 21.405 1.00 98.69 395 TRP A N 1
ATOM 2983 C CA . TRP A 1 395 ? 1.846 8.501 20.226 1.00 98.69 395 TRP A CA 1
ATOM 2984 C C . TRP A 1 395 ? 0.383 8.158 20.537 1.00 98.69 395 TRP A C 1
ATOM 2986 O O . TRP A 1 395 ? -0.518 8.952 20.264 1.00 98.69 395 TRP A O 1
ATOM 2996 N N . VAL A 1 396 ? 0.136 7.031 21.209 1.00 98.81 396 VAL A N 1
ATOM 2997 C CA . VAL A 1 396 ? -1.221 6.618 21.609 1.00 98.81 396 VAL A CA 1
ATOM 2998 C C . VAL A 1 396 ? -1.864 7.615 22.579 1.00 98.81 396 VAL A C 1
ATOM 3000 O O . VAL A 1 396 ? -3.054 7.920 22.455 1.00 98.81 396 VAL A O 1
ATOM 3003 N N . ILE A 1 397 ? -1.102 8.144 23.544 1.00 98.88 397 ILE A N 1
ATOM 3004 C CA . ILE A 1 397 ? -1.599 9.170 24.474 1.00 98.88 397 ILE A CA 1
ATOM 3005 C C . ILE A 1 397 ? -1.996 10.434 23.707 1.00 98.88 397 ILE A C 1
ATOM 3007 O O . ILE A 1 397 ? -3.083 10.966 23.943 1.00 98.88 397 ILE A O 1
ATOM 3011 N N . PHE A 1 398 ? -1.148 10.894 22.786 1.00 98.88 398 PHE A N 1
ATOM 3012 C CA . PHE A 1 398 ? -1.431 12.049 21.939 1.00 98.88 398 PHE A CA 1
ATOM 3013 C C . PHE A 1 398 ? -2.718 11.862 21.137 1.00 98.88 398 PHE A C 1
ATOM 3015 O O . PHE A 1 398 ? -3.620 12.689 21.264 1.00 98.88 398 PHE A O 1
ATOM 3022 N N . LEU A 1 399 ? -2.852 10.756 20.397 1.00 98.94 399 LEU A N 1
ATOM 3023 C CA . LEU A 1 399 ? -4.046 10.494 19.595 1.00 98.94 399 LEU A CA 1
ATOM 3024 C C . LEU A 1 399 ? -5.312 10.447 20.450 1.00 98.94 399 LEU A C 1
ATOM 3026 O O . LEU A 1 399 ? -6.328 11.016 20.067 1.00 98.94 399 LEU A O 1
ATOM 3030 N N . ARG A 1 400 ? -5.267 9.826 21.636 1.00 98.88 400 ARG A N 1
ATOM 3031 C CA . ARG A 1 400 ? -6.432 9.752 22.533 1.00 98.88 400 ARG A CA 1
ATOM 3032 C C . ARG A 1 400 ? -6.884 11.131 23.005 1.00 98.88 400 ARG A C 1
ATOM 3034 O O . ARG A 1 400 ? -8.081 11.424 23.029 1.00 98.88 400 ARG A O 1
ATOM 3041 N N . GLN A 1 401 ? -5.929 11.968 23.404 1.00 98.88 401 GLN A N 1
ATOM 3042 C CA . GLN A 1 401 ? -6.207 13.326 23.864 1.00 98.88 401 GLN A CA 1
ATOM 3043 C C . GLN A 1 401 ? -6.688 14.216 22.709 1.00 98.88 401 GLN A C 1
ATOM 3045 O O . GLN A 1 401 ? -7.642 14.977 22.883 1.00 98.88 401 GLN A O 1
ATOM 3050 N N . LEU A 1 402 ? -6.086 14.079 21.525 1.00 98.88 402 LEU A N 1
ATOM 3051 C CA . LEU A 1 402 ? -6.496 14.803 20.328 1.00 98.88 402 LEU A CA 1
ATOM 3052 C C . LEU A 1 402 ? -7.901 14.394 19.871 1.00 98.88 402 LEU A C 1
ATOM 3054 O O . LEU A 1 402 ? -8.735 15.275 19.688 1.00 98.88 402 LEU A O 1
ATOM 3058 N N . ALA A 1 403 ? -8.192 13.093 19.774 1.00 98.88 403 ALA A N 1
ATOM 3059 C CA . ALA A 1 403 ? -9.516 12.573 19.423 1.00 98.88 403 ALA A CA 1
ATOM 3060 C C . ALA A 1 403 ? -10.588 13.150 20.349 1.00 98.88 403 ALA A C 1
ATOM 3062 O O . ALA A 1 403 ? -11.563 13.727 19.887 1.00 98.88 403 ALA A O 1
ATOM 3063 N N . THR A 1 404 ? -10.345 13.112 21.664 1.00 98.75 404 THR A N 1
ATOM 3064 C CA . THR A 1 404 ? -11.257 13.695 22.660 1.00 98.75 404 THR A CA 1
ATOM 3065 C C . THR A 1 404 ? -11.521 15.181 22.384 1.00 98.75 404 THR A C 1
ATOM 3067 O O . THR A 1 404 ? -12.663 15.633 22.444 1.00 98.75 404 THR A O 1
ATOM 3070 N N . SER A 1 405 ? -10.473 15.949 22.063 1.00 98.62 405 SER A N 1
ATOM 3071 C CA . SER A 1 405 ? -10.583 17.382 21.764 1.00 98.62 405 SER A CA 1
ATOM 3072 C C . SER A 1 405 ? -11.348 17.658 20.461 1.00 98.62 405 SER A C 1
ATOM 3074 O O . SER A 1 405 ? -12.183 18.566 20.423 1.00 98.62 405 SER A O 1
ATOM 3076 N N . LEU A 1 406 ? -11.090 16.885 19.403 1.00 98.81 406 LEU A N 1
ATOM 3077 C CA . LEU A 1 406 ? -11.733 17.048 18.096 1.00 98.81 406 LEU A CA 1
ATOM 3078 C C . LEU A 1 406 ? -13.191 16.572 18.114 1.00 98.81 406 LEU A C 1
ATOM 3080 O O . LEU A 1 406 ? -14.078 17.318 17.699 1.00 98.81 406 LEU A O 1
ATOM 3084 N N . HIS A 1 407 ? -13.475 15.408 18.702 1.00 98.62 407 HIS A N 1
ATOM 3085 C CA . HIS A 1 407 ? -14.835 14.873 18.828 1.00 98.62 407 HIS A CA 1
ATOM 3086 C C . HIS A 1 407 ? -15.742 15.782 19.660 1.00 98.62 407 HIS A C 1
ATOM 3088 O O . HIS A 1 407 ? -16.906 15.966 19.310 1.00 98.62 407 HIS A O 1
ATOM 3094 N N . ALA A 1 408 ? -15.214 16.439 20.701 1.00 98.06 408 ALA A N 1
ATOM 3095 C CA . ALA A 1 408 ? -15.959 17.446 21.468 1.00 98.06 408 ALA A CA 1
ATOM 3096 C C . ALA A 1 408 ? -16.399 18.662 20.625 1.00 98.06 408 ALA A C 1
ATOM 3098 O O . ALA A 1 408 ? -17.283 19.411 21.038 1.00 98.06 408 ALA A O 1
ATOM 3099 N N . ARG A 1 409 ? -15.794 18.858 19.448 1.00 96.81 409 ARG A N 1
ATOM 3100 C CA . ARG A 1 409 ? -16.125 19.901 18.465 1.00 96.81 409 ARG A CA 1
ATOM 3101 C C . ARG A 1 409 ? -16.895 19.356 17.257 1.00 96.81 409 ARG A C 1
ATOM 3103 O O . ARG A 1 409 ? -17.166 20.111 16.332 1.00 96.81 409 ARG A O 1
ATOM 3110 N N . GLY A 1 410 ? -17.238 18.066 17.249 1.00 97.62 410 GLY A N 1
ATOM 3111 C CA . GLY A 1 410 ? -17.853 17.394 16.102 1.00 97.62 410 GLY A CA 1
ATOM 3112 C C . GLY A 1 410 ? -16.894 17.145 14.931 1.00 97.62 410 GLY A C 1
ATOM 3113 O O . GLY A 1 410 ? -17.359 16.821 13.843 1.00 97.62 410 GLY A O 1
ATOM 3114 N N . ALA A 1 411 ? -15.583 17.291 15.143 1.00 98.50 411 ALA A N 1
ATOM 3115 C CA . ALA A 1 411 ? -14.559 17.087 14.125 1.00 98.50 411 ALA A CA 1
ATOM 3116 C C . ALA A 1 411 ? -13.952 15.680 14.214 1.00 98.50 411 ALA A C 1
ATOM 3118 O O . ALA A 1 411 ? -13.809 15.127 15.306 1.00 98.50 411 ALA A O 1
ATOM 3119 N N . ARG A 1 412 ? -13.570 15.119 13.065 1.00 98.38 412 ARG A N 1
ATOM 3120 C CA . ARG A 1 412 ? -12.970 13.779 12.945 1.00 98.38 412 ARG A CA 1
ATOM 3121 C C . ARG A 1 412 ? -11.465 13.798 13.220 1.00 98.38 412 ARG A C 1
ATOM 3123 O O . ARG A 1 412 ? -10.789 14.783 12.922 1.00 98.38 412 ARG A O 1
ATOM 3130 N N . LEU A 1 413 ? -10.934 12.680 13.703 1.00 98.88 413 LEU A N 1
ATOM 3131 C CA . LEU A 1 413 ? -9.506 12.384 13.703 1.00 98.88 413 LEU A CA 1
ATOM 3132 C C . LEU A 1 413 ? -9.223 11.213 12.763 1.00 98.88 413 LEU A C 1
ATOM 3134 O O . LEU A 1 413 ? -9.653 10.086 13.007 1.00 98.88 413 LEU A O 1
ATOM 3138 N N . VAL A 1 414 ? -8.458 11.488 11.717 1.00 98.81 414 VAL A N 1
ATOM 3139 C CA . VAL A 1 414 ? -7.896 10.505 10.794 1.00 98.81 414 VAL A CA 1
ATOM 3140 C C . VAL A 1 414 ? -6.392 10.430 11.038 1.00 98.81 414 VAL A C 1
ATOM 3142 O O . VAL A 1 414 ? -5.775 11.396 11.491 1.00 98.81 414 VAL A O 1
ATOM 3145 N N . VAL A 1 415 ? -5.800 9.268 10.793 1.00 98.75 415 VAL A N 1
ATOM 3146 C CA . VAL A 1 415 ? -4.354 9.085 10.889 1.00 98.75 415 VAL A CA 1
ATOM 3147 C C . VAL A 1 415 ? -3.838 8.359 9.657 1.00 98.75 415 VAL A C 1
ATOM 3149 O O . VAL A 1 415 ? -4.375 7.312 9.294 1.00 98.75 415 VAL A O 1
ATOM 3152 N N . SER A 1 416 ? -2.801 8.905 9.034 1.00 98.69 416 SER A N 1
ATOM 3153 C CA . SER A 1 416 ? -2.093 8.294 7.913 1.00 98.69 416 SER A CA 1
ATOM 3154 C C . SER A 1 416 ? -0.820 7.642 8.427 1.00 98.69 416 SER A C 1
ATOM 3156 O O . SER A 1 416 ? -0.052 8.244 9.176 1.00 98.69 416 SER A O 1
ATOM 3158 N N . VAL A 1 417 ? -0.658 6.352 8.130 1.00 98.38 417 VAL A N 1
ATOM 3159 C CA . VAL A 1 417 ? 0.419 5.536 8.697 1.00 98.38 417 VAL A CA 1
ATOM 3160 C C . VAL A 1 417 ? 0.972 4.542 7.673 1.00 98.38 417 VAL A C 1
ATOM 3162 O O . VAL A 1 417 ? 0.219 3.995 6.859 1.00 98.38 417 VAL A O 1
ATOM 3165 N N . PRO A 1 418 ? 2.278 4.237 7.723 1.00 96.62 418 PRO A N 1
ATOM 3166 C CA . PRO A 1 418 ? 2.857 3.145 6.957 1.00 96.62 418 PRO A CA 1
ATOM 3167 C C . PRO A 1 418 ? 2.275 1.783 7.372 1.00 96.62 418 PRO A C 1
ATOM 3169 O O . PRO A 1 418 ? 1.749 1.632 8.485 1.00 96.62 418 PRO A O 1
ATOM 3172 N N . PRO A 1 419 ? 2.398 0.761 6.511 1.00 95.69 419 PRO A N 1
ATOM 3173 C CA . PRO A 1 419 ? 1.856 -0.557 6.789 1.00 95.69 419 PRO A CA 1
ATOM 3174 C C . PRO A 1 419 ? 2.645 -1.308 7.872 1.00 95.69 419 PRO A C 1
ATOM 3176 O O . PRO A 1 419 ? 3.853 -1.120 8.070 1.00 95.69 419 PRO A O 1
ATOM 3179 N N . ILE A 1 420 ? 1.931 -2.211 8.540 1.00 96.06 420 ILE A N 1
ATOM 3180 C CA . ILE A 1 420 ? 2.484 -3.322 9.323 1.00 96.06 420 ILE A CA 1
ATOM 3181 C C . ILE A 1 420 ? 2.246 -4.636 8.569 1.00 96.06 420 ILE A C 1
ATOM 3183 O O . ILE A 1 420 ? 1.372 -4.696 7.704 1.00 96.06 420 ILE A O 1
ATOM 3187 N N . TYR A 1 421 ? 3.008 -5.680 8.891 1.00 92.00 421 TYR A N 1
ATOM 3188 C CA . TYR A 1 421 ? 2.889 -7.002 8.251 1.00 92.00 421 TYR A CA 1
ATOM 3189 C C . TYR A 1 421 ? 2.475 -8.120 9.211 1.00 92.00 421 TYR A C 1
ATOM 3191 O O . TYR A 1 421 ? 2.055 -9.183 8.762 1.00 92.00 421 TYR A O 1
ATOM 3199 N N . ASP A 1 422 ? 2.549 -7.857 10.513 1.00 90.88 422 ASP A N 1
ATOM 3200 C CA . ASP A 1 422 ? 2.034 -8.686 11.598 1.00 90.88 422 ASP A CA 1
ATOM 3201 C C . ASP A 1 422 ? 1.984 -7.850 12.895 1.00 90.88 422 ASP A C 1
ATOM 3203 O O . ASP A 1 422 ? 2.347 -6.668 12.914 1.00 90.88 422 ASP A O 1
ATOM 3207 N N . THR A 1 423 ? 1.533 -8.460 13.994 1.00 91.88 423 THR A N 1
ATOM 3208 C CA . THR A 1 423 ? 1.422 -7.811 15.310 1.00 91.88 423 THR A CA 1
ATOM 3209 C C . THR A 1 423 ? 2.593 -8.107 16.260 1.00 91.88 423 THR A C 1
ATOM 3211 O O . THR A 1 423 ? 2.516 -7.760 17.441 1.00 91.88 423 THR A O 1
ATOM 3214 N N . GLU A 1 424 ? 3.660 -8.767 15.796 1.00 90.75 424 GLU A N 1
ATOM 3215 C CA . GLU A 1 424 ? 4.731 -9.328 16.640 1.00 90.75 424 GLU A CA 1
ATOM 3216 C C . GLU A 1 424 ? 5.762 -8.285 17.114 1.00 90.75 424 GLU A C 1
ATOM 3218 O O . GLU A 1 424 ? 6.472 -8.527 18.091 1.00 90.75 424 GLU A O 1
ATOM 3223 N N . ARG A 1 425 ? 5.792 -7.096 16.491 1.00 92.69 425 ARG A N 1
ATOM 3224 C CA . ARG A 1 425 ? 6.685 -5.960 16.818 1.00 92.69 425 ARG A CA 1
ATOM 3225 C C . ARG A 1 425 ? 8.175 -6.289 16.697 1.00 92.69 425 ARG A C 1
ATOM 3227 O O . ARG A 1 425 ? 8.995 -5.889 17.525 1.00 92.69 425 ARG A O 1
ATOM 3234 N N . THR A 1 426 ? 8.534 -7.008 15.646 1.00 89.38 426 THR A N 1
ATOM 3235 C CA . THR A 1 426 ? 9.921 -7.265 15.258 1.00 89.38 426 THR A CA 1
ATOM 3236 C C . THR A 1 426 ? 10.349 -6.298 14.146 1.00 89.38 426 THR A C 1
ATOM 3238 O O . THR A 1 426 ? 9.513 -5.565 13.605 1.00 89.38 426 THR A O 1
ATOM 3241 N N . PRO A 1 427 ? 11.644 -6.257 13.777 1.00 84.12 427 PRO A N 1
ATOM 3242 C CA . PRO A 1 427 ? 12.097 -5.457 12.638 1.00 84.12 427 PRO A CA 1
ATOM 3243 C C . PRO A 1 427 ? 11.380 -5.804 11.324 1.00 84.12 427 PRO A C 1
ATOM 3245 O O . PRO A 1 427 ? 11.279 -4.962 10.434 1.00 84.12 427 PRO A O 1
ATOM 3248 N N . GLU A 1 428 ? 10.859 -7.026 11.213 1.00 87.00 428 GLU A N 1
ATOM 3249 C CA . GLU A 1 428 ? 10.124 -7.535 10.057 1.00 87.00 428 GLU A CA 1
ATOM 3250 C C . GLU A 1 428 ? 8.629 -7.179 10.074 1.00 87.00 428 GLU A C 1
ATOM 3252 O O . GLU A 1 428 ? 8.002 -7.219 9.020 1.00 87.00 428 GLU A O 1
ATOM 3257 N N . SER A 1 429 ? 8.061 -6.756 11.211 1.00 87.50 429 SER A N 1
ATOM 3258 C CA . SER A 1 429 ? 6.627 -6.435 11.356 1.00 87.50 429 SER A CA 1
ATOM 3259 C C . SER A 1 429 ? 6.185 -5.147 10.641 1.00 87.50 429 SER A C 1
ATOM 3261 O O . SER A 1 429 ? 5.032 -4.732 10.766 1.00 87.50 429 SER A O 1
ATOM 3263 N N . GLY A 1 430 ? 7.077 -4.463 9.921 1.00 92.00 430 GLY A N 1
ATOM 3264 C CA . GLY A 1 430 ? 6.816 -3.149 9.326 1.00 92.00 430 GLY A CA 1
ATOM 3265 C C . GLY A 1 430 ? 6.979 -2.008 10.337 1.00 92.00 430 GLY A C 1
ATOM 3266 O O . GLY A 1 430 ? 7.876 -2.036 11.182 1.00 92.00 430 GLY A O 1
ATOM 3267 N N . ARG A 1 431 ? 6.150 -0.959 10.253 1.00 94.25 431 ARG A N 1
ATOM 3268 C CA . ARG A 1 431 ? 6.267 0.232 11.123 1.00 94.25 431 ARG A CA 1
ATOM 3269 C C . ARG A 1 431 ? 5.436 0.108 12.406 1.00 94.25 431 ARG A C 1
ATOM 3271 O O . ARG A 1 431 ? 4.531 0.893 12.660 1.00 94.25 431 ARG A O 1
ATOM 3278 N N . TRP A 1 432 ? 5.752 -0.865 13.257 1.00 95.44 432 TRP A N 1
ATOM 3279 C CA . TRP A 1 432 ? 4.955 -1.167 14.460 1.00 95.44 432 TRP A CA 1
ATOM 3280 C C . TRP A 1 432 ? 4.969 -0.082 15.560 1.00 95.44 432 TRP A C 1
ATOM 3282 O O . TRP A 1 432 ? 4.214 -0.196 16.532 1.00 95.44 432 TRP A O 1
ATOM 3292 N N . VAL A 1 433 ? 5.775 0.984 15.424 1.00 97.62 433 VAL A N 1
ATOM 3293 C CA . VAL A 1 433 ? 5.668 2.198 16.265 1.00 97.62 433 VAL A CA 1
ATOM 3294 C C . VAL A 1 433 ? 4.252 2.776 16.255 1.00 97.62 433 VAL A C 1
ATOM 3296 O O . VAL A 1 433 ? 3.792 3.314 17.264 1.00 97.62 433 VAL A O 1
ATOM 3299 N N . TYR A 1 434 ? 3.531 2.595 15.148 1.00 98.31 434 TYR A N 1
ATOM 3300 C CA . TYR A 1 434 ? 2.110 2.879 15.055 1.00 98.31 434 TYR A CA 1
ATOM 3301 C C . TYR A 1 434 ? 1.318 1.717 15.662 1.00 98.31 434 TYR A C 1
ATOM 3303 O O . TYR A 1 434 ? 1.249 0.616 15.120 1.00 98.31 434 TYR A O 1
ATOM 3311 N N . ASP A 1 435 ? 0.708 1.956 16.820 1.00 97.75 435 ASP A N 1
ATOM 3312 C CA . ASP A 1 435 ? -0.106 0.965 17.525 1.00 97.75 435 ASP A CA 1
ATOM 3313 C C . ASP A 1 435 ? -1.490 0.818 16.875 1.00 97.75 435 ASP A C 1
ATOM 3315 O O . ASP A 1 435 ? -2.445 1.451 17.320 1.00 97.75 435 ASP A O 1
ATOM 3319 N N . TYR A 1 436 ? -1.605 0.005 15.821 1.00 98.25 436 TYR A N 1
ATOM 3320 C CA . TYR A 1 436 ? -2.858 -0.168 15.068 1.00 98.25 436 TYR A CA 1
ATOM 3321 C C . TYR A 1 436 ? -4.051 -0.529 15.961 1.00 98.25 436 TYR A C 1
ATOM 3323 O O . TYR A 1 436 ? -5.110 0.078 15.819 1.00 98.25 436 TYR A O 1
ATOM 3331 N N . ALA A 1 437 ? -3.866 -1.428 16.932 1.00 97.69 437 ALA A N 1
ATOM 3332 C CA . ALA A 1 437 ? -4.919 -1.813 17.870 1.00 97.69 437 ALA A CA 1
ATOM 3333 C C . ALA A 1 437 ? -5.423 -0.613 18.686 1.00 97.69 437 ALA A C 1
ATOM 3335 O O . ALA A 1 437 ? -6.621 -0.322 18.722 1.00 97.69 437 ALA A O 1
ATOM 3336 N N . ALA A 1 438 ? -4.507 0.139 19.307 1.00 98.31 438 ALA A N 1
ATOM 3337 C CA . ALA A 1 438 ? -4.892 1.307 20.092 1.00 98.31 438 ALA A CA 1
ATOM 3338 C C . ALA A 1 438 ? -5.453 2.438 19.220 1.00 98.31 438 ALA A C 1
ATOM 3340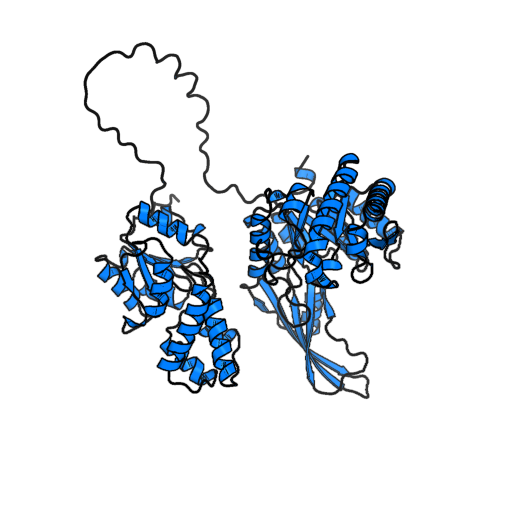 O O . ALA A 1 438 ? -6.424 3.077 19.622 1.00 98.31 438 ALA A O 1
ATOM 3341 N N . MET A 1 439 ? -4.874 2.675 18.038 1.00 98.44 439 MET A N 1
ATOM 3342 C CA . MET A 1 439 ? -5.381 3.650 17.072 1.00 98.44 439 MET A CA 1
ATOM 3343 C C . MET A 1 439 ? -6.812 3.304 16.665 1.00 98.44 439 MET A C 1
ATOM 3345 O O . MET A 1 439 ? -7.677 4.171 16.754 1.00 98.44 439 MET A O 1
ATOM 3349 N N . GLY A 1 440 ? -7.096 2.044 16.324 1.00 98.19 440 GLY A N 1
ATOM 3350 C CA . GLY A 1 440 ? -8.429 1.585 15.923 1.00 98.19 440 GLY A CA 1
ATOM 3351 C C . GLY A 1 440 ? -9.491 1.840 16.995 1.00 98.19 440 GLY A C 1
ATOM 3352 O O . GLY A 1 440 ? -10.625 2.193 16.682 1.00 98.19 440 GLY A O 1
ATOM 3353 N N . ALA A 1 441 ? -9.119 1.786 18.274 1.00 98.19 441 ALA A N 1
ATOM 3354 C CA . ALA A 1 441 ? -10.012 2.123 19.383 1.00 98.19 441 ALA A CA 1
ATOM 3355 C C . ALA A 1 441 ? -10.202 3.640 19.618 1.00 98.19 441 ALA A C 1
ATOM 3357 O O . ALA A 1 441 ? -11.065 4.031 20.403 1.00 98.19 441 ALA A O 1
ATOM 3358 N N . ILE A 1 442 ? -9.391 4.501 18.994 1.00 98.62 442 ILE A N 1
ATOM 3359 C CA . ILE A 1 442 ? -9.334 5.949 19.260 1.00 98.62 442 ILE A CA 1
ATOM 3360 C C . ILE A 1 442 ? -9.839 6.778 18.076 1.00 98.62 442 ILE A C 1
ATOM 3362 O O . ILE A 1 442 ? -10.676 7.658 18.263 1.00 98.62 442 ILE A O 1
ATOM 3366 N N . VAL A 1 443 ? -9.282 6.548 16.886 1.00 98.75 443 VAL A N 1
ATOM 3367 C CA . VAL A 1 443 ? -9.474 7.419 15.719 1.00 98.75 443 VAL A CA 1
ATOM 3368 C C . VAL A 1 443 ? -10.732 7.041 14.937 1.00 98.75 443 VAL A C 1
ATOM 3370 O O . VAL A 1 443 ? -11.277 5.943 15.106 1.00 98.75 443 VAL A O 1
ATOM 3373 N N . ASP A 1 444 ? -11.194 7.943 14.072 1.00 98.69 444 ASP A N 1
ATOM 3374 C CA . ASP A 1 444 ? -12.293 7.675 13.144 1.00 98.69 444 ASP A CA 1
ATOM 3375 C C . ASP A 1 444 ? -11.839 6.761 12.004 1.00 98.69 444 ASP A C 1
ATOM 3377 O O . ASP A 1 444 ? -12.548 5.818 11.660 1.00 98.69 444 ASP A O 1
ATOM 3381 N N . ASN A 1 445 ? -10.650 7.012 11.443 1.00 98.44 445 ASN A N 1
ATOM 3382 C CA . ASN A 1 445 ? -10.083 6.203 10.366 1.00 98.44 445 ASN A CA 1
ATOM 3383 C C . ASN A 1 445 ? -8.558 6.089 10.457 1.00 98.44 445 ASN A C 1
ATOM 3385 O O . ASN A 1 445 ? -7.875 7.045 10.822 1.00 98.44 445 ASN A O 1
ATOM 3389 N N . ILE A 1 446 ? -8.043 4.928 10.049 1.00 98.81 446 ILE A N 1
ATOM 3390 C CA . ILE A 1 446 ? -6.619 4.674 9.814 1.00 98.81 446 ILE A CA 1
ATOM 3391 C C . ILE A 1 446 ? -6.421 4.526 8.308 1.00 98.81 446 ILE A C 1
ATOM 3393 O O . ILE A 1 446 ? -6.957 3.597 7.704 1.00 98.81 446 ILE A O 1
ATOM 3397 N N . ARG A 1 447 ? -5.648 5.425 7.704 1.00 98.69 447 ARG A N 1
ATOM 3398 C CA . ARG A 1 447 ? -5.250 5.364 6.299 1.00 98.69 447 ARG A CA 1
ATOM 3399 C C . ARG A 1 447 ? -3.911 4.644 6.185 1.00 98.69 447 ARG A C 1
ATOM 3401 O O . ARG A 1 447 ? -2.882 5.148 6.621 1.00 98.69 447 ARG A O 1
ATOM 3408 N N . ILE A 1 448 ? -3.945 3.447 5.610 1.00 98.62 448 ILE A N 1
ATOM 3409 C CA . ILE A 1 448 ? -2.767 2.608 5.391 1.00 98.62 448 ILE A CA 1
ATOM 3410 C C . ILE A 1 448 ? -2.081 3.087 4.116 1.00 98.62 448 ILE A C 1
ATOM 3412 O O . ILE A 1 448 ? -2.671 2.997 3.037 1.00 98.62 448 ILE A O 1
ATOM 3416 N N . MET A 1 449 ? -0.834 3.542 4.210 1.00 98.25 449 MET A N 1
ATOM 3417 C CA . MET A 1 449 ? -0.022 3.908 3.046 1.00 98.25 449 MET A CA 1
ATOM 3418 C C . MET A 1 449 ? 0.461 2.654 2.306 1.00 98.25 449 MET A C 1
ATOM 3420 O O . MET A 1 449 ? 1.612 2.241 2.406 1.00 98.25 449 MET A O 1
ATOM 3424 N N . GLY A 1 450 ? -0.456 2.003 1.588 1.00 95.75 450 GLY A N 1
ATOM 3425 C CA . GLY A 1 450 ? -0.223 0.780 0.817 1.00 95.75 450 GLY A CA 1
ATOM 3426 C C . GLY A 1 450 ? 0.534 1.021 -0.491 1.00 95.75 450 GLY A C 1
ATOM 3427 O O . GLY A 1 450 ? 0.121 0.511 -1.530 1.00 95.75 450 GLY A O 1
ATOM 3428 N N . TYR A 1 451 ? 1.605 1.813 -0.456 1.00 98.25 451 TYR A N 1
ATOM 3429 C CA . TYR A 1 451 ? 2.444 2.185 -1.597 1.00 98.25 451 TYR A CA 1
ATOM 3430 C C . TYR A 1 451 ? 3.883 2.504 -1.165 1.00 98.25 451 TYR A C 1
ATOM 3432 O O . TYR A 1 451 ? 4.236 2.321 -0.003 1.00 98.25 451 TYR A O 1
ATOM 3440 N N . ASP A 1 452 ? 4.720 2.927 -2.119 1.00 96.31 452 ASP A N 1
ATOM 3441 C CA . ASP A 1 452 ? 6.168 3.117 -1.960 1.00 96.31 452 ASP A CA 1
ATOM 3442 C C . ASP A 1 452 ? 6.915 1.834 -1.544 1.00 96.31 452 ASP A C 1
ATOM 3444 O O . ASP A 1 452 ? 7.880 1.862 -0.780 1.00 96.31 452 ASP A O 1
ATOM 3448 N N . TYR A 1 453 ? 6.507 0.694 -2.111 1.00 95.12 453 TYR A N 1
ATOM 3449 C CA . TYR A 1 453 ? 7.229 -0.574 -1.978 1.00 95.12 453 TYR A CA 1
ATOM 3450 C C . TYR A 1 453 ? 8.650 -0.478 -2.560 1.00 95.12 453 TYR A C 1
ATOM 3452 O O . TYR A 1 453 ? 9.631 -0.815 -1.895 1.00 95.12 453 TYR A O 1
ATOM 3460 N N . SER A 1 454 ? 8.770 0.039 -3.786 1.00 94.06 454 SER A N 1
ATOM 3461 C CA . SER A 1 454 ? 10.047 0.348 -4.432 1.00 94.06 454 SER A CA 1
ATOM 3462 C C . SER A 1 454 ? 10.276 1.859 -4.487 1.00 94.06 454 SER A C 1
ATOM 3464 O O . SER A 1 454 ? 9.531 2.604 -5.126 1.00 94.06 454 SER A O 1
ATOM 3466 N N . VAL A 1 455 ? 11.345 2.320 -3.826 1.00 90.44 455 VAL A N 1
ATOM 3467 C CA . VAL A 1 455 ? 11.742 3.740 -3.791 1.00 90.44 455 VAL A CA 1
ATOM 3468 C C . VAL A 1 455 ? 13.156 3.925 -4.338 1.00 90.44 455 VAL A C 1
ATOM 3470 O O . VAL A 1 455 ? 13.349 4.563 -5.374 1.00 90.44 455 VAL A O 1
ATOM 3473 N N . SER A 1 456 ? 14.153 3.355 -3.657 1.00 87.31 456 SER A N 1
ATOM 3474 C CA . SER A 1 456 ? 15.574 3.517 -3.993 1.00 87.31 456 SER A CA 1
ATOM 3475 C C . SER A 1 456 ? 16.023 2.667 -5.180 1.00 87.31 456 SER A C 1
ATOM 3477 O O . SER A 1 456 ? 16.954 3.052 -5.883 1.00 87.31 456 SER A O 1
ATOM 3479 N N . ALA A 1 457 ? 15.354 1.540 -5.414 1.00 90.75 457 ALA A N 1
ATOM 3480 C CA . ALA A 1 457 ? 15.622 0.626 -6.515 1.00 90.75 457 ALA A CA 1
ATOM 3481 C C . ALA A 1 457 ? 14.404 0.534 -7.452 1.00 90.75 457 ALA A C 1
ATOM 3483 O O . ALA A 1 457 ? 13.278 0.708 -6.973 1.00 90.75 457 ALA A O 1
ATOM 3484 N N . PRO A 1 458 ? 14.616 0.259 -8.753 1.00 93.00 458 PRO A N 1
ATOM 3485 C CA . PRO A 1 458 ? 13.534 -0.004 -9.696 1.00 93.00 458 PRO A CA 1
ATOM 3486 C C . PRO A 1 458 ? 12.655 -1.167 -9.243 1.00 93.00 458 PRO A C 1
ATOM 3488 O O . PRO A 1 458 ? 13.158 -2.181 -8.754 1.00 93.00 458 PRO A O 1
ATOM 3491 N N . GLY A 1 459 ? 11.346 -1.014 -9.411 1.00 93.19 459 GLY A N 1
ATOM 3492 C CA . GLY A 1 459 ? 10.377 -2.050 -9.092 1.00 93.19 459 GLY A CA 1
ATOM 3493 C C . GLY A 1 459 ? 8.958 -1.507 -8.923 1.00 93.19 459 GLY A C 1
ATOM 3494 O O . GLY A 1 459 ? 8.730 -0.303 -9.063 1.00 93.19 459 GLY A O 1
ATOM 3495 N N . PRO A 1 460 ? 7.999 -2.391 -8.620 1.00 95.12 460 PRO A N 1
ATOM 3496 C CA . PRO A 1 460 ? 6.602 -2.017 -8.438 1.00 95.12 460 PRO A CA 1
ATOM 3497 C C . PRO A 1 460 ? 6.375 -1.069 -7.259 1.00 95.12 460 PRO A C 1
ATOM 3499 O O . PRO A 1 460 ? 7.039 -1.124 -6.226 1.00 95.12 460 PRO A O 1
ATOM 3502 N N . ILE A 1 461 ? 5.369 -0.217 -7.397 1.00 98.31 461 ILE A N 1
ATOM 3503 C CA . ILE A 1 461 ? 5.044 0.851 -6.452 1.00 98.31 461 ILE A CA 1
ATOM 3504 C C . ILE A 1 461 ? 4.239 0.326 -5.265 1.00 98.31 461 ILE A C 1
ATOM 3506 O O . ILE A 1 461 ? 4.428 0.775 -4.138 1.00 98.31 461 ILE A O 1
ATOM 3510 N N . ALA A 1 462 ? 3.334 -0.615 -5.501 1.00 97.50 462 ALA A N 1
ATOM 3511 C 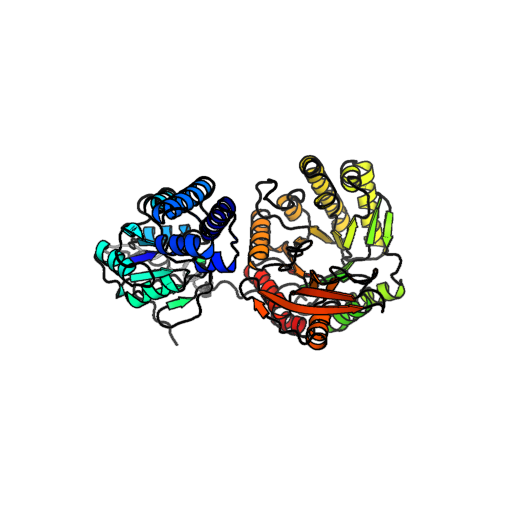CA . ALA A 1 462 ? 2.383 -1.135 -4.530 1.00 97.50 462 ALA A CA 1
ATOM 3512 C C . ALA A 1 462 ? 1.911 -2.561 -4.890 1.00 97.50 462 ALA A C 1
ATOM 3514 O O . ALA A 1 462 ? 0.706 -2.738 -5.095 1.00 97.50 462 ALA A O 1
ATOM 3515 N N . PRO A 1 463 ? 2.785 -3.586 -4.981 1.00 93.88 463 PRO A N 1
ATOM 3516 C CA . PRO A 1 463 ? 2.403 -4.925 -5.442 1.00 93.88 463 PRO A CA 1
ATOM 3517 C C . PRO A 1 463 ? 1.147 -5.453 -4.750 1.00 93.88 463 PRO A C 1
ATOM 3519 O O . PRO A 1 463 ? 1.078 -5.471 -3.521 1.00 93.88 463 PRO A O 1
ATOM 3522 N N . ILE A 1 464 ? 0.161 -5.930 -5.512 1.00 91.69 464 ILE A N 1
ATOM 3523 C CA . ILE A 1 464 ? -1.162 -6.259 -4.953 1.00 91.69 464 ILE A CA 1
ATOM 3524 C C . ILE A 1 464 ? -1.122 -7.307 -3.824 1.00 91.69 464 ILE A C 1
ATOM 3526 O O . ILE A 1 464 ? -1.889 -7.210 -2.867 1.00 91.69 464 ILE A O 1
ATOM 3530 N N . GLY A 1 465 ? -0.214 -8.289 -3.902 1.00 81.81 465 GLY A N 1
ATOM 3531 C CA . GLY A 1 465 ? -0.021 -9.293 -2.850 1.00 81.81 465 GLY A CA 1
ATOM 3532 C C . GLY A 1 465 ? 0.527 -8.690 -1.554 1.00 81.81 465 GLY A C 1
ATOM 3533 O O . GLY A 1 465 ? 0.035 -8.999 -0.473 1.00 81.81 465 GLY A O 1
ATOM 3534 N N . TRP A 1 466 ? 1.479 -7.763 -1.671 1.00 93.06 466 TRP A N 1
ATOM 3535 C CA . TRP A 1 466 ? 2.035 -7.021 -0.540 1.00 93.06 466 TRP A CA 1
ATOM 3536 C C . TRP A 1 466 ? 0.986 -6.107 0.111 1.00 93.06 466 TRP A C 1
ATOM 3538 O O . TRP A 1 466 ? 0.826 -6.127 1.332 1.00 93.06 466 TRP A O 1
ATOM 3548 N N . VAL A 1 467 ? 0.192 -5.395 -0.699 1.00 96.56 467 VAL A N 1
ATOM 3549 C CA . VAL A 1 467 ? -0.931 -4.573 -0.214 1.00 96.56 467 VAL A CA 1
ATOM 3550 C C . VAL A 1 467 ? -1.953 -5.425 0.541 1.00 96.56 467 VAL A C 1
ATOM 3552 O O . VAL A 1 467 ? -2.422 -5.030 1.608 1.00 96.56 467 VAL A O 1
ATOM 3555 N N . ARG A 1 468 ? -2.282 -6.620 0.030 1.00 95.31 468 ARG A N 1
ATOM 3556 C CA . ARG A 1 468 ? -3.185 -7.550 0.722 1.00 95.31 468 ARG A CA 1
ATOM 3557 C C . ARG A 1 468 ? -2.638 -7.940 2.093 1.00 95.31 468 ARG A C 1
ATOM 3559 O O . ARG A 1 468 ? -3.394 -7.891 3.058 1.00 95.31 468 ARG A O 1
ATOM 3566 N N . SER A 1 469 ? -1.357 -8.294 2.194 1.00 89.38 469 SER A N 1
ATOM 3567 C CA . SER A 1 469 ? -0.733 -8.644 3.477 1.00 89.38 469 SER A CA 1
ATOM 3568 C C . SER A 1 469 ? -0.803 -7.495 4.482 1.00 89.38 469 SER A C 1
ATOM 3570 O O . SER A 1 469 ? -1.159 -7.725 5.635 1.00 89.38 469 SER A O 1
ATOM 3572 N N . ALA A 1 470 ? -0.558 -6.258 4.038 1.00 96.00 470 ALA A N 1
ATOM 3573 C CA . ALA A 1 470 ? -0.689 -5.076 4.887 1.00 96.00 470 ALA A CA 1
ATOM 3574 C C . ALA A 1 470 ? -2.122 -4.882 5.414 1.00 96.00 470 ALA A C 1
ATOM 3576 O O . ALA A 1 470 ? -2.318 -4.601 6.596 1.00 96.00 470 ALA A O 1
ATOM 3577 N N . ILE A 1 471 ? -3.134 -5.080 4.560 1.00 98.00 471 ILE A N 1
ATOM 3578 C CA . ILE A 1 471 ? -4.542 -5.022 4.979 1.00 98.00 471 ILE A CA 1
ATOM 3579 C C . ILE A 1 471 ? -4.843 -6.117 6.006 1.00 98.00 471 ILE A C 1
ATOM 3581 O O . ILE A 1 471 ? -5.451 -5.823 7.030 1.00 98.00 471 ILE A O 1
ATOM 3585 N N . GLN A 1 472 ? -4.416 -7.362 5.770 1.00 95.69 472 GLN A N 1
ATOM 3586 C CA . GLN A 1 472 ? -4.701 -8.459 6.703 1.00 95.69 472 GLN A CA 1
ATOM 3587 C C . GLN A 1 472 ? -4.055 -8.249 8.069 1.00 95.69 472 GLN A C 1
ATOM 3589 O O . GLN A 1 472 ? -4.710 -8.464 9.084 1.00 95.69 472 GLN A O 1
ATOM 3594 N N . ALA A 1 473 ? -2.809 -7.778 8.106 1.00 94.50 473 ALA A N 1
ATOM 3595 C CA . ALA A 1 473 ? -2.131 -7.462 9.357 1.00 94.50 473 ALA A CA 1
ATOM 3596 C C . ALA A 1 473 ? -2.830 -6.323 10.115 1.00 94.50 473 ALA A C 1
ATOM 3598 O O . ALA A 1 473 ? -3.009 -6.394 11.330 1.00 94.50 473 ALA A O 1
ATOM 3599 N N . ALA A 1 474 ? -3.282 -5.286 9.400 1.00 98.25 474 ALA A N 1
ATOM 3600 C CA . ALA A 1 474 ? -4.057 -4.208 10.001 1.00 98.25 474 ALA A CA 1
ATOM 3601 C C . ALA A 1 474 ? -5.391 -4.713 10.577 1.00 98.25 474 ALA A C 1
ATOM 3603 O O . ALA A 1 474 ? -5.741 -4.331 11.690 1.00 98.25 474 ALA A O 1
ATOM 3604 N N . LYS A 1 475 ? -6.097 -5.598 9.861 1.00 98.06 475 LYS A N 1
ATOM 3605 C CA . LYS A 1 475 ? -7.346 -6.236 10.318 1.00 98.06 475 LYS A CA 1
ATOM 3606 C C . LYS A 1 475 ? -7.139 -7.140 11.528 1.00 98.06 475 LYS A C 1
ATOM 3608 O O . LYS A 1 475 ? -7.956 -7.145 12.435 1.00 98.06 475 LYS A O 1
ATOM 3613 N N . GLU A 1 476 ? -6.036 -7.882 11.573 1.00 97.00 476 GLU A N 1
ATOM 3614 C CA . GLU A 1 476 ? -5.677 -8.677 12.752 1.00 97.00 476 GLU A CA 1
ATOM 3615 C C . GLU A 1 476 ? -5.429 -7.790 13.983 1.00 97.00 476 GLU A C 1
ATOM 3617 O O . GLU A 1 476 ? -5.719 -8.190 15.110 1.00 97.00 476 GLU A O 1
ATOM 3622 N N . ALA A 1 477 ? -4.918 -6.574 13.773 1.00 96.94 477 ALA A N 1
ATOM 3623 C CA . ALA A 1 477 ? -4.628 -5.639 14.848 1.00 96.94 477 ALA A CA 1
ATOM 3624 C C . ALA A 1 477 ? -5.858 -4.867 15.359 1.00 96.94 477 ALA A C 1
ATOM 3626 O O . ALA A 1 477 ? -5.898 -4.538 16.546 1.00 96.94 477 ALA A O 1
ATOM 3627 N N . VAL A 1 478 ? -6.825 -4.518 14.501 1.00 97.69 478 VAL A N 1
ATOM 3628 C CA . VAL A 1 478 ? -7.984 -3.687 14.882 1.00 97.69 478 VAL A CA 1
ATOM 3629 C C . VAL A 1 478 ? -9.212 -4.516 15.256 1.00 97.69 478 VAL A C 1
ATOM 3631 O O . VAL A 1 478 ? -9.417 -5.620 14.774 1.00 97.69 478 VAL A O 1
ATOM 3634 N N . GLU A 1 479 ? -10.078 -3.955 16.103 1.00 95.75 479 GLU A N 1
ATOM 3635 C CA . GLU A 1 479 ? -11.371 -4.579 16.435 1.00 95.75 479 GLU A CA 1
ATOM 3636 C C . GLU A 1 479 ? -12.466 -4.284 15.392 1.00 95.75 479 GLU A C 1
ATOM 3638 O O . GLU A 1 479 ? -13.462 -5.003 15.322 1.00 95.75 479 GLU A O 1
ATOM 3643 N N . ASP A 1 480 ? -12.302 -3.216 14.602 1.00 96.62 480 ASP A N 1
ATOM 3644 C CA . ASP A 1 480 ? -13.289 -2.721 13.640 1.00 96.62 480 ASP A CA 1
ATOM 3645 C C . ASP A 1 480 ? -12.634 -2.410 12.285 1.00 96.62 480 ASP A C 1
ATOM 3647 O O . ASP A 1 480 ? -12.053 -1.340 12.073 1.00 96.62 480 ASP A O 1
ATOM 3651 N N . ASP A 1 481 ? -12.769 -3.354 11.352 1.00 96.25 481 ASP A N 1
ATOM 3652 C CA . ASP A 1 481 ? -12.256 -3.258 9.980 1.00 96.25 481 ASP A CA 1
ATOM 3653 C C . ASP A 1 481 ? -12.812 -2.042 9.215 1.00 96.25 481 ASP A C 1
ATOM 3655 O O . ASP A 1 481 ? -12.163 -1.532 8.296 1.00 96.25 481 ASP A O 1
ATOM 3659 N N . SER A 1 482 ? -13.993 -1.534 9.598 1.00 95.69 482 SER A N 1
ATOM 3660 C CA . SER A 1 482 ? -14.628 -0.385 8.938 1.00 95.69 482 SER A CA 1
ATOM 3661 C C . SER A 1 482 ? -13.894 0.938 9.185 1.00 95.69 482 SER A C 1
ATOM 3663 O O . SER A 1 482 ? -14.193 1.948 8.549 1.00 95.69 482 SER A O 1
ATOM 3665 N N . LYS A 1 483 ? -12.887 0.947 10.065 1.00 97.75 483 LYS A N 1
ATOM 3666 C CA . LYS A 1 483 ? -12.004 2.101 10.267 1.00 97.75 483 LYS A CA 1
ATOM 3667 C C . LYS A 1 483 ? -10.815 2.128 9.317 1.00 97.75 483 LYS A C 1
ATOM 3669 O O . LYS A 1 483 ? -10.195 3.182 9.167 1.00 97.75 483 LYS A O 1
ATOM 3674 N N . LEU A 1 484 ? -10.486 1.006 8.683 1.00 98.69 484 LEU A N 1
ATOM 3675 C CA . LEU A 1 484 ? -9.330 0.904 7.800 1.00 98.69 484 LEU A CA 1
ATOM 3676 C C . LEU A 1 484 ? -9.641 1.509 6.429 1.00 98.69 484 LEU A C 1
ATOM 3678 O O . LEU A 1 484 ? -10.666 1.216 5.821 1.00 98.69 484 LEU A O 1
ATOM 3682 N N . VAL A 1 485 ? -8.732 2.335 5.930 1.00 98.62 485 VAL A N 1
ATOM 3683 C CA . VAL A 1 485 ? -8.817 2.977 4.618 1.00 98.62 485 VAL A CA 1
ATOM 3684 C C . VAL A 1 485 ? -7.533 2.670 3.857 1.00 98.62 485 VAL A C 1
ATOM 3686 O O . VAL A 1 485 ? -6.441 2.937 4.353 1.00 98.62 485 VAL A O 1
ATOM 3689 N N . LEU A 1 486 ? -7.635 2.101 2.656 1.00 98.75 486 LEU A N 1
ATOM 3690 C CA . LEU A 1 486 ? -6.457 1.785 1.844 1.00 98.75 486 LEU A CA 1
ATOM 3691 C C . LEU A 1 486 ? -6.003 3.003 1.034 1.00 98.75 486 LEU A C 1
ATOM 3693 O O . LEU A 1 486 ? -6.747 3.496 0.188 1.00 98.75 486 LEU A O 1
ATOM 3697 N N . GLY A 1 487 ? -4.758 3.429 1.224 1.00 98.69 487 GLY A N 1
ATOM 3698 C CA . GLY A 1 487 ? -4.070 4.348 0.326 1.00 98.69 487 GLY A CA 1
ATOM 3699 C C . GLY A 1 487 ? -3.755 3.688 -1.021 1.00 98.69 487 GLY A C 1
ATOM 3700 O O . GLY A 1 487 ? -3.123 2.633 -1.061 1.00 98.69 487 GLY A O 1
ATOM 3701 N N . ILE A 1 488 ? -4.181 4.302 -2.128 1.00 98.50 488 ILE A N 1
ATOM 3702 C CA . ILE A 1 488 ? -3.949 3.821 -3.498 1.00 98.50 488 ILE A CA 1
ATOM 3703 C C . ILE A 1 488 ? -3.103 4.850 -4.257 1.00 98.50 488 ILE A C 1
ATOM 3705 O O . ILE A 1 488 ? -3.547 5.992 -4.409 1.00 98.50 488 ILE A O 1
ATOM 3709 N N . PRO A 1 489 ? -1.925 4.468 -4.785 1.00 98.25 489 PRO A N 1
ATOM 3710 C CA . PRO A 1 489 ? -1.095 5.377 -5.557 1.00 98.25 489 PRO A CA 1
ATOM 3711 C C . PRO A 1 489 ? -1.671 5.573 -6.968 1.00 98.25 489 PRO A C 1
ATOM 3713 O O . PRO A 1 489 ? -2.091 4.627 -7.634 1.00 98.25 489 PRO A O 1
ATOM 3716 N N . LEU A 1 490 ? -1.650 6.815 -7.435 1.00 98.25 490 LEU A N 1
ATOM 3717 C CA . LEU A 1 490 ? -1.975 7.255 -8.795 1.00 98.25 490 LEU A CA 1
ATOM 3718 C C . LEU A 1 490 ? -0.716 7.744 -9.520 1.00 98.25 490 LEU A C 1
ATOM 3720 O O . LEU A 1 490 ? -0.747 8.655 -10.345 1.00 98.25 490 LEU A O 1
ATOM 3724 N N . TYR A 1 491 ? 0.426 7.173 -9.160 1.00 98.25 491 TYR A N 1
ATOM 3725 C CA . TYR A 1 491 ? 1.736 7.577 -9.638 1.00 98.25 491 TYR A CA 1
ATOM 3726 C C . TYR A 1 491 ? 2.637 6.357 -9.817 1.00 98.25 491 TYR A C 1
ATOM 3728 O O . TYR A 1 491 ? 2.259 5.208 -9.573 1.00 98.25 491 TYR A O 1
ATOM 3736 N N . GLY A 1 492 ? 3.852 6.642 -10.250 1.00 98.06 492 GLY A N 1
ATOM 3737 C CA . GLY A 1 492 ? 4.964 5.728 -10.232 1.00 98.06 492 GLY A CA 1
ATOM 3738 C C . GLY A 1 492 ? 6.291 6.459 -10.268 1.00 98.06 492 GLY A C 1
ATOM 3739 O O . GLY A 1 492 ? 6.383 7.650 -9.948 1.00 98.06 492 GLY A O 1
ATOM 3740 N N . ARG A 1 493 ? 7.339 5.752 -10.673 1.00 98.38 493 ARG A N 1
ATOM 3741 C CA . ARG A 1 493 ? 8.696 6.296 -10.742 1.00 98.38 493 ARG A CA 1
ATOM 3742 C C . ARG A 1 493 ? 9.378 5.861 -12.031 1.00 98.38 493 ARG A C 1
ATOM 3744 O O . ARG A 1 493 ? 9.082 4.813 -12.596 1.00 98.38 493 ARG A O 1
ATOM 3751 N N . ASN A 1 494 ? 10.290 6.707 -12.487 1.00 98.06 494 ASN A N 1
ATOM 3752 C CA . ASN A 1 494 ? 11.099 6.529 -13.679 1.00 98.06 494 ASN A CA 1
ATOM 3753 C C . ASN A 1 494 ? 12.573 6.544 -13.272 1.00 98.06 494 ASN A C 1
ATOM 3755 O O . ASN A 1 494 ? 13.161 7.610 -13.068 1.00 98.06 494 ASN A O 1
ATOM 3759 N N . TRP A 1 495 ? 13.154 5.359 -13.119 1.00 98.31 495 TRP A N 1
ATOM 3760 C CA . TRP A 1 495 ? 14.518 5.159 -12.648 1.00 98.31 495 TRP A CA 1
ATOM 3761 C C . TRP A 1 495 ? 15.531 5.197 -13.784 1.00 98.31 495 TRP A C 1
ATOM 3763 O O . TRP A 1 495 ? 15.254 4.794 -14.913 1.00 98.31 495 TRP A O 1
ATOM 3773 N N . VAL A 1 496 ? 16.744 5.640 -13.458 1.00 97.50 496 VAL A N 1
ATOM 3774 C CA . VAL A 1 496 ? 17.934 5.383 -14.277 1.00 97.50 496 VAL A CA 1
ATOM 3775 C C . VAL A 1 496 ? 18.496 4.027 -13.859 1.00 97.50 496 VAL A C 1
ATOM 3777 O O . VAL A 1 496 ? 18.959 3.890 -12.730 1.00 97.50 496 VAL A O 1
ATOM 3780 N N . VAL A 1 497 ? 18.465 3.033 -14.751 1.00 96.81 497 VAL A N 1
ATOM 3781 C CA . VAL A 1 497 ? 18.971 1.677 -14.451 1.00 96.81 497 VAL A CA 1
ATOM 3782 C C . VAL A 1 497 ? 20.426 1.486 -14.857 1.00 96.81 497 VAL A C 1
ATOM 3784 O O . VAL A 1 497 ? 21.167 0.750 -14.214 1.00 96.81 497 VAL A O 1
ATOM 3787 N N . SER A 1 498 ? 20.872 2.182 -15.902 1.00 96.75 498 SER A N 1
ATOM 3788 C CA . SER A 1 498 ? 22.284 2.225 -16.276 1.00 96.75 498 SER A CA 1
ATOM 3789 C C . SER A 1 498 ? 22.580 3.433 -17.153 1.00 96.75 498 SER A C 1
ATOM 3791 O O . SER A 1 498 ? 21.694 3.938 -17.844 1.00 96.75 498 SER A O 1
ATOM 3793 N N . VAL A 1 499 ? 23.846 3.838 -17.198 1.00 97.81 499 VAL A N 1
ATOM 3794 C CA . VAL A 1 499 ? 24.324 4.947 -18.027 1.00 97.81 499 VAL A CA 1
ATOM 3795 C C . VAL A 1 499 ? 25.459 4.467 -18.923 1.00 97.81 499 VAL A C 1
ATOM 3797 O O . VAL A 1 499 ? 26.380 3.799 -18.457 1.00 97.81 499 VAL A O 1
ATOM 3800 N N . VAL A 1 500 ? 25.403 4.834 -20.202 1.00 97.81 500 VAL A N 1
ATOM 3801 C CA . VAL A 1 500 ? 26.502 4.668 -21.160 1.00 97.81 500 VAL A CA 1
ATOM 3802 C C . VAL A 1 500 ? 27.016 6.053 -21.543 1.00 97.81 500 VAL A C 1
ATOM 3804 O O . VAL A 1 500 ? 26.236 6.878 -22.004 1.00 97.81 500 VAL A O 1
ATOM 3807 N N . GLY A 1 501 ? 28.313 6.313 -21.366 1.00 96.88 501 GLY A N 1
ATOM 3808 C CA . GLY A 1 501 ? 28.921 7.630 -21.604 1.00 96.88 501 GLY A CA 1
ATOM 3809 C C . GLY A 1 501 ? 28.926 8.534 -20.366 1.00 96.88 501 GLY A C 1
ATOM 3810 O O . GLY A 1 501 ? 28.761 8.060 -19.242 1.00 96.88 501 GLY A O 1
ATOM 3811 N N . THR A 1 502 ? 29.124 9.836 -20.578 1.00 96.94 502 THR A N 1
ATOM 3812 C CA . THR A 1 502 ? 29.192 10.846 -19.507 1.00 96.94 502 THR A CA 1
ATOM 3813 C C . THR A 1 502 ? 28.018 11.794 -19.655 1.00 96.94 502 THR A C 1
ATOM 3815 O O . THR A 1 502 ? 27.906 12.480 -20.669 1.00 96.94 502 THR A O 1
ATOM 3818 N N . CYS A 1 503 ? 27.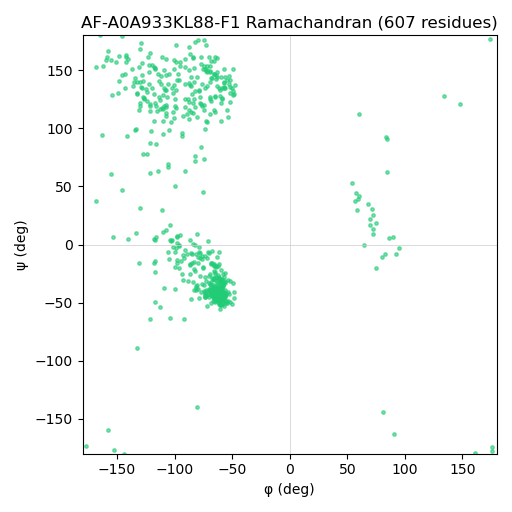113 11.804 -18.679 1.00 96.81 503 CYS A N 1
ATOM 3819 C CA . CYS A 1 503 ? 25.928 12.649 -18.759 1.00 96.81 503 CYS A CA 1
ATOM 3820 C C . CYS A 1 503 ? 26.255 14.123 -18.489 1.00 96.81 503 CYS A C 1
ATOM 3822 O O . CYS A 1 503 ? 27.178 14.398 -17.716 1.00 96.81 503 CYS A O 1
ATOM 3824 N N . PRO A 1 504 ? 25.481 15.059 -19.072 1.00 96.94 504 PRO A N 1
ATOM 3825 C CA . PRO A 1 504 ? 25.454 16.449 -18.628 1.00 96.94 504 PRO A CA 1
ATOM 3826 C C . PRO A 1 504 ? 25.257 16.565 -17.110 1.00 96.94 504 PRO A C 1
ATOM 3828 O O . PRO A 1 504 ? 24.634 15.703 -16.487 1.00 96.94 504 PRO A O 1
ATOM 3831 N N . ALA A 1 505 ? 25.783 17.633 -16.508 1.00 94.12 505 ALA A N 1
ATOM 3832 C CA . ALA A 1 505 ? 25.733 17.826 -15.054 1.00 94.12 505 ALA A CA 1
ATOM 3833 C C . ALA A 1 505 ? 24.302 17.997 -14.507 1.00 94.12 505 ALA A C 1
ATOM 3835 O O . ALA A 1 505 ? 24.056 17.726 -13.335 1.00 94.12 505 ALA A O 1
ATOM 3836 N N . ASP A 1 506 ? 23.372 18.437 -15.352 1.00 92.94 506 ASP A N 1
ATOM 3837 C CA . ASP A 1 506 ? 21.948 18.623 -15.071 1.00 92.94 506 ASP A CA 1
ATOM 3838 C C . ASP A 1 506 ? 21.087 17.415 -15.480 1.00 92.94 506 ASP A C 1
ATOM 3840 O O . ASP A 1 506 ? 19.859 17.484 -15.423 1.00 92.94 506 ASP A O 1
ATOM 3844 N N . ALA A 1 507 ? 21.703 16.297 -15.879 1.00 94.12 507 ALA A N 1
ATOM 3845 C CA . ALA A 1 507 ? 20.975 15.091 -16.242 1.00 94.12 507 ALA A CA 1
ATOM 3846 C C . ALA A 1 507 ? 20.129 14.579 -15.070 1.00 94.12 507 ALA A C 1
ATOM 3848 O O . ALA A 1 507 ? 20.637 14.234 -14.001 1.00 94.12 507 ALA A O 1
ATOM 3849 N N . GLU A 1 508 ? 18.823 14.479 -15.300 1.00 92.06 508 GLU A N 1
ATOM 3850 C CA . GLU A 1 508 ? 17.879 14.025 -14.288 1.00 92.06 508 GLU A CA 1
ATOM 3851 C C . GLU A 1 508 ? 18.170 12.577 -13.865 1.00 92.06 508 GLU A C 1
ATOM 3853 O O . GLU A 1 508 ? 18.400 11.692 -14.699 1.00 92.06 508 GLU A O 1
ATOM 3858 N N . GLY A 1 509 ? 18.116 12.330 -12.555 1.00 92.88 509 GLY A N 1
ATOM 3859 C CA . GLY A 1 509 ? 18.152 10.991 -11.972 1.00 92.88 509 GLY A CA 1
ATOM 3860 C C . GLY A 1 509 ? 16.785 10.307 -12.036 1.00 92.88 509 GLY A C 1
ATOM 3861 O O . GLY A 1 509 ? 16.056 10.411 -13.026 1.00 92.88 509 GLY A O 1
ATOM 3862 N N . THR A 1 510 ? 16.422 9.599 -10.968 1.00 93.81 510 THR A N 1
ATOM 3863 C CA . THR A 1 510 ? 15.065 9.063 -10.810 1.00 93.81 510 THR A CA 1
ATOM 3864 C C . THR A 1 510 ? 14.063 10.206 -10.676 1.00 93.81 510 THR A C 1
ATOM 3866 O O . THR A 1 510 ? 14.229 11.070 -9.817 1.00 93.81 510 THR A O 1
ATOM 3869 N N . VAL A 1 511 ? 13.011 10.191 -11.493 1.00 95.12 511 VAL A N 1
ATOM 3870 C CA . VAL A 1 511 ? 11.949 11.211 -11.479 1.00 95.12 511 VAL A CA 1
ATOM 3871 C C . VAL A 1 511 ? 10.581 10.568 -11.238 1.00 95.12 511 VAL A C 1
ATOM 3873 O O . VAL A 1 511 ? 10.378 9.412 -11.623 1.00 95.12 511 VAL A O 1
ATOM 3876 N N . PRO A 1 512 ? 9.634 11.263 -10.585 1.00 94.56 512 PRO A N 1
ATOM 3877 C CA . PRO A 1 512 ? 8.272 10.763 -10.440 1.00 94.56 512 PRO A CA 1
ATOM 3878 C C . PRO A 1 512 ? 7.541 10.766 -11.788 1.00 94.56 512 PRO A C 1
ATOM 3880 O O . PRO A 1 512 ? 7.830 11.575 -12.670 1.00 94.56 512 PRO A O 1
ATOM 3883 N N . ILE A 1 513 ? 6.554 9.887 -11.928 1.00 96.38 513 ILE A N 1
ATOM 3884 C CA . ILE A 1 513 ? 5.597 9.902 -13.038 1.00 96.38 513 ILE A CA 1
ATOM 3885 C C . ILE A 1 513 ? 4.183 9.818 -12.472 1.00 96.38 513 ILE A C 1
ATOM 3887 O O . ILE A 1 513 ? 3.951 9.099 -11.508 1.00 96.38 513 ILE A O 1
ATOM 3891 N N . THR A 1 514 ? 3.233 10.557 -13.036 1.00 97.62 514 THR A N 1
ATOM 3892 C CA . THR A 1 514 ? 1.825 10.459 -12.632 1.00 97.62 514 THR A CA 1
ATOM 3893 C C . THR A 1 514 ? 1.099 9.498 -13.563 1.00 97.62 514 THR A C 1
ATOM 3895 O O . THR A 1 514 ? 1.520 9.283 -14.702 1.00 97.62 514 THR A O 1
ATOM 3898 N N . GLN A 1 515 ? -0.016 8.927 -13.113 1.00 95.81 515 GLN A N 1
ATOM 3899 C CA . GLN A 1 515 ? -0.858 8.102 -13.976 1.00 95.81 515 GLN A CA 1
ATOM 3900 C C . GLN A 1 515 ? -1.338 8.891 -15.211 1.00 95.81 515 GLN A C 1
ATOM 3902 O O . GLN A 1 515 ? -1.394 8.341 -16.313 1.00 95.81 515 GLN A O 1
ATOM 3907 N N . ALA A 1 516 ? -1.608 10.191 -15.055 1.00 94.44 516 ALA A N 1
ATOM 3908 C CA . ALA A 1 516 ? -1.950 11.106 -16.139 1.00 94.44 516 ALA A CA 1
ATOM 3909 C C . ALA A 1 516 ? -0.819 11.264 -17.173 1.00 94.44 516 ALA A C 1
ATOM 3911 O O . ALA A 1 516 ? -1.070 11.194 -18.377 1.00 94.44 516 ALA A O 1
ATOM 3912 N N . SER A 1 517 ? 0.430 11.455 -16.728 1.00 95.75 517 SER A N 1
ATOM 3913 C CA . SER A 1 517 ? 1.560 11.737 -17.627 1.00 95.75 517 SER A CA 1
ATOM 3914 C C . SER A 1 517 ? 2.186 10.489 -18.253 1.00 95.75 517 SER A C 1
ATOM 3916 O O . SER A 1 517 ? 2.898 10.596 -19.255 1.00 95.75 517 SER A O 1
ATOM 3918 N N . ALA A 1 518 ? 1.885 9.297 -17.728 1.00 95.75 518 ALA A N 1
ATOM 3919 C CA . ALA A 1 518 ? 2.417 8.034 -18.237 1.00 95.75 518 ALA A CA 1
ATOM 3920 C C . ALA A 1 518 ? 2.139 7.820 -19.733 1.00 95.75 518 ALA A C 1
ATOM 3922 O O . ALA A 1 518 ? 3.045 7.444 -20.477 1.00 95.75 518 ALA A O 1
ATOM 3923 N N . THR A 1 519 ? 0.925 8.132 -20.200 1.00 92.06 519 THR A N 1
ATOM 3924 C CA . THR A 1 519 ? 0.541 7.947 -21.613 1.00 92.06 519 THR A CA 1
ATOM 3925 C C . THR A 1 519 ? 1.367 8.830 -22.550 1.00 92.06 519 THR A C 1
ATOM 3927 O O . THR A 1 519 ? 1.839 8.367 -23.590 1.00 92.06 519 THR A O 1
ATOM 3930 N N . GLU A 1 520 ? 1.585 10.093 -22.172 1.00 94.88 520 GLU A N 1
ATOM 3931 C CA . GLU A 1 520 ? 2.405 11.020 -22.954 1.00 94.88 520 GLU A CA 1
ATOM 3932 C C . GLU A 1 520 ? 3.864 10.556 -22.996 1.00 94.88 520 GLU A C 1
ATOM 3934 O O . GLU A 1 520 ? 4.481 10.564 -24.062 1.00 94.88 520 GLU A O 1
ATOM 3939 N N . LEU A 1 521 ? 4.411 10.095 -21.864 1.00 96.88 521 LEU A N 1
ATOM 3940 C CA . LEU A 1 521 ? 5.783 9.599 -21.821 1.00 96.88 521 LEU A CA 1
ATOM 3941 C C . LEU A 1 521 ? 5.960 8.354 -22.699 1.00 96.88 521 LEU A C 1
ATOM 3943 O O . LEU A 1 521 ? 6.921 8.295 -23.466 1.00 96.88 521 LEU A O 1
ATOM 3947 N N . ILE A 1 522 ? 5.031 7.397 -22.633 1.00 96.62 522 ILE A N 1
ATOM 3948 C CA . ILE A 1 522 ? 5.044 6.191 -23.472 1.00 96.62 522 ILE A CA 1
ATOM 3949 C C . ILE A 1 522 ? 5.088 6.580 -24.955 1.00 96.62 522 ILE A C 1
ATOM 3951 O O . ILE A 1 522 ? 5.974 6.127 -25.684 1.00 96.62 522 ILE A O 1
ATOM 3955 N N . ALA A 1 523 ? 4.195 7.478 -25.386 1.00 96.44 523 ALA A N 1
ATOM 3956 C CA . ALA A 1 523 ? 4.136 7.947 -26.768 1.00 96.44 523 ALA A CA 1
ATOM 3957 C C . ALA A 1 523 ? 5.416 8.691 -27.183 1.00 96.44 523 ALA A C 1
ATOM 3959 O O . ALA A 1 523 ? 5.995 8.398 -28.229 1.00 96.44 523 ALA A O 1
ATOM 3960 N N . LYS A 1 524 ? 5.902 9.610 -26.339 1.00 96.94 524 LYS A N 1
ATOM 3961 C CA . LYS A 1 524 ? 7.121 10.398 -26.578 1.00 96.94 524 LYS A CA 1
ATOM 3962 C C . LYS A 1 524 ? 8.364 9.524 -26.736 1.00 96.94 524 LYS A C 1
ATOM 3964 O O . LYS A 1 524 ? 9.299 9.915 -27.431 1.00 96.94 524 LYS A O 1
ATOM 3969 N N . ARG A 1 525 ? 8.406 8.375 -26.061 1.00 96.81 525 ARG A N 1
ATOM 3970 C CA . ARG A 1 525 ? 9.559 7.464 -26.068 1.00 96.81 525 ARG A CA 1
ATOM 3971 C C . ARG A 1 525 ? 9.404 6.281 -27.015 1.00 96.81 525 ARG A C 1
ATOM 3973 O O . ARG A 1 525 ? 10.367 5.542 -27.180 1.00 96.81 525 ARG A O 1
ATOM 3980 N N . GLY A 1 526 ? 8.234 6.099 -27.630 1.00 95.25 526 GLY A N 1
ATOM 3981 C CA . GLY A 1 526 ? 7.937 4.898 -28.413 1.00 95.25 526 GLY A CA 1
ATOM 3982 C C . GLY A 1 526 ? 8.065 3.618 -27.581 1.00 95.25 526 GLY A C 1
ATOM 3983 O O . GLY A 1 526 ? 8.460 2.582 -28.110 1.00 95.25 526 GLY A O 1
ATOM 3984 N N . ALA A 1 527 ? 7.802 3.710 -26.274 1.00 95.88 527 ALA A N 1
ATOM 3985 C CA . ALA A 1 527 ? 7.930 2.589 -25.356 1.00 95.88 527 ALA A CA 1
ATOM 3986 C C . ALA A 1 527 ? 6.736 1.634 -25.493 1.00 95.88 527 ALA A C 1
ATOM 3988 O O . ALA A 1 527 ? 5.645 2.036 -25.900 1.00 95.88 527 ALA A O 1
ATOM 3989 N N . VAL A 1 528 ? 6.932 0.369 -25.122 1.00 93.88 528 VAL A N 1
ATOM 3990 C CA . VAL A 1 528 ? 5.867 -0.642 -25.109 1.00 93.88 528 VAL A CA 1
ATOM 3991 C C . VAL A 1 528 ? 5.542 -0.983 -23.653 1.00 93.88 528 VAL A C 1
ATOM 3993 O O . VAL A 1 528 ? 6.359 -1.639 -23.004 1.00 93.88 528 VAL A O 1
ATOM 3996 N N . PRO A 1 529 ? 4.396 -0.526 -23.113 1.00 93.31 529 PRO A N 1
ATOM 3997 C CA . PRO A 1 529 ? 3.988 -0.863 -21.756 1.00 93.31 529 PRO A CA 1
ATOM 3998 C C . PRO A 1 529 ? 3.601 -2.335 -21.633 1.00 93.31 529 PRO A C 1
ATOM 4000 O O . PRO A 1 529 ? 2.943 -2.898 -22.508 1.00 93.31 529 PRO A O 1
ATOM 4003 N N . VAL A 1 530 ? 3.998 -2.941 -20.517 1.00 89.56 530 VAL A N 1
ATOM 4004 C CA . VAL A 1 530 ? 3.671 -4.312 -20.129 1.00 89.56 530 VAL A CA 1
ATOM 4005 C C . VAL A 1 530 ? 2.946 -4.262 -18.793 1.00 89.56 530 VAL A C 1
ATOM 4007 O O . VAL A 1 530 ? 3.489 -3.761 -17.811 1.00 89.56 530 VAL A O 1
ATOM 4010 N N . TYR A 1 531 ? 1.722 -4.782 -18.763 1.00 86.81 531 TYR A N 1
ATOM 4011 C CA . TYR A 1 531 ? 0.961 -4.963 -17.531 1.00 86.81 531 TYR A CA 1
ATOM 4012 C C . TYR A 1 531 ? 1.284 -6.329 -16.916 1.00 86.81 531 TYR A C 1
ATOM 4014 O O . TYR A 1 531 ? 1.122 -7.354 -17.583 1.00 86.81 531 TYR A O 1
ATOM 4022 N N . ASP A 1 532 ? 1.710 -6.358 -15.655 1.00 81.19 532 ASP A N 1
ATOM 4023 C CA . ASP A 1 532 ? 1.907 -7.594 -14.892 1.00 81.19 532 ASP A CA 1
ATOM 4024 C C . ASP A 1 532 ? 0.714 -7.826 -13.955 1.00 81.19 532 ASP A C 1
ATOM 4026 O O . ASP A 1 532 ? 0.540 -7.141 -12.947 1.00 81.19 532 ASP A O 1
ATOM 4030 N N . TYR A 1 533 ? -0.099 -8.834 -14.280 1.00 77.06 533 TYR A N 1
ATOM 4031 C CA . TYR A 1 533 ? -1.291 -9.224 -13.521 1.00 77.06 533 TYR A CA 1
ATOM 4032 C C . TYR A 1 533 ? -0.994 -9.821 -12.136 1.00 77.06 533 TYR A C 1
ATOM 4034 O O . TYR A 1 533 ? -1.895 -9.901 -11.304 1.00 77.06 533 TYR A O 1
ATOM 4042 N N . ASN A 1 534 ? 0.241 -10.248 -11.853 1.00 67.44 534 ASN A N 1
ATOM 4043 C CA . ASN A 1 534 ? 0.590 -10.786 -10.534 1.00 67.44 534 ASN A CA 1
ATOM 4044 C C . ASN A 1 534 ? 0.755 -9.670 -9.500 1.00 67.44 534 ASN A C 1
ATOM 4046 O O . ASN A 1 534 ? 0.432 -9.847 -8.328 1.00 67.44 534 ASN A O 1
ATOM 4050 N N . ILE A 1 535 ? 1.262 -8.518 -9.937 1.00 82.69 535 ILE A N 1
ATOM 4051 C CA . ILE A 1 535 ? 1.472 -7.335 -9.092 1.00 82.69 535 ILE A CA 1
ATOM 4052 C C . ILE A 1 535 ? 0.423 -6.243 -9.352 1.00 82.69 535 ILE A C 1
ATOM 4054 O O . ILE A 1 535 ? 0.271 -5.343 -8.526 1.00 82.69 535 ILE A O 1
ATOM 4058 N N . ASN A 1 536 ? -0.347 -6.372 -10.439 1.00 87.56 536 ASN A N 1
ATOM 4059 C CA . ASN A 1 536 ? -1.343 -5.429 -10.949 1.00 87.56 536 ASN A CA 1
ATOM 4060 C C . ASN A 1 536 ? -0.775 -4.021 -11.170 1.00 87.56 536 ASN A C 1
ATOM 4062 O O . ASN A 1 536 ? -1.310 -3.035 -10.649 1.00 87.56 536 ASN A O 1
ATOM 4066 N N . GLU A 1 537 ? 0.326 -3.942 -11.919 1.00 96.31 537 GLU A N 1
ATOM 4067 C CA . GLU A 1 537 ? 1.008 -2.695 -12.291 1.00 96.31 537 GLU A CA 1
ATOM 4068 C C . GLU A 1 537 ? 1.552 -2.747 -13.715 1.00 96.31 537 GLU A C 1
ATOM 4070 O O . GLU A 1 537 ? 1.726 -3.820 -14.293 1.00 96.31 537 GLU A O 1
ATOM 4075 N N . THR A 1 538 ? 1.832 -1.568 -14.269 1.00 95.69 538 THR A N 1
ATOM 4076 C CA . THR A 1 538 ? 2.433 -1.428 -15.594 1.00 95.69 538 THR A CA 1
ATOM 4077 C C . THR A 1 538 ? 3.889 -1.016 -15.478 1.00 95.69 538 THR A C 1
ATOM 4079 O O . THR A 1 538 ? 4.230 -0.104 -14.722 1.00 95.69 538 THR A O 1
ATOM 4082 N N . MET A 1 539 ? 4.729 -1.630 -16.305 1.00 96.88 539 MET A N 1
ATOM 4083 C CA . MET A 1 539 ? 6.110 -1.216 -16.515 1.00 96.88 539 MET A CA 1
ATOM 4084 C C . MET A 1 539 ? 6.393 -0.905 -17.984 1.00 96.88 539 MET A C 1
ATOM 4086 O O . MET A 1 539 ? 5.749 -1.445 -18.882 1.00 96.88 539 MET A O 1
ATOM 4090 N N . PHE A 1 540 ? 7.382 -0.055 -18.248 1.00 97.62 540 PHE A N 1
ATOM 4091 C CA . PHE A 1 540 ? 8.025 0.064 -19.562 1.00 97.62 540 PHE A CA 1
ATOM 4092 C C . PHE A 1 540 ? 9.475 0.516 -19.420 1.00 97.62 540 PHE A C 1
ATOM 4094 O O . PHE A 1 540 ? 9.855 1.158 -18.443 1.00 97.62 540 PHE A O 1
ATOM 4101 N N . THR A 1 541 ? 10.287 0.210 -20.426 1.00 97.94 541 THR A N 1
ATOM 4102 C CA . THR A 1 541 ? 11.675 0.670 -20.511 1.00 97.94 541 THR A CA 1
ATOM 4103 C C . THR A 1 541 ? 11.883 1.504 -21.765 1.00 97.94 541 THR A C 1
ATOM 4105 O O . THR A 1 541 ? 11.150 1.377 -22.749 1.00 97.94 541 THR A O 1
ATOM 4108 N N . TYR A 1 542 ? 12.867 2.401 -21.728 1.00 98.00 542 TYR A N 1
ATOM 4109 C CA . TYR A 1 542 ? 13.291 3.167 -22.898 1.00 98.00 542 TYR A CA 1
ATOM 4110 C C . TYR A 1 542 ? 14.723 3.686 -22.732 1.00 98.00 542 TYR A C 1
ATOM 4112 O O . TYR A 1 542 ? 15.276 3.691 -21.634 1.00 98.00 542 TYR A O 1
ATOM 4120 N N . GLN A 1 543 ? 15.326 4.148 -23.827 1.00 97.25 543 GLN A N 1
ATOM 4121 C CA . GLN A 1 543 ? 16.632 4.809 -23.805 1.00 97.25 543 GLN A CA 1
ATOM 4122 C C . GLN A 1 543 ? 16.462 6.323 -23.928 1.00 97.25 543 GLN A C 1
ATOM 4124 O O . GLN A 1 543 ? 15.687 6.807 -24.754 1.00 97.25 543 GLN A O 1
ATOM 4129 N N . LEU A 1 544 ? 17.183 7.075 -23.100 1.00 96.88 544 LEU A N 1
ATOM 4130 C CA . LEU A 1 544 ? 17.203 8.532 -23.106 1.00 96.88 544 LEU A CA 1
ATOM 4131 C C . LEU A 1 544 ? 18.610 9.027 -23.421 1.00 96.88 544 LEU A C 1
ATOM 4133 O O . LEU A 1 544 ? 19.496 8.962 -22.572 1.00 96.88 544 LEU A O 1
ATOM 4137 N N . GLU A 1 545 ? 18.806 9.530 -24.634 1.00 96.44 545 GLU A N 1
ATOM 4138 C CA . GLU A 1 545 ? 20.033 10.231 -25.003 1.00 96.44 545 GLU A CA 1
ATOM 4139 C C . GLU A 1 545 ? 20.000 11.669 -24.471 1.00 96.44 545 GLU A C 1
ATOM 4141 O O . GLU A 1 545 ? 19.000 12.375 -24.626 1.00 96.44 545 GLU A O 1
ATOM 4146 N N . LEU A 1 546 ? 21.089 12.084 -23.825 1.00 96.31 546 LEU A N 1
ATOM 4147 C CA . LEU A 1 546 ? 21.282 13.412 -23.252 1.00 96.31 546 LEU A CA 1
ATOM 4148 C C . LEU A 1 546 ? 22.602 13.989 -23.757 1.00 96.31 546 LEU A C 1
ATOM 4150 O O . LEU A 1 546 ? 23.626 13.304 -23.738 1.00 96.31 546 LEU A O 1
ATOM 4154 N N . THR A 1 547 ? 22.584 15.255 -24.167 1.00 95.31 547 THR A N 1
ATOM 4155 C CA . THR A 1 547 ? 23.772 15.981 -24.621 1.00 95.31 547 THR A CA 1
ATOM 4156 C C . THR A 1 547 ? 23.659 17.465 -24.282 1.00 95.31 547 THR A C 1
ATOM 4158 O O . THR A 1 547 ? 22.586 18.051 -24.418 1.00 95.31 547 THR A O 1
ATOM 4161 N N . ASP A 1 548 ? 24.766 18.071 -23.859 1.00 95.12 548 ASP A N 1
ATOM 4162 C CA . ASP A 1 548 ? 24.931 19.525 -23.692 1.00 95.12 548 ASP A CA 1
ATOM 4163 C C . ASP A 1 548 ? 25.895 20.112 -24.750 1.00 95.12 548 ASP A C 1
ATOM 4165 O O . ASP A 1 548 ? 26.323 21.263 -24.660 1.00 95.12 548 ASP A O 1
ATOM 4169 N N . GLY A 1 549 ? 26.257 19.309 -25.761 1.00 91.56 549 GLY A N 1
ATOM 4170 C CA . GLY A 1 549 ? 27.263 19.638 -26.773 1.00 91.56 549 GLY A CA 1
ATOM 4171 C C . GLY A 1 549 ? 28.717 19.379 -26.351 1.00 91.56 549 GLY A C 1
ATOM 4172 O O . GLY A 1 549 ? 29.603 19.463 -27.202 1.00 91.56 549 GLY A O 1
ATOM 4173 N N . VAL A 1 550 ? 28.977 19.037 -25.083 1.00 93.62 550 VAL A N 1
ATOM 4174 C CA . VAL A 1 550 ? 30.308 18.694 -24.541 1.00 93.62 550 VAL A CA 1
ATOM 4175 C C . VAL A 1 550 ? 30.340 17.251 -24.038 1.00 93.62 550 VAL A C 1
ATOM 4177 O O . VAL A 1 550 ? 31.232 16.481 -24.393 1.00 93.62 550 VAL A O 1
ATOM 4180 N N . SER A 1 551 ? 29.356 16.881 -23.228 1.00 95.56 551 SER A N 1
ATOM 4181 C CA . SER A 1 551 ? 29.148 15.555 -22.663 1.00 95.56 551 SER A CA 1
ATOM 4182 C C . SER A 1 551 ? 27.958 14.900 -23.350 1.00 95.56 551 SER A C 1
ATOM 4184 O O . SER A 1 551 ? 27.006 15.560 -23.768 1.00 95.56 551 SER A O 1
ATOM 4186 N N . THR A 1 552 ? 28.005 13.585 -23.524 1.00 96.94 552 THR A N 1
ATOM 4187 C CA . THR A 1 552 ? 26.887 12.825 -24.085 1.00 96.94 552 THR A CA 1
ATOM 4188 C C . THR A 1 552 ? 26.794 11.481 -23.392 1.00 96.94 552 THR A C 1
ATOM 4190 O O . THR A 1 552 ? 27.802 10.790 -23.201 1.00 96.94 552 THR A O 1
ATOM 4193 N N . CYS A 1 553 ? 25.572 11.115 -23.018 1.00 97.88 553 CYS A N 1
ATOM 4194 C CA . CYS A 1 553 ? 25.272 9.807 -22.468 1.00 97.88 553 CYS A CA 1
ATOM 4195 C C . CYS A 1 553 ? 23.929 9.282 -22.957 1.00 97.88 553 CYS A C 1
ATOM 4197 O O . CYS A 1 553 ? 23.056 10.032 -23.391 1.00 97.88 553 CYS A O 1
ATOM 4199 N N . THR A 1 554 ? 23.745 7.982 -22.782 1.00 98.12 554 THR A N 1
ATOM 4200 C CA . THR A 1 554 ? 22.453 7.320 -22.886 1.00 98.12 554 THR A CA 1
ATOM 4201 C C . THR A 1 554 ? 22.099 6.739 -21.526 1.00 98.12 554 THR A C 1
ATOM 4203 O O . THR A 1 554 ? 22.813 5.884 -21.001 1.00 98.12 554 THR A O 1
ATOM 4206 N N . GLN A 1 555 ? 20.991 7.197 -20.951 1.00 98.19 555 GLN A N 1
ATOM 4207 C CA . GLN A 1 555 ? 20.387 6.584 -19.775 1.00 98.19 555 GLN A CA 1
ATOM 4208 C C . GLN A 1 555 ? 19.424 5.486 -20.235 1.00 98.19 555 GLN A C 1
ATOM 4210 O O . GLN A 1 555 ? 18.473 5.761 -20.967 1.00 98.19 555 GLN A O 1
ATOM 4215 N N . ASN A 1 556 ? 19.629 4.253 -19.781 1.00 97.88 556 ASN A N 1
ATOM 4216 C CA . ASN A 1 556 ? 18.579 3.241 -19.833 1.00 97.88 556 ASN A CA 1
ATOM 4217 C C . ASN A 1 556 ? 17.610 3.534 -18.685 1.00 97.88 556 ASN A C 1
ATOM 4219 O O . ASN A 1 556 ? 18.032 3.701 -17.535 1.00 97.88 556 ASN A O 1
ATOM 4223 N N . ARG A 1 557 ? 16.326 3.648 -19.016 1.00 98.12 557 ARG A N 1
ATOM 4224 C CA . ARG A 1 557 ? 15.254 4.019 -18.098 1.00 98.12 557 ARG A CA 1
ATOM 4225 C C . ARG A 1 557 ? 14.305 2.853 -17.889 1.00 98.12 557 ARG A C 1
ATOM 4227 O O . ARG A 1 557 ? 13.966 2.156 -18.845 1.00 98.12 557 ARG A O 1
ATOM 4234 N N . GLU A 1 558 ? 13.851 2.698 -16.656 1.00 98.25 558 GLU A N 1
ATOM 4235 C CA . GLU A 1 558 ? 12.810 1.750 -16.272 1.00 98.25 558 GLU A CA 1
ATOM 4236 C C . GLU A 1 558 ? 11.729 2.496 -15.504 1.00 98.25 558 GLU A C 1
ATOM 4238 O O . GLU A 1 558 ? 12.019 3.234 -14.563 1.00 98.25 558 GLU A O 1
ATOM 4243 N N . VAL A 1 559 ? 10.485 2.341 -15.942 1.00 98.62 559 VAL A N 1
ATOM 4244 C CA . VAL A 1 559 ? 9.325 3.010 -15.364 1.00 98.62 559 VAL A CA 1
ATOM 4245 C C . VAL A 1 559 ? 8.385 1.954 -14.822 1.00 98.62 559 VAL A C 1
ATOM 4247 O O . VAL A 1 559 ? 8.019 1.049 -15.565 1.00 98.62 559 VAL A O 1
ATOM 4250 N N . HIS A 1 560 ? 7.959 2.110 -13.571 1.00 98.25 560 HIS A N 1
ATOM 4251 C CA . HIS A 1 560 ? 6.839 1.366 -12.983 1.00 98.25 560 HIS A CA 1
ATOM 4252 C C . HIS A 1 560 ? 5.805 2.360 -12.492 1.00 98.25 560 HIS A C 1
ATOM 4254 O O . HIS A 1 560 ? 6.174 3.381 -11.908 1.00 98.25 560 HIS A O 1
ATOM 4260 N N . TYR A 1 561 ? 4.528 2.080 -12.728 1.00 98.25 561 TYR A N 1
ATOM 4261 C CA . TYR A 1 561 ? 3.429 2.902 -12.234 1.00 98.25 561 TYR A CA 1
ATOM 4262 C C . TYR A 1 561 ? 2.133 2.102 -12.098 1.00 98.25 561 TYR A C 1
ATOM 4264 O O . TYR A 1 561 ? 1.920 1.079 -12.759 1.00 98.25 561 TYR A O 1
ATOM 4272 N N . VAL A 1 562 ? 1.231 2.618 -11.264 1.00 97.50 562 VAL A N 1
ATOM 4273 C CA . VAL A 1 562 ? -0.131 2.093 -11.152 1.00 97.50 562 VAL A CA 1
ATOM 4274 C C . VAL A 1 562 ? -1.022 2.776 -12.187 1.00 97.50 562 VAL A C 1
ATOM 4276 O O . VAL A 1 562 ? -1.354 3.959 -12.086 1.00 97.50 562 VAL A O 1
ATOM 4279 N N . ASP A 1 563 ? -1.400 2.025 -13.214 1.00 95.81 563 ASP A N 1
ATOM 4280 C CA . ASP A 1 563 ? -2.335 2.452 -14.254 1.00 95.81 563 ASP A CA 1
ATOM 4281 C C . ASP A 1 563 ? -3.804 2.331 -13.772 1.00 95.81 563 ASP A C 1
ATOM 4283 O O . ASP A 1 563 ? -4.056 1.847 -12.663 1.00 95.81 563 ASP A O 1
ATOM 4287 N N . PRO A 1 564 ? -4.803 2.757 -14.569 1.00 94.88 564 PRO A N 1
ATOM 4288 C CA . PRO A 1 564 ? -6.209 2.675 -14.165 1.00 94.88 564 PRO A CA 1
ATOM 4289 C C . PRO A 1 564 ? -6.683 1.255 -13.820 1.00 94.88 564 PRO A C 1
ATOM 4291 O O . PRO A 1 564 ? -7.478 1.079 -12.894 1.00 94.88 564 PRO A O 1
ATOM 4294 N N . VAL A 1 565 ? -6.170 0.230 -14.514 1.00 91.25 565 VAL A N 1
ATOM 4295 C CA . VAL A 1 565 ? -6.496 -1.179 -14.236 1.00 91.25 565 VAL A CA 1
ATOM 4296 C C . VAL A 1 565 ? -5.948 -1.589 -12.866 1.00 91.25 565 VAL A C 1
ATOM 4298 O O . VAL A 1 565 ? -6.665 -2.176 -12.054 1.00 91.25 565 VAL A O 1
ATOM 4301 N N . GLY A 1 566 ? -4.701 -1.227 -12.562 1.00 93.62 566 GLY A N 1
ATOM 4302 C CA . GLY A 1 566 ? -4.080 -1.430 -11.257 1.00 93.62 566 GLY A CA 1
ATOM 4303 C C . GLY A 1 566 ? -4.782 -0.670 -10.128 1.00 93.62 566 GLY A C 1
ATOM 4304 O O . GLY A 1 566 ? -4.962 -1.224 -9.037 1.00 93.62 566 GLY A O 1
ATOM 4305 N N . SER A 1 567 ? -5.228 0.568 -10.368 1.00 96.44 567 SER A N 1
ATOM 4306 C CA . SER A 1 567 ? -6.024 1.329 -9.396 1.00 96.44 567 SER A CA 1
ATOM 4307 C C . SER A 1 567 ? -7.349 0.622 -9.100 1.00 96.44 567 SER A C 1
ATOM 4309 O O . SER A 1 567 ? -7.703 0.453 -7.930 1.00 96.44 567 SER A O 1
ATOM 4311 N N . ARG A 1 568 ? -8.047 0.126 -10.132 1.00 93.69 568 ARG A N 1
ATOM 4312 C CA . ARG A 1 568 ? -9.288 -0.641 -9.956 1.00 93.69 568 ARG A CA 1
ATOM 4313 C C . ARG A 1 568 ? -9.062 -1.944 -9.188 1.00 93.69 568 ARG A C 1
ATOM 4315 O O . ARG A 1 568 ? -9.837 -2.252 -8.288 1.00 93.69 568 ARG A O 1
ATOM 4322 N N . ALA A 1 569 ? -7.980 -2.669 -9.462 1.00 90.56 569 ALA A N 1
ATOM 4323 C CA . ALA A 1 569 ? -7.663 -3.897 -8.734 1.00 90.56 569 ALA A CA 1
ATOM 4324 C C . ALA A 1 569 ? -7.490 -3.664 -7.219 1.00 90.56 569 ALA A C 1
ATOM 4326 O O . ALA A 1 569 ? -7.915 -4.490 -6.411 1.00 90.56 569 ALA A O 1
ATOM 4327 N N . ARG A 1 570 ? -6.907 -2.528 -6.812 1.00 96.69 570 ARG A N 1
ATOM 4328 C CA . ARG A 1 570 ? -6.744 -2.151 -5.393 1.00 96.69 570 ARG A CA 1
ATOM 4329 C C . ARG A 1 570 ? -8.059 -1.696 -4.757 1.00 96.69 570 ARG A C 1
ATOM 4331 O O . ARG A 1 570 ? -8.320 -2.015 -3.599 1.00 96.69 570 ARG A O 1
ATOM 4338 N N . LEU A 1 571 ? -8.913 -1.026 -5.526 1.00 95.12 571 LEU A N 1
ATOM 4339 C CA . LEU A 1 571 ? -10.276 -0.686 -5.114 1.00 95.12 571 LEU A CA 1
ATOM 4340 C C . LEU A 1 571 ? -11.112 -1.949 -4.847 1.00 95.12 571 LEU A C 1
ATOM 4342 O O . LEU A 1 571 ? -11.739 -2.080 -3.795 1.00 95.12 571 LEU A O 1
ATOM 4346 N N . ASP A 1 572 ? -11.064 -2.919 -5.761 1.00 90.06 572 ASP A N 1
ATOM 4347 C CA . ASP A 1 572 ? -11.752 -4.202 -5.605 1.00 90.06 572 ASP A CA 1
ATOM 4348 C C . ASP A 1 572 ? -11.147 -5.056 -4.486 1.00 90.06 572 ASP A C 1
ATOM 4350 O O . ASP A 1 572 ? -11.881 -5.771 -3.797 1.00 90.06 572 ASP A O 1
ATOM 4354 N N . LEU A 1 573 ? -9.834 -4.956 -4.252 1.00 91.69 573 LEU A N 1
ATOM 4355 C CA . LEU A 1 573 ? -9.189 -5.555 -3.087 1.00 91.69 573 LEU A CA 1
ATOM 4356 C C . LEU A 1 573 ? -9.778 -4.986 -1.794 1.00 91.69 573 LEU A C 1
ATOM 4358 O O . LEU A 1 573 ? -10.238 -5.764 -0.967 1.00 91.69 573 LEU A O 1
ATOM 4362 N N . ALA A 1 574 ? -9.836 -3.662 -1.637 1.00 95.81 574 ALA A N 1
ATOM 4363 C CA . ALA A 1 574 ? -10.402 -3.030 -0.445 1.00 95.81 574 ALA A CA 1
ATOM 4364 C C . ALA A 1 574 ? -11.862 -3.460 -0.198 1.00 95.81 574 ALA A C 1
ATOM 4366 O O . ALA A 1 574 ? -12.223 -3.843 0.917 1.00 95.81 574 ALA A O 1
ATOM 4367 N N . ARG A 1 575 ? -12.686 -3.512 -1.254 1.00 92.75 575 ARG A N 1
ATOM 4368 C CA . ARG A 1 575 ? -14.066 -4.024 -1.179 1.00 92.75 575 ARG A CA 1
ATOM 4369 C C . ARG A 1 575 ? -14.119 -5.485 -0.755 1.00 92.75 575 ARG A C 1
ATOM 4371 O O . ARG A 1 575 ? -14.890 -5.851 0.128 1.00 92.75 575 ARG A O 1
ATOM 4378 N N . THR A 1 576 ? -13.283 -6.318 -1.367 1.00 87.38 576 THR A N 1
ATOM 4379 C CA . THR A 1 576 ? -13.184 -7.748 -1.058 1.00 87.38 576 THR A CA 1
ATOM 4380 C C . THR A 1 576 ? -12.759 -7.986 0.387 1.00 87.38 576 THR A C 1
ATOM 4382 O O . THR A 1 576 ? -13.279 -8.889 1.041 1.00 87.38 576 THR A O 1
ATOM 4385 N N . GLU A 1 577 ? -11.838 -7.164 0.884 1.00 91.62 577 GLU A N 1
ATOM 4386 C CA . GLU A 1 577 ? -11.363 -7.204 2.263 1.00 91.62 577 GLU A CA 1
ATOM 4387 C C . GLU A 1 577 ? -12.331 -6.561 3.257 1.00 91.62 577 GLU A C 1
ATOM 4389 O O . GLU A 1 577 ? -12.142 -6.720 4.462 1.00 91.62 577 GLU A O 1
ATOM 4394 N N . ARG A 1 578 ? -13.398 -5.917 2.763 1.00 92.19 578 ARG A N 1
ATOM 4395 C CA . ARG A 1 578 ? -14.461 -5.272 3.545 1.00 92.19 578 ARG A CA 1
ATOM 4396 C C . ARG A 1 578 ? -13.940 -4.214 4.519 1.00 92.19 578 ARG A C 1
ATOM 4398 O O . ARG A 1 578 ? -14.458 -4.086 5.624 1.00 92.19 578 ARG A O 1
ATOM 4405 N N . ILE A 1 579 ? -12.926 -3.464 4.095 1.00 95.62 579 ILE A N 1
ATOM 4406 C CA . ILE A 1 579 ? -12.420 -2.314 4.850 1.00 95.62 579 ILE A CA 1
ATOM 4407 C C . ILE A 1 579 ? -13.247 -1.054 4.563 1.00 95.62 579 ILE A C 1
ATOM 4409 O O . ILE A 1 579 ? -13.978 -0.980 3.574 1.00 95.62 579 ILE A O 1
ATOM 4413 N N . GLY A 1 580 ? -13.138 -0.064 5.444 1.00 94.69 580 GLY A N 1
ATOM 4414 C CA . GLY A 1 580 ? -13.982 1.132 5.490 1.00 94.69 580 GLY A CA 1
ATOM 4415 C C . GLY A 1 580 ? -13.891 2.113 4.325 1.00 94.69 580 GLY A C 1
ATOM 4416 O O . GLY A 1 580 ? -14.782 2.947 4.176 1.00 94.69 580 GLY A O 1
ATOM 4417 N N . GLY A 1 581 ? -12.840 2.059 3.509 1.00 96.56 581 GLY A N 1
ATOM 4418 C CA . GLY A 1 581 ? -12.690 2.994 2.398 1.00 96.56 581 GLY A CA 1
ATOM 4419 C C . GLY A 1 581 ? -11.389 2.857 1.623 1.00 96.56 581 GLY A C 1
ATOM 4420 O O . GLY A 1 581 ? -10.531 2.023 1.926 1.00 96.56 581 GLY A O 1
ATOM 4421 N N . VAL A 1 582 ? -11.223 3.743 0.644 1.00 98.06 582 VAL A N 1
ATOM 4422 C CA . VAL A 1 582 ? -9.940 3.993 -0.025 1.00 98.06 582 VAL A CA 1
ATOM 4423 C C . VAL A 1 582 ? -9.608 5.482 -0.042 1.00 98.06 582 VAL A C 1
ATOM 4425 O O . VAL A 1 582 ? -10.501 6.332 0.017 1.00 98.06 582 VAL A O 1
ATOM 4428 N N . ALA A 1 583 ? -8.323 5.799 -0.149 1.00 98.31 583 ALA A N 1
ATOM 4429 C CA . ALA A 1 583 ? -7.807 7.150 -0.290 1.00 98.31 583 ALA A CA 1
ATOM 4430 C C . ALA A 1 583 ? -6.819 7.211 -1.463 1.00 98.31 583 ALA A C 1
ATOM 4432 O O . ALA A 1 583 ? -5.831 6.481 -1.479 1.00 98.31 583 ALA A O 1
ATOM 4433 N N . PHE A 1 584 ? -7.065 8.060 -2.460 1.00 98.56 584 PHE A N 1
ATOM 4434 C CA . PHE A 1 584 ? -6.155 8.206 -3.599 1.00 98.56 584 PHE A CA 1
ATOM 4435 C C . PHE A 1 584 ? -5.001 9.163 -3.300 1.00 98.56 584 PHE A C 1
ATOM 4437 O O . PHE A 1 584 ? -5.236 10.332 -2.983 1.00 98.56 584 PHE A O 1
ATOM 4444 N N . TRP A 1 585 ? -3.767 8.685 -3.483 1.00 98.31 585 TRP A N 1
ATOM 4445 C CA . TRP A 1 585 ? -2.546 9.491 -3.506 1.00 98.31 585 TRP A CA 1
ATOM 4446 C C . TRP A 1 585 ? -2.041 9.641 -4.956 1.00 98.31 585 TRP A C 1
ATOM 4448 O O . TRP A 1 585 ? -1.404 8.745 -5.496 1.00 98.31 585 TRP A O 1
ATOM 4458 N N . ALA A 1 586 ? -2.314 10.734 -5.660 1.00 97.44 586 ALA A N 1
ATOM 4459 C CA . ALA A 1 586 ? -3.055 11.899 -5.200 1.00 97.44 586 ALA A CA 1
ATOM 4460 C C . ALA A 1 586 ? -3.976 12.458 -6.287 1.00 97.44 586 ALA A C 1
ATOM 4462 O O . ALA A 1 586 ? -3.785 12.205 -7.478 1.00 97.44 586 ALA A O 1
ATOM 4463 N N . LEU A 1 587 ? -4.979 13.227 -5.862 1.00 98.12 587 LEU A N 1
ATOM 4464 C CA . LEU A 1 587 ? -5.860 13.963 -6.765 1.00 98.12 587 LEU A CA 1
ATOM 4465 C C . LEU A 1 587 ? -5.017 14.928 -7.613 1.00 98.12 587 LEU A C 1
ATOM 4467 O O . LEU A 1 587 ? -4.133 15.608 -7.089 1.00 98.12 587 LEU A O 1
ATOM 4471 N N . GLY A 1 588 ? -5.275 14.975 -8.919 1.00 96.25 588 GLY A N 1
ATOM 4472 C CA . GLY A 1 588 ? -4.445 15.676 -9.898 1.00 96.25 588 GLY A CA 1
ATOM 4473 C C . GLY A 1 588 ? -3.357 14.813 -10.554 1.00 96.25 588 GLY A C 1
ATOM 4474 O O . GLY A 1 588 ? -2.709 15.280 -11.492 1.00 96.25 588 GLY A O 1
ATOM 4475 N N . PHE A 1 589 ? -3.122 13.576 -10.096 1.00 97.69 589 PHE A N 1
ATOM 4476 C CA . PHE A 1 589 ? -2.253 12.600 -10.783 1.00 97.69 589 PHE A CA 1
ATOM 4477 C C . PHE A 1 589 ? -3.028 11.596 -11.645 1.00 97.69 589 PHE A C 1
ATOM 4479 O O . PHE A 1 589 ? -2.441 10.853 -12.428 1.00 97.69 589 PHE A O 1
ATOM 4486 N N . ASP A 1 590 ? -4.330 11.566 -11.444 1.00 93.25 590 ASP A N 1
ATOM 4487 C CA . ASP A 1 590 ? -5.352 10.687 -11.976 1.00 93.25 590 ASP A CA 1
ATOM 4488 C C . ASP A 1 590 ? -5.585 10.787 -13.483 1.00 93.25 590 ASP A C 1
ATOM 4490 O O . ASP A 1 590 ? -5.335 11.786 -14.151 1.00 93.25 590 ASP A O 1
ATOM 4494 N N . ASN A 1 591 ? -6.155 9.708 -14.011 1.00 90.38 591 ASN A N 1
ATOM 4495 C CA . ASN A 1 591 ? -6.649 9.603 -15.373 1.00 90.38 591 ASN A CA 1
ATOM 4496 C C . ASN A 1 591 ? -8.192 9.485 -15.373 1.00 90.38 591 ASN A C 1
ATOM 4498 O O . ASN A 1 591 ? -8.741 8.802 -14.504 1.00 90.38 591 ASN A O 1
ATOM 4502 N N . PRO A 1 592 ? -8.919 10.058 -16.356 1.00 90.75 592 PRO A N 1
ATOM 4503 C CA . PRO A 1 592 ? -10.376 9.900 -16.467 1.00 90.75 592 PRO A CA 1
ATOM 4504 C C . PRO A 1 592 ? -10.882 8.444 -16.431 1.00 90.75 592 PRO A C 1
ATOM 4506 O O . PRO A 1 592 ? -11.964 8.174 -15.912 1.00 90.75 592 PRO A O 1
ATOM 4509 N N . GLN A 1 593 ? -10.098 7.488 -16.939 1.00 91.19 593 GLN A N 1
ATOM 4510 C CA . GLN A 1 593 ? -10.424 6.053 -16.922 1.00 91.19 593 GLN A CA 1
ATOM 4511 C C . GLN A 1 593 ? -10.489 5.482 -15.497 1.00 91.19 593 GLN A C 1
ATOM 4513 O O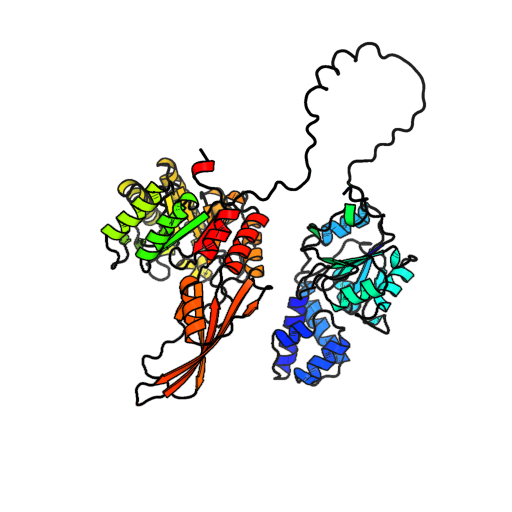 . GLN A 1 593 ? -11.283 4.577 -15.221 1.00 91.19 593 GLN A O 1
ATOM 4518 N N . THR A 1 594 ? -9.695 6.036 -14.579 1.00 93.88 594 THR A N 1
ATOM 4519 C CA . THR A 1 594 ? -9.723 5.668 -13.160 1.00 93.88 594 THR A CA 1
ATOM 4520 C C . THR A 1 594 ? -11.058 6.062 -12.549 1.00 93.88 594 THR A C 1
ATOM 4522 O O . THR A 1 594 ? -11.714 5.225 -11.937 1.00 93.88 594 THR A O 1
ATOM 4525 N N . TRP A 1 595 ? -11.534 7.283 -12.798 1.00 94.31 595 TRP A N 1
ATOM 4526 C CA . TRP A 1 595 ? -12.824 7.745 -12.276 1.00 94.31 595 TRP A CA 1
ATOM 4527 C C . TRP A 1 595 ? -14.027 7.036 -12.879 1.00 94.31 595 TRP A C 1
ATOM 4529 O O . TRP A 1 595 ? -14.977 6.750 -12.154 1.00 94.31 595 TRP A O 1
ATOM 4539 N N . ALA A 1 596 ? -13.970 6.678 -14.164 1.00 91.06 596 ALA A N 1
ATOM 4540 C CA . ALA A 1 596 ? -14.989 5.825 -14.770 1.00 91.06 596 ALA A CA 1
ATOM 4541 C C . ALA A 1 596 ? -15.113 4.490 -14.014 1.00 91.06 596 ALA A C 1
ATOM 4543 O O . ALA A 1 596 ? -16.218 4.063 -13.693 1.00 91.06 596 ALA A O 1
ATOM 4544 N N . SER A 1 597 ? -13.978 3.887 -13.647 1.00 88.62 597 SER A N 1
ATOM 4545 C CA . SER A 1 597 ? -13.940 2.635 -12.881 1.00 88.62 597 SER A CA 1
ATOM 4546 C C . SER A 1 597 ? -14.350 2.816 -11.414 1.00 88.62 597 SER A C 1
ATOM 4548 O O . SER A 1 597 ? -14.897 1.892 -10.816 1.00 88.62 597 SER A O 1
ATOM 4550 N N . VAL A 1 598 ? -14.086 3.983 -10.817 1.00 91.75 598 VAL A N 1
ATOM 4551 C CA . VAL A 1 598 ? -14.522 4.326 -9.452 1.00 91.75 598 VAL A CA 1
ATOM 4552 C C . VAL A 1 598 ? -16.040 4.481 -9.395 1.00 91.75 598 VAL A C 1
ATOM 4554 O O . VAL A 1 598 ? -16.665 3.938 -8.491 1.00 91.75 598 VAL A O 1
ATOM 4557 N N . ALA A 1 599 ? -16.647 5.155 -10.375 1.00 90.62 599 ALA A N 1
ATOM 4558 C CA . ALA A 1 599 ? -18.089 5.404 -10.422 1.00 90.62 599 ALA A CA 1
ATOM 4559 C C . ALA A 1 599 ? -18.948 4.124 -10.447 1.00 90.62 599 ALA A C 1
ATOM 4561 O O . ALA A 1 599 ? -20.117 4.166 -10.077 1.00 90.62 599 ALA A O 1
ATOM 4562 N N . GLU A 1 600 ? -18.383 2.987 -10.859 1.00 87.75 600 GLU A N 1
ATOM 4563 C CA . GLU A 1 600 ? -19.071 1.690 -10.864 1.00 87.75 600 GLU A CA 1
ATOM 4564 C C . GLU A 1 600 ? -19.220 1.053 -9.475 1.00 87.75 600 GLU A C 1
ATOM 4566 O O . GLU A 1 600 ? -20.018 0.130 -9.320 1.00 87.75 600 GLU A O 1
ATOM 4571 N N . VAL A 1 601 ? -18.402 1.461 -8.499 1.00 86.25 601 VAL A N 1
ATOM 4572 C CA . VAL A 1 601 ? -18.264 0.761 -7.205 1.00 86.25 601 VAL A CA 1
ATOM 4573 C C . VAL A 1 601 ? -18.130 1.695 -6.000 1.00 86.25 601 VAL A C 1
ATOM 4575 O O . VAL A 1 601 ? -17.867 1.239 -4.885 1.00 86.25 601 VAL A O 1
ATOM 4578 N N . ALA A 1 602 ? -18.247 3.002 -6.220 1.00 86.50 602 ALA A N 1
ATOM 4579 C CA . ALA A 1 602 ? -18.195 4.027 -5.189 1.00 86.50 602 ALA A CA 1
ATOM 4580 C C . ALA A 1 602 ? -19.602 4.452 -4.782 1.00 86.50 602 ALA A C 1
ATOM 4582 O O . ALA A 1 602 ? -20.473 4.628 -5.631 1.00 86.50 602 ALA A O 1
ATOM 4583 N N . THR A 1 603 ? -19.795 4.703 -3.489 1.00 77.19 603 THR A N 1
ATOM 4584 C CA . THR A 1 603 ? -21.074 5.193 -2.969 1.00 77.19 603 THR A CA 1
ATOM 4585 C C . THR A 1 603 ? -21.188 6.681 -3.296 1.00 77.19 603 THR A C 1
ATOM 4587 O O . THR A 1 603 ? -20.340 7.449 -2.854 1.00 77.19 603 THR A O 1
ATOM 4590 N N . PRO A 1 604 ? -22.195 7.165 -4.033 1.00 81.19 604 PRO A N 1
ATOM 4591 C CA . PRO A 1 604 ? -22.355 8.606 -4.204 1.00 81.19 604 PRO A CA 1
ATOM 4592 C C . PRO A 1 604 ? -22.740 9.266 -2.874 1.00 81.19 604 PRO A C 1
ATOM 4594 O O . PRO A 1 604 ? -23.561 8.724 -2.132 1.00 81.19 604 PRO A O 1
ATOM 4597 N N . ILE A 1 605 ? -22.235 10.473 -2.597 1.00 78.75 605 ILE A N 1
ATOM 4598 C CA . ILE A 1 605 ? -22.544 11.215 -1.355 1.00 78.75 605 ILE A CA 1
ATOM 4599 C C . ILE A 1 605 ? -24.060 11.406 -1.186 1.00 78.75 605 ILE A C 1
ATOM 4601 O O . ILE A 1 605 ? -24.610 11.214 -0.104 1.00 78.75 605 ILE A O 1
ATOM 4605 N N . ALA A 1 606 ? -24.762 11.721 -2.279 1.00 69.12 606 ALA A N 1
ATOM 4606 C CA . ALA A 1 606 ? -26.209 11.940 -2.276 1.00 69.12 606 ALA A CA 1
ATOM 4607 C C . ALA A 1 606 ? -27.037 10.683 -1.939 1.00 69.12 606 ALA A C 1
ATOM 4609 O O . ALA A 1 606 ? -28.210 10.811 -1.608 1.00 69.12 606 ALA A O 1
ATOM 4610 N N . ALA A 1 607 ? -26.452 9.482 -2.015 1.00 59.28 607 ALA A N 1
ATOM 4611 C CA . ALA A 1 607 ? -27.125 8.229 -1.673 1.00 59.28 607 ALA A CA 1
ATOM 4612 C C . ALA A 1 607 ? -27.082 7.906 -0.161 1.00 59.28 607 ALA A C 1
ATOM 4614 O O . ALA A 1 607 ? -27.601 6.869 0.247 1.00 59.28 607 ALA A O 1
ATOM 4615 N N . GLN A 1 608 ? -26.466 8.768 0.662 1.00 52.16 608 GLN A N 1
ATOM 4616 C CA . GLN A 1 608 ? -26.318 8.592 2.117 1.00 52.16 608 GLN A CA 1
ATOM 4617 C C . GLN A 1 608 ? -27.311 9.415 2.960 1.00 52.16 608 GLN A C 1
ATOM 4619 O O . GLN A 1 608 ? -27.274 9.309 4.188 1.00 52.16 608 GLN A O 1
ATOM 4624 N N . VAL A 1 609 ? -28.169 10.230 2.325 1.00 38.09 609 VAL A N 1
ATOM 4625 C CA . VAL A 1 609 ? -29.162 11.108 2.985 1.00 38.09 609 VAL A CA 1
ATOM 4626 C C . VAL A 1 609 ? -30.546 10.475 3.025 1.00 38.09 609 VAL A C 1
ATOM 4628 O O . VAL A 1 609 ? -30.995 9.979 1.967 1.00 38.09 609 VAL A O 1
#

pLDDT: mean 88.95, std 16.51, range [26.16, 98.94]

Radius of gyration: 29.11 Å; Cα contacts (8 Å, |Δi|>4): 1191; chains: 1; bounding box: 86×80×57 Å